Protein AF-A0A9P6QQV8-F1 (afdb_monomer)

Solvent-accessible surface area (backbone atoms only — not comparable to full-atom values): 24250 Å² total; per-residue (Å²): 105,48,75,80,67,74,48,58,64,84,75,54,91,77,45,77,58,63,45,80,76,60,71,42,63,75,54,43,54,53,51,29,66,70,53,73,46,76,75,41,66,89,55,56,42,83,48,48,65,60,53,51,52,51,51,52,53,40,66,73,35,94,86,50,89,66,81,91,79,86,86,86,82,85,79,94,64,92,84,83,87,85,79,86,88,62,100,86,64,94,74,92,72,89,87,77,79,64,42,71,41,82,43,76,43,76,44,75,63,81,84,82,88,81,87,89,86,90,84,89,84,85,84,93,76,89,77,78,86,55,65,44,78,43,81,40,80,41,85,74,47,77,66,88,80,84,84,87,70,94,67,81,54,70,68,58,53,51,54,54,49,50,55,49,51,52,52,53,52,51,54,50,50,52,54,53,23,53,51,32,47,51,52,40,53,51,49,42,56,57,46,60,61,28,49,79,48,86,35,46,68,21,43,45,76,87,52,44,63,58,52,55,47,54,44,49,53,51,52,54,36,42,77,54,85,46,63,81,67,56,42,67,56,39,49,47,56,44,52,61,54,37,71,62,47,47,61,26,53,48,43,55,54,41,57,59,44,29,57,51,30,52,49,54,34,50,52,52,40,52,52,52,45,50,60,53,69,47,88,50,80,85,51,68,82,52,58,68,70,62,34,48,51,46,44,52,53,40,52,53,50,50,55,48,53,51,55,41,53,55,54,37,72,75,50,62,62,43,50,85,70,74,68,53,34,66,59,40,45,51,55,36,49,61,48,48,68,58,41,51,65,61,69,62,55,78,77,80,78,80,79,83,76,84,72,88,79,83,84,81,83,87,87,82,89,81,90,85,88,80,89,81,86,87,83,90,82,83,87,82,84,88,132

Sequence (383 aa):
ALEDAGLTVEEIDSVEIVGGSTRIPALKERIQAFFKKDLSATLNQDEAIARGAALQCAMLSPTFKVREFSVQDITNYPIKMTWQPTPEEEETELVSAYVVEEVVKEELVEESKTEAAPAEGDEAAAEAPLTRKVKKLVKKGDLAVVSATSSLDRALVSELREKEMEMIASDKLVVDTEMAKNTLEEYIYDTRSKVDGAYKDFINPADKEKFVSDLNDAENWLYDEGDETTKSVYAAKLAELHVIGKPVVERYREVEARANAARELKESINQLMAQATSSEEKYAHIPEEEKNSIVEKCSKAQTWIENKVERQSMMKKYETPAFTSAEVRKQRDDIVYFATPILNKPKPKPVVVETPVETPAAEEKAESKEETKHDESKDMDID

Radius of gyration: 43.8 Å; Cα contacts (8 Å, |Δi|>4): 238; chains: 1; bounding box: 120×91×98 Å

pLDDT: mean 82.11, std 20.87, range [28.47, 98.38]

Foldseek 3Di:
DCVVVVHDLVPDPAAEAADDVCVPVVNLVVVCVRSVDHHDHPDDRDCNVVVVVVVVVLVPDPVHDDPDDDDDDDDPDDDDDDDDDDPPDPDPDCPDAFDKDWDWDWDFDDDDDDDDDDDDDDDDDDDDTDTDTDTDIDGPGGDDDDDDDPDDDPVVVVVVVVVVVVVVVVVVQVVLQVVLLVVLVCCLVVQLVPCVPLLVQQADPVCSVVLNVLSVVSVVCCVPVVVDDGSVVSVVSSVVSCVRRVSSVQLSVQVVLVVVLLVVLLVLLVVLLCLLPDPDPLLPQQDNVLSVVLNVLSVVLNVVSVVQVVVQVPDGSNDRRSDGSVRSVVSSCVSCVSRVCRSPDDDDDDDPDDDDDDDDDDDDDDDDDDDDDDDDDDDDDDD

Nearest PDB structures (foldseek):
  3d2e-assembly1_A  TM=7.764E-01  e=1.062E-11  Saccharomyces cerevisiae
  3c7n-assembly1_A  TM=7.626E-01  e=4.630E-11  Saccharomyces cerevisiae
  3d2e-assembly2_C  TM=7.403E-01  e=3.954E-11  Saccharomyces cerevisiae
  2qxl-assembly1_B  TM=7.253E-01  e=4.393E-11  Saccharomyces cerevisiae
  2qxl-assembly1_A  TM=6.288E-01  e=1.636E-10  Saccharomyces cerevisiae

Structure (mmCIF, N/CA/C/O backbone):
data_AF-A0A9P6QQV8-F1
#
_entry.id   AF-A0A9P6QQV8-F1
#
loop_
_atom_site.group_PDB
_atom_site.id
_atom_site.type_symbol
_atom_site.label_atom_id
_atom_site.label_alt_id
_atom_site.label_comp_id
_atom_site.label_asym_id
_atom_site.label_entity_id
_atom_site.label_seq_id
_atom_site.pdbx_PDB_ins_code
_atom_site.Cartn_x
_atom_site.Cartn_y
_atom_site.Cartn_z
_atom_site.occupancy
_atom_site.B_iso_or_equiv
_atom_site.auth_seq_id
_atom_site.auth_comp_id
_atom_site.auth_asym_id
_atom_site.auth_atom_id
_atom_site.pdbx_PDB_model_num
ATOM 1 N N . ALA A 1 1 ? 24.101 -18.205 -34.635 1.00 90.88 1 ALA A N 1
ATOM 2 C CA . ALA A 1 1 ? 23.402 -19.091 -33.679 1.00 90.88 1 ALA A CA 1
ATOM 3 C C . ALA A 1 1 ? 23.681 -20.562 -33.979 1.00 90.88 1 ALA A C 1
ATOM 5 O O . ALA A 1 1 ? 24.523 -21.116 -33.299 1.00 90.88 1 ALA A O 1
ATOM 6 N N . LEU A 1 2 ? 23.047 -21.187 -34.988 1.00 95.12 2 LEU A N 1
ATOM 7 C CA . LEU A 1 2 ? 23.326 -22.598 -35.333 1.00 95.12 2 LEU A CA 1
ATOM 8 C C . LEU A 1 2 ? 24.794 -22.829 -35.716 1.00 95.12 2 LEU A C 1
ATOM 10 O O . LEU A 1 2 ? 25.430 -23.728 -35.184 1.00 95.12 2 LEU A O 1
ATOM 14 N N . GLU A 1 3 ? 25.337 -21.964 -36.576 1.00 94.94 3 GLU A N 1
ATOM 15 C CA . GLU A 1 3 ? 26.747 -22.005 -36.978 1.00 94.94 3 GLU A CA 1
ATOM 16 C C . GLU A 1 3 ? 27.696 -21.844 -35.779 1.00 94.94 3 GLU A C 1
ATOM 18 O O . GLU A 1 3 ? 28.578 -22.675 -35.594 1.00 94.94 3 GLU A O 1
ATOM 23 N N . ASP A 1 4 ? 27.459 -20.849 -34.915 1.00 91.75 4 ASP A N 1
ATOM 24 C CA . ASP A 1 4 ? 28.266 -20.624 -33.701 1.00 91.75 4 ASP A CA 1
ATOM 25 C C . ASP A 1 4 ? 28.186 -21.797 -32.709 1.00 91.75 4 ASP A C 1
ATOM 27 O O . ASP A 1 4 ? 29.162 -22.100 -32.027 1.00 91.75 4 ASP A O 1
ATOM 31 N N . ALA A 1 5 ? 27.030 -22.465 -32.631 1.00 94.00 5 ALA A N 1
ATOM 32 C CA . ALA A 1 5 ? 26.828 -23.657 -31.810 1.00 94.00 5 ALA A CA 1
ATOM 33 C C . ALA A 1 5 ? 27.404 -24.933 -32.451 1.00 94.00 5 ALA A C 1
ATOM 35 O O . ALA A 1 5 ? 27.468 -25.965 -31.788 1.00 94.00 5 ALA A O 1
ATOM 36 N N . GLY A 1 6 ? 27.797 -24.886 -33.730 1.00 95.44 6 GLY A N 1
ATOM 37 C CA . GLY A 1 6 ? 28.212 -26.061 -34.494 1.00 95.44 6 GLY A CA 1
ATOM 38 C C . GLY A 1 6 ? 27.094 -27.089 -34.699 1.00 95.44 6 GLY A C 1
ATOM 39 O O . GLY A 1 6 ? 27.398 -28.267 -34.865 1.00 95.44 6 GLY A O 1
ATOM 40 N N . LEU A 1 7 ? 25.826 -26.659 -34.668 1.00 96.81 7 LEU A N 1
ATOM 41 C CA . LEU A 1 7 ? 24.645 -27.523 -34.751 1.00 96.81 7 LEU A CA 1
ATOM 42 C C . LEU A 1 7 ? 23.901 -27.358 -36.076 1.00 96.81 7 LEU A C 1
ATOM 44 O O . LEU A 1 7 ? 23.834 -26.280 -36.671 1.00 96.81 7 LEU A O 1
ATOM 48 N N . THR A 1 8 ? 23.270 -28.441 -36.503 1.00 97.06 8 THR A N 1
ATOM 49 C CA . THR A 1 8 ? 22.332 -28.490 -37.625 1.00 97.06 8 THR A CA 1
ATOM 50 C C . THR A 1 8 ? 20.895 -28.228 -37.162 1.00 97.06 8 THR A C 1
ATOM 52 O O . THR A 1 8 ? 20.584 -28.248 -35.971 1.00 97.06 8 THR A O 1
ATOM 55 N N . VAL A 1 9 ? 19.984 -27.955 -38.103 1.00 96.38 9 VAL A N 1
ATOM 56 C CA . VAL A 1 9 ? 18.561 -27.701 -37.791 1.00 96.38 9 VAL A CA 1
ATOM 57 C C . VAL A 1 9 ? 17.900 -28.945 -37.191 1.00 96.38 9 VAL A C 1
ATOM 59 O O . VAL A 1 9 ? 17.023 -28.850 -36.332 1.00 96.38 9 VAL A O 1
ATOM 62 N N . GLU A 1 10 ? 18.323 -30.117 -37.649 1.00 95.75 10 GLU A N 1
ATOM 63 C CA . GLU A 1 10 ? 17.795 -31.414 -37.253 1.00 95.75 10 GLU A CA 1
ATOM 64 C C . GLU A 1 10 ? 18.100 -31.746 -35.782 1.00 95.75 10 GLU A C 1
ATOM 66 O O . GLU A 1 10 ? 17.291 -32.416 -35.140 1.00 95.75 10 GLU A O 1
ATOM 71 N N . GLU A 1 11 ? 19.206 -31.220 -35.243 1.00 96.88 11 GLU A N 1
ATOM 72 C CA . GLU A 1 11 ? 19.660 -31.406 -33.855 1.00 96.88 11 GLU A CA 1
ATOM 73 C C . GLU A 1 11 ? 18.913 -30.533 -32.832 1.00 96.88 11 GLU A C 1
ATOM 75 O O . GLU A 1 11 ? 19.083 -30.713 -31.630 1.00 96.88 11 GLU A O 1
ATOM 80 N N . ILE A 1 12 ? 18.068 -29.596 -33.272 1.00 96.75 12 ILE A N 1
ATOM 81 C CA . ILE A 1 12 ? 17.278 -28.746 -32.370 1.00 96.75 12 ILE A CA 1
ATOM 82 C C . ILE A 1 12 ? 16.001 -29.465 -31.954 1.00 96.75 12 ILE A C 1
ATOM 84 O O . ILE A 1 12 ? 15.110 -29.628 -32.777 1.00 96.75 12 ILE A O 1
ATOM 88 N N . ASP A 1 13 ? 15.840 -29.847 -30.689 1.00 96.00 13 ASP A N 1
ATOM 89 C CA . ASP A 1 13 ? 14.652 -30.591 -30.237 1.00 96.00 13 ASP A CA 1
ATOM 90 C C . ASP A 1 13 ? 13.346 -29.790 -30.347 1.00 96.00 13 ASP A C 1
ATOM 92 O O . ASP A 1 13 ? 12.358 -30.279 -30.904 1.00 96.00 13 ASP A O 1
ATOM 96 N N . SER A 1 14 ? 13.343 -28.547 -29.861 1.00 96.12 14 SER A N 1
ATOM 97 C CA . SER A 1 14 ? 12.165 -27.679 -29.816 1.00 96.12 14 SER A CA 1
ATOM 98 C C . SER A 1 14 ? 12.505 -26.224 -30.138 1.00 96.12 14 SER A C 1
ATOM 100 O O . SER A 1 14 ? 13.628 -25.762 -29.940 1.00 96.12 14 SER A O 1
ATOM 102 N N . VAL A 1 15 ? 11.512 -25.487 -30.643 1.00 96.75 15 VAL A N 1
ATOM 103 C CA . VAL A 1 15 ? 11.621 -24.051 -30.930 1.00 96.75 15 VAL A CA 1
ATOM 104 C C . VAL A 1 15 ? 10.584 -23.314 -30.092 1.00 96.75 15 VAL A C 1
ATOM 106 O O . VAL A 1 15 ? 9.427 -23.199 -30.487 1.00 96.75 15 VAL A O 1
ATOM 109 N N . GLU A 1 16 ? 10.987 -22.833 -28.919 1.00 96.50 16 GLU A N 1
ATOM 110 C CA . GLU A 1 16 ? 10.140 -22.004 -28.055 1.00 96.50 16 GLU A CA 1
ATOM 111 C C . GLU A 1 16 ? 10.200 -20.538 -28.495 1.00 96.50 16 GLU A C 1
ATOM 113 O O . GLU A 1 16 ? 11.281 -19.974 -28.680 1.00 96.50 16 GLU A O 1
ATOM 118 N N . ILE A 1 17 ? 9.038 -19.899 -28.642 1.00 96.25 17 ILE A N 1
ATOM 119 C CA . ILE A 1 17 ? 8.945 -18.479 -29.001 1.00 96.25 17 ILE A CA 1
ATOM 120 C C . ILE A 1 17 ? 8.440 -17.632 -27.831 1.00 96.25 17 ILE A C 1
ATOM 122 O O . ILE A 1 17 ? 7.435 -17.947 -27.198 1.00 96.25 17 ILE A O 1
ATOM 126 N N . VAL A 1 18 ? 9.118 -16.512 -27.578 1.00 96.38 18 VAL A N 1
ATOM 127 C CA . VAL A 1 18 ? 8.743 -15.510 -26.568 1.00 96.38 18 VAL A CA 1
ATOM 128 C C . VAL A 1 18 ? 8.833 -14.099 -27.154 1.00 96.38 18 VAL A C 1
ATOM 130 O O . VAL A 1 18 ? 9.514 -13.871 -28.153 1.00 96.38 18 VAL A O 1
ATOM 133 N N . GLY A 1 19 ? 8.149 -13.137 -26.534 1.00 96.19 19 GLY A N 1
ATOM 134 C CA . GLY A 1 19 ? 8.129 -11.737 -26.954 1.00 96.19 19 GLY A CA 1
ATOM 135 C C . GLY A 1 19 ? 7.005 -11.406 -27.940 1.00 96.19 19 GLY A C 1
ATOM 136 O O . GLY A 1 19 ? 6.701 -12.162 -28.865 1.00 96.19 19 GLY A O 1
ATOM 137 N N . GLY A 1 20 ? 6.392 -10.232 -27.765 1.00 95.69 20 GLY A N 1
ATOM 138 C CA . GLY A 1 20 ? 5.140 -9.875 -28.440 1.00 95.69 20 GLY A CA 1
ATOM 139 C C . GLY A 1 20 ? 5.189 -9.871 -29.970 1.00 95.69 20 GLY A C 1
ATOM 140 O O . GLY A 1 20 ? 4.206 -10.248 -30.608 1.00 95.69 20 GLY A O 1
ATOM 141 N N . SER A 1 21 ? 6.333 -9.537 -30.574 1.00 96.19 21 SER A N 1
ATOM 142 C CA . SER A 1 21 ? 6.497 -9.541 -32.035 1.00 96.19 21 SER A CA 1
ATOM 143 C C . SER A 1 21 ? 6.372 -10.938 -32.650 1.00 96.19 21 SER A C 1
ATOM 145 O O . SER A 1 21 ? 5.953 -11.063 -33.799 1.00 96.19 21 SER A O 1
ATOM 147 N N . THR A 1 22 ? 6.649 -12.006 -31.894 1.00 95.44 22 THR A N 1
ATOM 148 C CA . THR A 1 22 ? 6.518 -13.391 -32.385 1.00 95.44 22 THR A CA 1
ATOM 149 C C . THR A 1 22 ? 5.065 -13.806 -32.632 1.00 95.44 22 THR A C 1
ATOM 151 O O . THR A 1 22 ? 4.813 -14.852 -33.225 1.00 95.44 22 THR A O 1
ATOM 154 N N . ARG A 1 23 ? 4.084 -12.977 -32.247 1.00 94.81 23 ARG A N 1
ATOM 155 C CA . ARG A 1 23 ? 2.659 -13.195 -32.536 1.00 94.81 23 ARG A CA 1
ATOM 156 C C . ARG A 1 23 ? 2.296 -12.972 -34.005 1.00 94.81 23 ARG A C 1
ATOM 158 O O . ARG A 1 23 ? 1.266 -13.484 -34.438 1.00 94.81 23 ARG A O 1
ATOM 165 N N . ILE A 1 24 ? 3.124 -12.254 -34.767 1.00 97.62 24 ILE A N 1
ATOM 166 C CA . ILE A 1 24 ? 2.889 -11.956 -36.187 1.00 97.62 24 ILE A CA 1
ATOM 167 C C . ILE A 1 24 ? 2.925 -13.265 -37.003 1.00 97.62 24 ILE A C 1
ATOM 169 O O . ILE A 1 24 ? 3.976 -13.911 -37.038 1.00 97.62 24 ILE A O 1
ATOM 173 N N . PRO A 1 25 ? 1.839 -13.646 -37.711 1.00 97.19 25 PRO A N 1
ATOM 174 C CA . PRO A 1 25 ? 1.771 -14.917 -38.441 1.00 97.19 25 PRO A CA 1
ATOM 175 C C . PRO A 1 25 ? 2.912 -15.112 -39.444 1.00 97.19 25 PRO A C 1
ATOM 177 O O . PRO A 1 25 ? 3.559 -16.152 -39.442 1.00 97.19 25 PRO A O 1
ATOM 180 N N . ALA A 1 26 ? 3.251 -14.072 -40.210 1.00 97.62 26 ALA A N 1
ATOM 181 C CA . ALA A 1 26 ? 4.335 -14.133 -41.190 1.00 97.62 26 ALA A CA 1
ATOM 182 C C . ALA A 1 26 ? 5.718 -14.408 -40.566 1.00 97.62 26 ALA A C 1
ATOM 184 O O . ALA A 1 26 ? 6.583 -14.983 -41.224 1.00 97.62 26 ALA A O 1
ATOM 185 N N . LEU A 1 27 ? 5.952 -13.999 -39.311 1.00 96.69 27 LEU A N 1
ATOM 186 C CA . LEU A 1 27 ? 7.187 -14.339 -38.600 1.00 96.69 27 LEU A CA 1
ATOM 187 C C . LEU A 1 27 ? 7.158 -15.793 -38.133 1.00 96.69 27 LEU A C 1
ATOM 189 O O . LEU A 1 27 ? 8.145 -16.496 -38.327 1.00 96.69 27 LEU A O 1
ATOM 193 N N . LYS A 1 28 ? 6.023 -16.265 -37.600 1.00 96.50 28 LYS A N 1
ATOM 194 C CA . LYS A 1 28 ? 5.857 -17.674 -37.212 1.00 96.50 28 LYS A CA 1
ATOM 195 C C . LYS A 1 28 ? 6.084 -18.609 -38.393 1.00 96.50 28 LYS A C 1
ATOM 197 O O . LYS A 1 28 ? 6.911 -19.506 -38.297 1.00 96.50 28 LYS A O 1
ATOM 202 N N . GLU A 1 29 ? 5.436 -18.335 -39.523 1.00 96.81 29 GLU A N 1
ATOM 203 C CA . GLU A 1 29 ? 5.577 -19.118 -40.753 1.00 96.81 29 GLU A CA 1
ATOM 204 C C . GLU A 1 29 ? 7.031 -19.167 -41.232 1.00 96.81 29 GLU A C 1
ATOM 206 O O . GLU A 1 29 ? 7.530 -20.231 -41.589 1.00 96.81 29 GLU A O 1
ATOM 211 N N . ARG A 1 30 ? 7.747 -18.035 -41.195 1.00 97.38 30 ARG A N 1
ATOM 212 C CA . ARG A 1 30 ? 9.168 -17.981 -41.573 1.00 97.38 30 ARG A CA 1
ATOM 213 C C . ARG A 1 30 ? 10.055 -18.800 -40.639 1.00 97.38 30 ARG A C 1
ATOM 215 O O . ARG A 1 30 ? 10.946 -19.493 -41.121 1.00 97.38 30 ARG A O 1
ATOM 222 N N . ILE A 1 31 ? 9.819 -18.728 -39.329 1.00 96.31 31 ILE A N 1
ATOM 223 C CA . ILE A 1 31 ? 10.587 -19.487 -38.334 1.00 96.31 31 ILE A CA 1
ATOM 224 C C . ILE A 1 31 ? 10.294 -20.988 -38.487 1.00 96.31 31 ILE A C 1
ATOM 226 O O . ILE A 1 31 ? 11.233 -21.777 -38.576 1.00 96.31 31 ILE A O 1
ATOM 230 N N . GLN A 1 32 ? 9.021 -21.383 -38.615 1.00 96.19 32 GLN A N 1
ATOM 231 C CA . GLN A 1 32 ? 8.623 -22.777 -38.864 1.00 96.19 32 GLN A CA 1
ATOM 232 C C . GLN A 1 32 ? 9.221 -23.316 -40.160 1.00 96.19 32 GLN A C 1
ATOM 234 O O . GLN A 1 32 ? 9.732 -24.430 -40.176 1.00 96.19 32 GLN A O 1
ATOM 239 N N . ALA A 1 33 ? 9.204 -22.531 -41.240 1.00 97.00 33 ALA A N 1
ATOM 240 C CA . ALA A 1 33 ? 9.777 -22.940 -42.519 1.00 97.00 33 ALA A CA 1
ATOM 241 C C . ALA A 1 33 ? 11.298 -23.153 -42.439 1.00 97.00 33 ALA A C 1
ATOM 243 O O . ALA A 1 33 ? 11.819 -24.059 -43.088 1.00 97.00 33 ALA A O 1
ATOM 244 N N . PHE A 1 34 ? 12.005 -22.346 -41.641 1.00 96.94 34 PHE A N 1
ATOM 245 C CA . PHE A 1 34 ? 13.446 -22.487 -41.437 1.00 96.94 34 PHE A CA 1
ATOM 246 C C . PHE A 1 34 ? 13.790 -23.726 -40.602 1.00 96.94 34 PHE A C 1
ATOM 248 O O . PHE A 1 34 ? 14.590 -24.552 -41.038 1.00 96.94 34 PHE A O 1
ATOM 255 N N . PHE A 1 35 ? 13.160 -23.880 -39.431 1.00 96.56 35 PHE A N 1
ATOM 256 C CA . PHE A 1 35 ? 13.441 -24.993 -38.517 1.00 96.56 35 PHE A CA 1
ATOM 257 C C . PHE A 1 35 ? 12.760 -26.306 -38.914 1.00 96.56 35 PHE A C 1
ATOM 259 O O . PHE A 1 35 ? 13.100 -27.357 -38.381 1.00 96.56 35 PHE A O 1
ATOM 266 N N . LYS A 1 36 ? 11.793 -26.252 -39.840 1.00 95.56 36 LYS A N 1
ATOM 267 C CA . LYS A 1 36 ? 10.963 -27.385 -40.282 1.00 95.56 36 LYS A CA 1
ATOM 268 C C . LYS A 1 36 ? 10.303 -28.123 -39.107 1.00 95.56 36 LYS A C 1
ATOM 270 O O . LYS A 1 36 ? 10.125 -29.338 -39.149 1.00 95.56 36 LYS A O 1
ATOM 275 N N . LYS A 1 37 ? 9.969 -27.375 -38.054 1.00 94.81 37 LYS A N 1
ATOM 276 C CA . LYS A 1 37 ? 9.397 -27.846 -36.787 1.00 94.81 37 LYS A CA 1
ATOM 277 C C . LYS A 1 37 ? 8.267 -26.914 -36.362 1.00 94.81 37 LYS A C 1
ATOM 279 O O . LYS A 1 37 ? 8.276 -25.728 -36.701 1.00 94.81 37 LYS A O 1
ATOM 284 N N . ASP A 1 38 ? 7.312 -27.453 -35.612 1.00 95.19 38 ASP A N 1
ATOM 285 C CA . ASP A 1 38 ? 6.271 -26.645 -34.984 1.00 95.19 38 ASP A CA 1
ATOM 286 C C . ASP A 1 38 ? 6.859 -25.770 -33.876 1.00 95.19 38 ASP A C 1
ATOM 288 O O . ASP A 1 38 ? 7.766 -26.184 -33.153 1.00 95.19 38 ASP A O 1
ATOM 292 N N . LEU A 1 39 ? 6.351 -24.539 -33.764 1.00 96.06 39 LEU A N 1
ATOM 293 C CA . LEU A 1 39 ? 6.765 -23.634 -32.693 1.00 96.06 39 LEU A CA 1
ATOM 294 C C . LEU A 1 39 ? 6.030 -24.011 -31.419 1.00 96.06 39 LEU A C 1
ATOM 296 O O . LEU A 1 39 ? 4.800 -24.102 -31.399 1.00 96.06 39 LEU A O 1
ATOM 300 N N . SER A 1 40 ? 6.791 -24.150 -30.350 1.00 95.62 40 SER A N 1
ATOM 301 C CA . SER A 1 40 ? 6.266 -24.350 -29.016 1.00 95.62 40 SER A CA 1
ATOM 302 C C . SER A 1 40 ? 5.976 -23.010 -28.339 1.00 95.62 40 SER A C 1
ATOM 304 O O . SER A 1 40 ? 6.604 -21.981 -28.607 1.00 95.62 40 SER A O 1
ATOM 306 N N . ALA A 1 41 ? 4.970 -23.032 -27.472 1.00 92.44 41 ALA A N 1
ATOM 307 C CA . ALA A 1 41 ? 4.580 -21.915 -26.619 1.00 92.44 41 ALA A CA 1
ATOM 308 C C . ALA A 1 41 ? 4.271 -22.435 -25.209 1.00 92.44 41 ALA A C 1
ATOM 310 O O . ALA A 1 41 ? 3.228 -22.125 -24.633 1.00 92.44 41 ALA A O 1
ATOM 311 N N . THR A 1 42 ? 5.143 -23.305 -24.691 1.00 95.94 42 THR A N 1
ATOM 312 C CA . THR A 1 42 ? 4.980 -23.865 -23.339 1.00 95.94 42 THR A CA 1
ATOM 313 C C . THR A 1 42 ? 5.271 -22.811 -22.271 1.00 95.94 42 THR A C 1
ATOM 315 O O . THR A 1 42 ? 4.697 -22.839 -21.182 1.00 95.94 42 THR A O 1
ATOM 318 N N . LEU A 1 43 ? 6.119 -21.837 -22.609 1.00 95.75 43 LEU A N 1
ATOM 319 C CA . LEU A 1 43 ? 6.401 -20.657 -21.806 1.00 95.75 43 LEU A CA 1
ATOM 320 C C . LEU A 1 43 ? 5.366 -19.549 -22.051 1.00 95.75 43 LEU A C 1
ATOM 322 O O . LEU A 1 43 ? 4.906 -19.326 -23.172 1.00 95.75 43 LEU A O 1
ATOM 326 N N . ASN A 1 44 ? 5.051 -18.784 -21.002 1.00 96.25 44 ASN A N 1
ATOM 327 C CA . ASN A 1 44 ? 4.280 -17.552 -21.158 1.00 96.25 44 ASN A CA 1
ATOM 328 C C . ASN A 1 44 ? 5.112 -16.525 -21.950 1.00 96.25 44 ASN A C 1
ATOM 330 O O . ASN A 1 44 ? 6.175 -16.100 -21.500 1.00 96.25 44 ASN A O 1
ATOM 334 N N . GLN A 1 45 ? 4.602 -16.111 -23.111 1.00 94.69 45 GLN A N 1
ATOM 335 C CA . GLN A 1 45 ? 5.337 -15.283 -24.072 1.00 94.69 45 GLN A CA 1
ATOM 336 C C . GLN A 1 45 ? 5.681 -13.874 -23.575 1.00 94.69 45 GLN A C 1
ATOM 338 O O . GLN A 1 45 ? 6.638 -13.293 -24.084 1.00 94.69 45 GLN A O 1
ATOM 343 N N . ASP A 1 46 ? 4.929 -13.330 -22.615 1.00 96.31 46 ASP A N 1
ATOM 344 C CA . ASP A 1 46 ? 5.159 -11.981 -22.083 1.00 96.31 46 ASP A CA 1
ATOM 345 C C . ASP A 1 46 ? 5.947 -12.011 -20.766 1.00 96.31 46 ASP A C 1
ATOM 347 O O . ASP A 1 46 ? 6.716 -11.099 -20.473 1.00 96.31 46 ASP A O 1
ATOM 351 N N . GLU A 1 47 ? 5.789 -13.073 -19.975 1.00 97.50 47 GLU A N 1
ATOM 352 C CA . GLU A 1 47 ? 6.277 -13.103 -18.593 1.00 97.50 47 GLU A CA 1
ATOM 353 C C . GLU A 1 47 ? 7.506 -13.986 -18.372 1.00 97.50 47 GLU A C 1
ATOM 355 O O . GLU A 1 47 ? 8.152 -13.859 -17.331 1.00 97.50 47 GLU A O 1
ATOM 360 N N . ALA A 1 48 ? 7.841 -14.894 -19.297 1.00 96.81 48 ALA A N 1
ATOM 361 C CA . ALA A 1 48 ? 8.918 -15.868 -19.091 1.00 96.81 48 ALA A CA 1
ATOM 362 C C . ALA A 1 48 ? 10.255 -15.204 -18.724 1.00 96.81 48 ALA A C 1
ATOM 364 O O . ALA A 1 48 ? 10.948 -15.667 -17.820 1.00 96.81 48 ALA A O 1
ATOM 365 N N . ILE A 1 49 ? 10.567 -14.074 -19.365 1.00 96.75 49 ILE A N 1
ATOM 366 C CA . ILE A 1 49 ? 11.793 -13.307 -19.112 1.00 96.75 49 ILE A CA 1
ATOM 367 C C . ILE A 1 49 ? 11.775 -12.716 -17.695 1.00 96.75 49 ILE A C 1
ATOM 369 O O . ILE A 1 49 ? 12.724 -12.902 -16.936 1.00 96.75 49 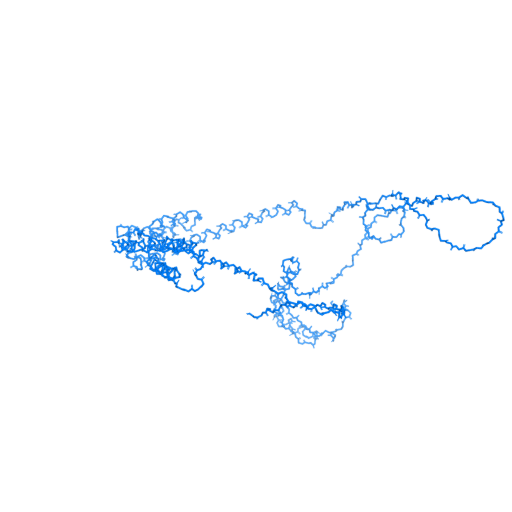ILE A O 1
ATOM 373 N N . ALA A 1 50 ? 10.681 -12.053 -17.306 1.00 98.00 50 ALA A N 1
ATOM 374 C CA . ALA A 1 50 ? 10.552 -11.443 -15.982 1.00 98.00 50 ALA A CA 1
ATOM 375 C C . ALA A 1 50 ? 10.592 -12.494 -14.859 1.00 98.00 50 ALA A C 1
ATOM 377 O O . ALA A 1 50 ? 11.253 -12.294 -13.841 1.00 98.00 50 ALA A O 1
ATOM 378 N N . ARG A 1 51 ? 9.942 -13.648 -15.062 1.00 96.62 51 ARG A N 1
ATOM 379 C CA . ARG A 1 51 ? 9.961 -14.775 -14.117 1.00 96.62 51 ARG A CA 1
ATOM 380 C C . ARG A 1 51 ? 11.363 -15.373 -13.971 1.00 96.62 51 ARG A C 1
ATOM 382 O O . ARG A 1 51 ? 11.785 -15.637 -12.848 1.00 96.62 51 ARG A O 1
ATOM 389 N N . GLY A 1 52 ? 12.097 -15.536 -15.074 1.00 94.94 52 GLY A N 1
ATOM 390 C CA . GLY A 1 52 ? 13.491 -15.987 -15.053 1.00 94.94 52 GLY A CA 1
ATOM 391 C C . GLY A 1 52 ? 14.415 -15.011 -14.316 1.00 94.94 52 GLY A C 1
ATOM 392 O O . GLY A 1 52 ? 15.194 -15.428 -13.462 1.00 94.94 52 GLY A O 1
ATOM 393 N N . ALA A 1 53 ? 14.271 -13.706 -14.564 1.00 96.06 53 ALA A N 1
ATOM 394 C CA . ALA A 1 53 ? 15.035 -12.671 -13.865 1.00 96.06 53 ALA A CA 1
ATOM 395 C C . ALA A 1 53 ? 14.731 -12.635 -12.356 1.00 96.06 53 ALA A C 1
ATOM 397 O O . ALA A 1 53 ? 15.644 -12.513 -11.540 1.00 96.06 53 ALA A O 1
ATOM 398 N N . ALA A 1 54 ? 13.461 -12.792 -11.970 1.00 95.75 54 ALA A N 1
ATOM 399 C CA . ALA A 1 54 ? 13.062 -12.881 -10.568 1.00 95.75 54 ALA A CA 1
ATOM 400 C C . ALA A 1 54 ? 13.646 -14.127 -9.881 1.00 95.75 54 ALA A C 1
ATOM 402 O O . ALA A 1 54 ? 14.135 -14.027 -8.756 1.00 95.75 54 ALA A O 1
ATOM 403 N N . LEU A 1 55 ? 13.659 -15.280 -10.563 1.00 94.06 55 LEU A N 1
ATOM 404 C CA . LEU A 1 55 ? 14.308 -16.492 -10.059 1.00 94.06 55 LEU A CA 1
ATOM 405 C C . LEU A 1 55 ? 15.812 -16.269 -9.854 1.00 94.06 55 LEU A C 1
ATOM 407 O O . LEU A 1 55 ? 16.325 -16.591 -8.786 1.00 94.06 55 LEU A O 1
ATOM 411 N N . GLN A 1 56 ? 16.497 -15.649 -10.818 1.00 93.88 56 GLN A N 1
ATOM 412 C CA . GLN A 1 56 ? 17.918 -15.319 -10.684 1.00 93.88 56 GLN A CA 1
ATOM 413 C C . GLN A 1 56 ? 18.175 -14.356 -9.514 1.00 93.88 56 GLN A C 1
ATOM 415 O O . GLN A 1 56 ? 19.132 -14.528 -8.763 1.00 93.88 56 GLN A O 1
ATOM 420 N N . CYS A 1 57 ? 17.304 -13.365 -9.307 1.00 94.38 57 CYS A N 1
ATOM 421 C CA . CYS A 1 57 ? 17.383 -12.470 -8.152 1.00 94.38 57 CYS A CA 1
ATOM 422 C C . CYS A 1 57 ? 17.219 -13.232 -6.826 1.00 94.38 57 CYS A C 1
ATOM 424 O O . CYS A 1 57 ? 17.972 -12.996 -5.882 1.00 94.38 57 CYS A O 1
ATOM 426 N N . ALA A 1 58 ? 16.289 -14.189 -6.768 1.00 93.75 58 ALA A N 1
ATOM 427 C CA . ALA A 1 58 ? 16.103 -15.046 -5.602 1.00 93.75 58 ALA A CA 1
ATOM 428 C C . ALA A 1 58 ? 17.318 -15.955 -5.348 1.00 93.75 58 ALA A C 1
ATOM 430 O O . ALA A 1 58 ? 17.719 -16.096 -4.198 1.00 93.75 58 ALA A O 1
ATOM 431 N N . MET A 1 59 ? 17.942 -16.505 -6.397 1.00 91.88 59 MET A N 1
ATOM 432 C CA . MET A 1 59 ? 19.179 -17.298 -6.301 1.00 91.88 59 MET A CA 1
ATOM 433 C C . MET A 1 59 ? 20.356 -16.497 -5.728 1.00 91.88 59 MET A C 1
ATOM 435 O O . MET A 1 59 ? 21.189 -17.051 -5.017 1.00 91.88 59 MET A O 1
ATOM 439 N N . LEU A 1 60 ? 20.425 -15.196 -6.025 1.00 91.94 60 LEU A N 1
ATOM 440 C CA . LEU A 1 60 ? 21.455 -14.289 -5.506 1.00 91.94 60 LEU A CA 1
ATOM 441 C C . LEU A 1 60 ? 21.154 -13.781 -4.089 1.00 91.94 60 LEU A C 1
ATOM 443 O O . LEU A 1 60 ? 22.023 -13.190 -3.446 1.00 91.94 60 LEU A O 1
ATOM 447 N N . SER A 1 61 ? 19.927 -13.967 -3.600 1.00 93.50 61 SER A N 1
ATOM 448 C CA . SER A 1 61 ? 19.537 -13.509 -2.274 1.00 93.50 61 SER A CA 1
ATOM 449 C C . SER A 1 61 ? 20.035 -14.477 -1.199 1.00 93.50 61 SER A C 1
ATOM 451 O O . SER A 1 61 ? 19.724 -15.664 -1.257 1.00 93.50 61 SER A O 1
ATOM 453 N N . PRO A 1 62 ? 20.710 -13.995 -0.140 1.00 92.62 62 PRO A N 1
ATOM 454 C CA . PRO A 1 62 ? 21.107 -14.850 0.978 1.00 92.62 62 PRO A CA 1
ATOM 455 C C . PRO A 1 62 ? 19.912 -15.300 1.838 1.00 92.62 62 PRO A C 1
ATOM 457 O O . PRO A 1 62 ? 20.064 -16.155 2.707 1.00 92.62 62 PRO A O 1
ATOM 460 N N . THR A 1 63 ? 18.733 -14.699 1.647 1.00 94.81 63 THR A N 1
ATOM 461 C CA . THR A 1 63 ? 17.537 -14.947 2.463 1.00 94.81 63 THR A CA 1
ATOM 462 C C . THR A 1 63 ? 16.660 -16.061 1.896 1.00 94.81 63 THR A C 1
ATOM 464 O O . THR A 1 63 ? 15.981 -16.750 2.656 1.00 94.81 63 THR A O 1
ATOM 467 N N . PHE A 1 64 ? 16.668 -16.261 0.577 1.00 91.06 64 PHE A N 1
ATOM 468 C CA . PHE A 1 64 ? 15.821 -17.250 -0.083 1.00 91.06 64 PHE A CA 1
ATOM 469 C C . PHE A 1 64 ? 16.617 -18.510 -0.416 1.00 91.06 64 PHE A C 1
ATOM 471 O O . PHE A 1 64 ? 17.708 -18.447 -0.971 1.00 91.06 64 PHE A O 1
ATOM 478 N N . LYS A 1 65 ? 16.047 -19.678 -0.107 1.00 89.75 65 LYS A N 1
ATOM 479 C CA . LYS A 1 65 ? 16.557 -20.963 -0.592 1.00 89.75 65 LYS A CA 1
ATOM 480 C C . LYS A 1 65 ? 15.731 -21.388 -1.793 1.00 89.75 65 LYS A C 1
ATOM 482 O O . LYS A 1 65 ? 14.533 -21.628 -1.672 1.00 89.75 65 LYS A O 1
ATOM 487 N N . VAL A 1 66 ? 16.379 -21.484 -2.940 1.00 91.69 66 VAL A N 1
ATOM 488 C CA . VAL A 1 66 ? 15.789 -21.967 -4.190 1.00 91.69 66 VAL A CA 1
ATOM 489 C C . VAL A 1 66 ? 16.440 -23.287 -4.583 1.00 91.69 66 VAL A C 1
ATOM 491 O O . VAL A 1 66 ? 17.512 -23.631 -4.085 1.00 91.69 66 VAL A O 1
ATOM 494 N N . ARG A 1 67 ? 15.772 -24.057 -5.447 1.00 92.06 67 ARG A N 1
ATOM 495 C CA . ARG A 1 67 ? 16.351 -25.288 -5.990 1.00 92.06 67 ARG A CA 1
ATOM 496 C C . ARG A 1 67 ? 17.639 -24.945 -6.733 1.00 92.06 67 ARG A C 1
ATOM 498 O O . ARG A 1 67 ? 17.677 -23.956 -7.460 1.00 92.06 67 ARG A O 1
ATOM 505 N N . GLU A 1 68 ? 18.658 -25.777 -6.557 1.00 87.19 68 GLU A N 1
ATOM 506 C CA . GLU A 1 68 ? 19.920 -25.607 -7.262 1.00 87.19 68 GLU A CA 1
ATOM 507 C C . GLU A 1 68 ? 19.690 -25.679 -8.775 1.00 87.19 68 GLU A C 1
ATOM 509 O O . GLU A 1 68 ? 19.095 -26.624 -9.300 1.00 87.19 68 GLU A O 1
ATOM 514 N N . PHE A 1 69 ? 20.116 -24.624 -9.455 1.00 88.75 69 PHE A N 1
ATOM 515 C CA . PHE A 1 69 ? 20.013 -24.447 -10.891 1.00 88.75 69 PHE A CA 1
ATOM 516 C C . PHE A 1 69 ? 21.242 -23.653 -11.329 1.00 88.75 69 PHE A C 1
ATOM 518 O O . PHE A 1 69 ? 21.656 -22.730 -10.631 1.00 88.75 69 PHE A O 1
ATOM 525 N N . SER A 1 70 ? 21.852 -24.022 -12.452 1.00 90.62 70 SER A N 1
ATOM 526 C CA . SER A 1 70 ? 23.044 -23.351 -12.970 1.00 90.62 70 SER A CA 1
ATOM 527 C C . SER A 1 70 ? 22.795 -22.920 -14.404 1.00 90.62 70 SER A C 1
ATOM 529 O O . SER A 1 70 ? 22.265 -23.691 -15.205 1.00 90.62 70 SER A O 1
ATOM 531 N N . VAL A 1 71 ? 23.173 -21.683 -14.712 1.00 91.50 71 VAL A N 1
ATOM 532 C CA . VAL A 1 71 ? 23.088 -21.103 -16.051 1.00 91.50 71 VAL A CA 1
ATOM 533 C C . VAL A 1 71 ? 24.487 -20.684 -16.460 1.00 91.50 71 VAL A C 1
ATOM 535 O O . VAL A 1 71 ? 25.126 -19.889 -15.771 1.00 91.50 71 VAL A O 1
ATOM 538 N N . GLN A 1 72 ? 24.948 -21.209 -17.589 1.00 93.94 72 GLN A N 1
ATOM 539 C CA . GLN A 1 72 ? 26.166 -20.763 -18.247 1.00 93.94 72 GLN A CA 1
ATOM 540 C C . GLN A 1 72 ? 25.775 -20.079 -19.553 1.00 93.94 72 GLN A C 1
ATOM 542 O O . GLN A 1 72 ? 25.135 -20.694 -20.403 1.00 93.94 72 GLN A O 1
ATOM 547 N N . ASP A 1 73 ? 26.150 -18.811 -19.689 1.00 94.94 73 ASP A N 1
ATOM 548 C CA . ASP A 1 73 ? 25.926 -18.031 -20.905 1.00 94.94 73 ASP A CA 1
ATOM 549 C C . ASP A 1 73 ? 27.208 -17.974 -21.754 1.00 94.94 73 ASP A C 1
ATOM 551 O O . ASP A 1 73 ? 28.311 -18.258 -21.272 1.00 94.94 73 ASP A O 1
ATOM 555 N N . ILE A 1 74 ? 27.067 -17.621 -23.029 1.00 93.31 74 ILE A N 1
ATOM 556 C CA . ILE A 1 74 ? 28.170 -17.538 -23.985 1.00 93.31 74 ILE A CA 1
ATOM 557 C C . ILE A 1 74 ? 28.863 -16.170 -23.933 1.00 93.31 74 ILE A C 1
ATOM 559 O O . ILE A 1 74 ? 28.235 -15.111 -23.934 1.00 93.31 74 ILE A O 1
ATOM 563 N N . THR A 1 75 ? 30.196 -16.176 -23.982 1.00 91.31 75 THR A N 1
ATOM 564 C CA . THR A 1 75 ? 30.991 -14.964 -24.220 1.00 91.31 75 THR A CA 1
ATOM 565 C C . THR A 1 75 ? 31.193 -14.782 -25.723 1.00 91.31 75 THR A C 1
ATOM 567 O O . THR A 1 75 ? 32.071 -15.401 -26.315 1.00 91.31 75 THR A O 1
ATOM 570 N N . ASN A 1 76 ? 30.389 -13.916 -26.346 1.00 90.81 76 ASN A N 1
ATOM 571 C CA . ASN A 1 76 ? 30.381 -13.737 -27.808 1.00 90.81 76 ASN A CA 1
ATOM 572 C C . ASN A 1 76 ? 31.694 -13.191 -28.397 1.00 90.81 76 ASN A C 1
ATOM 574 O O . ASN A 1 76 ? 31.960 -13.378 -29.582 1.00 90.81 76 ASN A O 1
ATOM 578 N N . TYR A 1 77 ? 32.502 -12.489 -27.598 1.00 90.94 77 TYR A N 1
ATOM 579 C CA . TYR A 1 77 ? 33.709 -11.815 -28.073 1.00 90.94 77 TYR A CA 1
ATOM 580 C C . TYR A 1 77 ? 34.938 -12.266 -27.279 1.00 90.94 77 TYR A C 1
ATOM 582 O O . TYR A 1 77 ? 34.893 -12.254 -26.047 1.00 90.94 77 TYR A O 1
ATOM 590 N N . PRO A 1 78 ? 36.055 -12.620 -27.941 1.00 89.56 78 PRO A N 1
ATOM 591 C CA . PRO A 1 78 ? 37.278 -12.985 -27.241 1.00 89.56 78 PRO A CA 1
ATOM 592 C C . PRO A 1 78 ? 37.826 -11.785 -26.460 1.00 89.56 78 PRO A C 1
ATOM 594 O O . PRO A 1 78 ? 37.940 -10.678 -26.989 1.00 89.56 78 PRO A O 1
ATOM 597 N N . ILE A 1 79 ? 38.199 -12.014 -25.202 1.00 89.44 79 ILE A N 1
ATOM 598 C CA . ILE A 1 79 ? 38.764 -10.991 -24.318 1.00 89.44 79 ILE A CA 1
ATOM 599 C C . ILE A 1 79 ? 40.275 -11.207 -24.242 1.00 89.44 79 ILE A C 1
ATOM 601 O O . ILE A 1 79 ? 40.736 -12.281 -23.862 1.00 89.44 79 ILE A O 1
ATOM 605 N N . LYS A 1 80 ? 41.053 -10.180 -24.591 1.00 89.75 80 LYS A N 1
ATOM 606 C CA . LYS A 1 80 ? 42.514 -10.181 -24.456 1.00 89.75 80 LYS A CA 1
ATOM 607 C C . LYS A 1 80 ? 42.925 -9.246 -23.325 1.00 89.75 80 LYS A C 1
ATOM 609 O O . LYS A 1 80 ? 42.537 -8.081 -23.320 1.00 89.75 80 LYS A O 1
ATOM 614 N N . MET A 1 81 ? 43.749 -9.743 -22.409 1.00 85.50 81 MET A N 1
ATOM 615 C CA . MET A 1 81 ? 44.372 -8.946 -21.351 1.00 85.50 81 MET A CA 1
ATOM 616 C C . MET A 1 81 ? 45.832 -8.653 -21.705 1.00 85.50 81 MET A C 1
ATOM 618 O O . MET A 1 81 ? 46.493 -9.451 -22.369 1.00 85.50 81 MET A O 1
ATOM 622 N N . THR A 1 82 ? 46.333 -7.494 -21.284 1.00 84.94 82 THR A N 1
ATOM 623 C CA . THR A 1 82 ? 47.726 -7.074 -21.493 1.00 84.94 82 THR A CA 1
ATOM 624 C C . THR A 1 82 ? 48.257 -6.419 -20.229 1.00 84.94 82 THR A C 1
ATOM 626 O O . THR A 1 82 ? 47.544 -5.632 -19.608 1.00 84.94 82 THR A O 1
ATOM 629 N N . TRP A 1 83 ? 49.513 -6.682 -19.888 1.00 83.69 83 TRP A N 1
ATOM 630 C CA . TRP A 1 83 ? 50.223 -6.050 -18.777 1.00 83.69 83 TRP A CA 1
ATOM 631 C C . TRP A 1 83 ? 51.603 -5.573 -19.236 1.00 83.69 83 TRP A C 1
ATOM 633 O O . TRP A 1 83 ? 52.070 -5.933 -20.318 1.00 83.69 83 TRP A O 1
ATOM 643 N N . GLN A 1 84 ? 52.234 -4.707 -18.442 1.00 82.00 84 GLN A N 1
ATOM 644 C CA . GLN A 1 84 ? 53.588 -4.235 -18.727 1.00 82.00 84 GLN A CA 1
ATOM 645 C C . GLN A 1 84 ? 54.601 -5.320 -18.324 1.00 82.00 84 GLN A C 1
ATOM 647 O O . GLN A 1 84 ? 54.515 -5.809 -17.198 1.00 82.00 84 GLN A O 1
ATOM 652 N N . PRO A 1 85 ? 55.538 -5.708 -19.209 1.00 73.62 85 PRO A N 1
ATOM 653 C CA . PRO A 1 85 ? 56.525 -6.737 -18.901 1.00 73.62 85 PRO A CA 1
ATOM 654 C C . PRO A 1 85 ? 57.544 -6.236 -17.868 1.00 73.62 85 PRO A C 1
ATOM 656 O O . PRO A 1 85 ? 58.031 -5.106 -17.964 1.00 73.62 85 PRO A O 1
ATOM 659 N N . THR A 1 86 ? 57.887 -7.086 -16.902 1.00 72.31 86 THR A N 1
ATOM 660 C CA . THR A 1 86 ? 58.967 -6.871 -15.928 1.00 72.31 86 THR A CA 1
ATOM 661 C C . THR A 1 86 ? 60.230 -7.643 -16.342 1.00 72.31 86 THR A C 1
ATOM 663 O O . THR A 1 86 ? 60.118 -8.677 -16.995 1.00 72.31 86 THR A O 1
ATOM 666 N N . PRO A 1 87 ? 61.449 -7.172 -16.000 1.00 67.50 87 PRO A N 1
ATOM 667 C CA . PRO A 1 87 ? 62.700 -7.742 -16.523 1.00 67.50 87 PRO A CA 1
ATOM 668 C C . PRO A 1 87 ? 63.030 -9.186 -16.102 1.00 67.50 87 PRO A C 1
ATOM 670 O O . PRO A 1 87 ? 63.993 -9.738 -16.625 1.00 67.50 87 PRO A O 1
ATOM 673 N N . GLU A 1 88 ? 62.297 -9.775 -15.152 1.00 61.19 88 GLU A N 1
ATOM 674 C CA . GLU A 1 88 ? 62.673 -11.032 -14.479 1.00 61.19 88 GLU A CA 1
ATOM 675 C C . GLU A 1 88 ? 61.705 -12.212 -14.696 1.00 61.19 88 GLU A C 1
ATOM 677 O O . GLU A 1 88 ? 61.962 -13.284 -14.159 1.00 61.19 88 GLU A O 1
ATOM 682 N N . GLU A 1 89 ? 60.642 -12.090 -15.501 1.00 57.28 89 GLU A N 1
ATOM 683 C CA . GLU A 1 89 ? 59.678 -13.192 -15.694 1.00 57.28 89 GLU A CA 1
ATOM 684 C C . GLU A 1 89 ? 59.321 -13.420 -17.176 1.00 57.28 89 GLU A C 1
ATOM 686 O O . GLU A 1 89 ? 58.783 -12.542 -17.849 1.00 57.28 89 GLU A O 1
ATOM 691 N N . GLU A 1 90 ? 59.613 -14.630 -17.678 1.00 54.59 90 GLU A N 1
ATOM 692 C CA . GLU A 1 90 ? 59.141 -15.159 -18.974 1.00 54.59 90 GLU A CA 1
ATOM 693 C C . GLU A 1 90 ? 57.772 -15.866 -18.870 1.00 54.59 90 GLU A C 1
ATOM 695 O O . GLU A 1 90 ? 57.240 -16.336 -19.879 1.00 54.59 90 GLU A O 1
ATOM 700 N N . GLU A 1 91 ? 57.161 -15.946 -17.683 1.00 53.78 91 GLU A N 1
ATOM 701 C CA . GLU A 1 91 ? 55.862 -16.604 -17.521 1.00 53.78 91 GLU A CA 1
ATOM 702 C C . GLU A 1 91 ? 54.691 -15.652 -17.789 1.00 53.78 91 GLU A C 1
ATOM 704 O O . GLU A 1 91 ? 54.606 -14.527 -17.300 1.00 53.78 91 GLU A O 1
ATOM 709 N N . THR A 1 92 ? 53.772 -16.126 -18.630 1.00 53.53 92 THR A N 1
ATOM 710 C CA . THR A 1 92 ? 52.666 -15.356 -19.214 1.00 53.53 92 THR A CA 1
ATOM 711 C C . THR A 1 92 ? 51.341 -15.532 -18.465 1.00 53.53 92 THR A C 1
ATOM 713 O O . THR A 1 92 ? 50.293 -15.150 -18.984 1.00 53.53 92 THR A O 1
ATOM 716 N N . GLU A 1 93 ? 51.359 -16.070 -17.242 1.00 52.38 93 GLU A N 1
ATOM 717 C CA . GLU A 1 93 ? 50.145 -16.336 -16.465 1.00 52.38 93 GLU A CA 1
ATOM 718 C C . GLU A 1 93 ? 50.111 -15.554 -15.148 1.00 52.38 93 GLU A C 1
ATOM 720 O O . GLU A 1 93 ? 50.935 -15.715 -14.252 1.00 52.38 93 GLU A O 1
ATOM 725 N N . LEU A 1 94 ? 49.104 -14.689 -15.022 1.00 54.00 94 LEU A N 1
ATOM 726 C CA . LEU A 1 94 ? 48.881 -13.842 -13.855 1.00 54.00 94 LEU A CA 1
ATOM 727 C C . LEU A 1 94 ? 48.040 -14.622 -12.832 1.00 54.00 94 LEU A C 1
ATOM 729 O O . LEU A 1 94 ? 46.813 -14.584 -12.868 1.00 54.00 94 LEU A O 1
ATOM 733 N N . VAL A 1 95 ? 48.695 -15.371 -11.940 1.00 53.44 95 VAL A N 1
ATOM 734 C CA . VAL A 1 95 ? 48.010 -16.289 -11.004 1.00 53.44 95 VAL A CA 1
ATOM 735 C C . VAL A 1 95 ? 47.408 -15.553 -9.794 1.00 53.44 95 VAL A C 1
ATOM 737 O O . VAL A 1 95 ? 46.363 -15.957 -9.291 1.00 53.44 95 VAL A O 1
ATOM 740 N N . SER A 1 96 ? 48.019 -14.460 -9.312 1.00 52.00 96 SER A N 1
ATOM 741 C CA . SER A 1 96 ? 47.418 -13.496 -8.358 1.00 52.00 96 SER A CA 1
ATOM 742 C C . SER A 1 96 ? 48.373 -12.336 -8.031 1.00 52.00 96 SER A C 1
ATOM 744 O O . SER A 1 96 ? 49.585 -12.465 -8.164 1.00 52.00 96 SER A O 1
ATOM 746 N N . ALA A 1 97 ? 47.834 -11.191 -7.593 1.00 51.69 97 ALA A N 1
ATOM 747 C CA . ALA A 1 97 ? 48.606 -9.990 -7.261 1.00 51.69 97 ALA A CA 1
ATOM 748 C C . ALA A 1 97 ? 48.719 -9.799 -5.733 1.00 51.69 97 ALA A C 1
ATOM 750 O O . ALA A 1 97 ? 47.757 -9.388 -5.083 1.00 51.69 97 ALA A O 1
ATOM 751 N N . TYR A 1 98 ? 49.887 -10.077 -5.145 1.00 55.81 98 TYR A N 1
ATOM 752 C CA . TYR A 1 98 ? 50.170 -9.844 -3.722 1.00 55.81 98 TYR A CA 1
ATOM 753 C C . TYR A 1 98 ? 51.591 -9.312 -3.499 1.00 55.81 98 TYR A C 1
ATOM 755 O O . TYR A 1 98 ? 52.504 -9.597 -4.269 1.00 55.81 98 TYR A O 1
ATOM 763 N N . VAL A 1 99 ? 51.795 -8.550 -2.421 1.00 53.38 99 VAL A N 1
ATOM 764 C CA . VAL A 1 99 ? 53.140 -8.135 -1.993 1.00 53.38 99 VAL A CA 1
ATOM 765 C C . VAL A 1 99 ? 53.792 -9.295 -1.253 1.00 53.38 99 VAL A C 1
ATOM 767 O O . VAL A 1 99 ? 53.201 -9.833 -0.313 1.00 53.38 99 VAL A O 1
ATOM 770 N N . VAL A 1 100 ? 55.012 -9.660 -1.641 1.00 56.88 100 VAL A N 1
ATOM 771 C CA . VAL A 1 100 ? 55.788 -10.714 -0.982 1.00 56.88 100 VAL A CA 1
ATOM 772 C C . VAL A 1 100 ? 56.959 -10.111 -0.216 1.00 56.88 100 VAL A C 1
ATOM 774 O O . VAL A 1 100 ? 57.607 -9.182 -0.690 1.00 56.88 100 VAL A O 1
ATOM 777 N N . GLU A 1 101 ? 57.239 -10.643 0.970 1.00 55.22 101 GLU A N 1
AT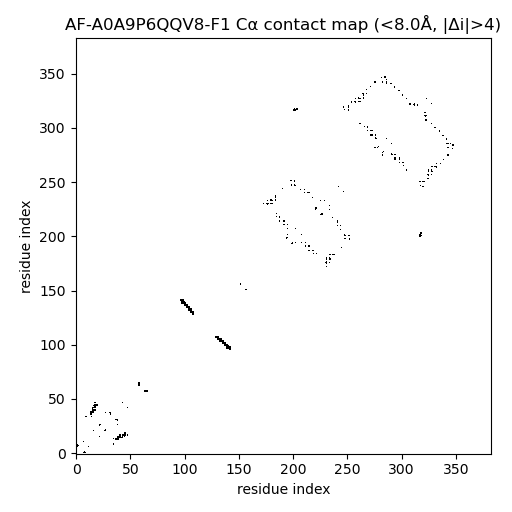OM 778 C CA . GLU A 1 101 ? 58.455 -10.348 1.730 1.00 55.22 101 GLU A CA 1
ATOM 779 C C . GLU A 1 101 ? 59.265 -11.630 1.935 1.00 55.22 101 GLU A C 1
ATOM 781 O O . GLU A 1 101 ? 58.709 -12.676 2.286 1.00 55.22 101 GLU A O 1
ATOM 786 N N . GLU A 1 102 ? 60.579 -11.560 1.701 1.00 52.09 102 GLU A N 1
ATOM 787 C CA . GLU A 1 102 ? 61.495 -12.648 2.040 1.00 52.09 102 GLU A CA 1
ATOM 788 C C . GLU A 1 102 ? 61.680 -12.692 3.561 1.00 52.09 102 GLU A C 1
ATOM 790 O O . GLU A 1 102 ? 62.356 -11.843 4.142 1.00 52.09 102 GLU A O 1
ATOM 795 N N . VAL A 1 103 ? 61.115 -13.708 4.214 1.00 58.84 103 VAL A N 1
ATOM 796 C CA . VAL A 1 103 ? 61.362 -13.971 5.634 1.00 58.84 103 VAL A CA 1
ATOM 797 C C . VAL A 1 103 ? 62.281 -15.182 5.752 1.00 58.84 103 VAL A C 1
ATOM 799 O O . VAL A 1 103 ? 61.968 -16.272 5.272 1.00 58.84 103 VAL A O 1
ATOM 802 N N . VAL A 1 104 ? 63.433 -15.001 6.397 1.00 58.22 104 VAL A N 1
ATOM 803 C CA . VAL A 1 104 ? 64.362 -16.099 6.688 1.00 58.22 104 VAL A CA 1
ATOM 804 C C . VAL A 1 104 ? 63.844 -16.860 7.907 1.00 58.22 104 VAL A C 1
ATOM 806 O O . VAL A 1 104 ? 63.830 -16.316 9.010 1.00 58.22 104 VAL A O 1
ATOM 809 N N . LYS A 1 105 ? 63.413 -18.109 7.717 1.00 60.25 105 LYS A N 1
ATOM 810 C CA . LYS A 1 105 ? 63.058 -19.027 8.809 1.00 60.25 105 LYS A CA 1
ATOM 811 C C . LYS A 1 105 ? 64.184 -20.035 9.017 1.00 60.25 105 LYS A C 1
ATOM 813 O O . LYS A 1 105 ? 64.745 -20.545 8.052 1.00 60.25 105 LYS A O 1
ATOM 818 N N . GLU A 1 106 ? 64.534 -20.299 10.270 1.00 55.09 106 GLU A N 1
ATOM 819 C CA . GLU A 1 106 ? 65.460 -21.373 10.636 1.00 55.09 106 GLU A CA 1
ATOM 820 C C . GLU A 1 106 ? 64.657 -22.665 10.815 1.00 55.09 106 GLU A C 1
ATOM 822 O O . GLU A 1 106 ? 63.818 -22.752 11.709 1.00 55.09 106 GLU A O 1
ATOM 827 N N . GLU A 1 107 ? 64.883 -23.645 9.942 1.00 59.62 107 GLU A N 1
ATOM 828 C CA . GLU A 1 107 ? 64.299 -24.987 10.045 1.00 59.62 107 GLU A CA 1
ATOM 829 C C . GLU A 1 107 ? 65.405 -26.001 10.382 1.00 59.62 107 GLU A C 1
ATOM 831 O O . GLU A 1 107 ? 66.554 -25.845 9.965 1.00 59.62 107 GLU A O 1
ATOM 836 N N . LEU A 1 108 ? 65.075 -27.021 11.178 1.00 53.81 108 LEU A N 1
ATOM 837 C CA . LEU A 1 108 ? 65.994 -28.101 11.559 1.00 53.81 108 LEU A CA 1
ATOM 838 C C . LEU A 1 108 ? 66.109 -29.104 10.403 1.00 53.81 108 LEU A C 1
ATOM 840 O O . LEU A 1 108 ? 65.093 -29.525 9.855 1.00 53.81 108 LEU A O 1
ATOM 844 N N . VAL A 1 109 ? 67.332 -29.477 10.025 1.00 54.81 109 VAL A N 1
ATOM 845 C CA . VAL A 1 109 ? 67.574 -30.448 8.948 1.00 54.81 109 VAL A CA 1
ATOM 846 C C . VAL A 1 109 ? 67.408 -31.869 9.503 1.00 54.81 109 VAL A C 1
ATOM 848 O O . VAL A 1 109 ? 68.187 -32.289 10.353 1.00 54.81 109 VAL A O 1
ATOM 851 N N . GLU A 1 110 ? 66.407 -32.619 9.031 1.00 47.97 110 GLU A N 1
ATOM 852 C CA . GLU A 1 110 ? 66.336 -34.075 9.237 1.00 47.97 110 GLU A CA 1
ATOM 853 C C . GLU A 1 110 ? 67.341 -34.767 8.302 1.00 47.97 110 GLU A C 1
ATOM 855 O O . GLU A 1 110 ? 67.211 -34.712 7.078 1.00 47.97 110 GLU A O 1
ATOM 860 N N . GLU A 1 111 ? 68.368 -35.409 8.865 1.00 41.59 111 GLU A N 1
ATOM 861 C CA . GLU A 1 111 ? 69.350 -36.172 8.089 1.00 41.59 111 GLU A CA 1
ATOM 862 C C . GLU A 1 111 ? 68.746 -37.478 7.547 1.00 41.59 111 GLU A C 1
ATOM 864 O O . GLU A 1 111 ? 68.528 -38.451 8.274 1.00 41.59 111 GLU A O 1
ATOM 869 N N . SER A 1 112 ? 68.532 -37.538 6.231 1.00 34.72 112 SER A N 1
ATOM 870 C CA . SER A 1 112 ? 68.254 -38.785 5.519 1.00 34.72 112 SER A CA 1
ATOM 871 C C . SER A 1 112 ? 69.542 -39.604 5.356 1.00 34.72 112 SER A C 1
ATOM 873 O O . SER A 1 112 ? 70.405 -39.274 4.540 1.00 34.72 112 SER A O 1
ATOM 875 N N . LYS A 1 113 ? 69.662 -40.692 6.123 1.00 36.62 113 LYS A N 1
ATOM 876 C CA . LYS A 1 113 ? 70.727 -41.702 6.015 1.00 36.62 113 LYS A CA 1
ATOM 877 C C . LYS A 1 113 ? 70.708 -42.415 4.657 1.00 36.62 113 LYS A C 1
ATOM 879 O O . LYS A 1 113 ? 69.691 -42.999 4.298 1.00 36.62 113 LYS A O 1
ATOM 884 N N . THR A 1 114 ? 71.862 -42.488 3.986 1.00 31.30 114 THR A N 1
ATOM 885 C CA . THR A 1 114 ? 72.188 -43.605 3.076 1.00 31.30 114 THR A CA 1
ATOM 886 C C . THR A 1 114 ? 73.679 -43.962 3.167 1.00 31.30 114 THR A C 1
ATOM 888 O O . THR A 1 114 ? 74.518 -43.092 3.377 1.00 31.30 114 THR A O 1
ATOM 891 N N . GLU A 1 115 ? 73.955 -45.265 3.100 1.00 32.66 115 GLU A N 1
ATOM 892 C CA . GLU A 1 115 ? 75.114 -46.008 3.620 1.00 32.66 115 GLU A CA 1
ATOM 893 C C . GLU A 1 115 ? 76.411 -46.016 2.776 1.00 32.66 115 GLU A C 1
ATOM 895 O O . GLU A 1 115 ? 76.377 -45.864 1.557 1.00 32.66 115 GLU A O 1
ATOM 900 N N . ALA A 1 116 ? 77.494 -46.410 3.481 1.00 30.83 116 ALA A N 1
ATOM 901 C CA . ALA A 1 116 ? 78.720 -47.130 3.068 1.00 30.83 116 ALA A CA 1
ATOM 902 C C . ALA A 1 116 ? 79.942 -46.307 2.587 1.00 30.83 116 ALA A C 1
ATOM 904 O O . ALA A 1 116 ? 79.825 -45.507 1.672 1.00 30.83 116 ALA A O 1
ATOM 905 N N . ALA A 1 117 ? 81.193 -46.507 3.042 1.00 36.72 117 ALA A N 1
ATOM 906 C CA . ALA A 1 117 ? 81.850 -47.233 4.151 1.00 36.72 117 ALA A CA 1
ATOM 907 C C . ALA A 1 117 ? 83.342 -46.729 4.221 1.00 36.72 117 ALA A C 1
ATOM 909 O O . ALA A 1 117 ? 83.687 -45.826 3.460 1.00 36.72 117 ALA A O 1
ATOM 910 N N . PRO A 1 118 ? 84.249 -47.236 5.085 1.00 41.84 118 PRO A N 1
ATOM 911 C CA . PRO A 1 118 ? 84.849 -46.491 6.198 1.00 41.84 118 PRO A CA 1
ATOM 912 C C . PRO A 1 118 ? 86.348 -46.146 6.031 1.00 41.84 118 PRO A C 1
ATOM 914 O O . PRO A 1 118 ? 87.073 -46.805 5.289 1.00 41.84 118 PRO A O 1
ATOM 917 N N . ALA A 1 119 ? 86.844 -45.183 6.814 1.00 33.62 119 ALA A N 1
ATOM 918 C CA . ALA A 1 119 ? 88.256 -45.111 7.201 1.00 33.62 119 ALA A CA 1
ATOM 919 C C . ALA A 1 119 ? 88.399 -44.487 8.602 1.00 33.62 119 ALA A C 1
ATOM 921 O O . ALA A 1 119 ? 87.658 -43.579 8.965 1.00 33.62 119 ALA A O 1
ATOM 922 N N . GLU A 1 120 ? 89.310 -45.070 9.375 1.00 32.12 120 GLU A N 1
ATOM 923 C CA . GLU A 1 120 ? 89.486 -45.027 10.832 1.00 32.12 120 GLU A CA 1
ATOM 924 C C . GLU A 1 120 ? 89.806 -43.649 11.443 1.00 32.12 120 GLU A C 1
ATOM 926 O O . GLU A 1 120 ? 90.568 -42.876 10.864 1.00 32.12 120 GLU A O 1
ATOM 931 N N . GLY A 1 121 ? 89.332 -43.417 12.679 1.00 33.06 121 GLY A N 1
ATOM 932 C CA . GLY A 1 121 ? 89.940 -42.455 13.612 1.00 33.06 121 GLY A CA 1
ATOM 933 C C . GLY A 1 121 ? 88.980 -41.699 14.544 1.00 33.06 121 GLY A C 1
ATOM 934 O O . GLY A 1 121 ? 88.450 -40.673 14.149 1.00 33.06 121 GLY A O 1
ATOM 935 N N . ASP A 1 122 ? 88.872 -42.196 15.781 1.00 34.62 122 ASP A N 1
ATOM 936 C CA . ASP A 1 122 ? 88.577 -41.528 17.069 1.00 34.62 122 ASP A CA 1
ATOM 937 C C . ASP A 1 122 ? 87.253 -40.788 17.403 1.00 34.62 122 ASP A C 1
ATOM 939 O O . ASP A 1 122 ? 86.739 -39.947 16.679 1.00 34.62 122 ASP A O 1
ATOM 943 N N . GLU A 1 123 ? 86.793 -41.144 18.615 1.00 35.22 123 GLU A N 1
ATOM 944 C CA . GLU A 1 123 ? 85.914 -40.528 19.630 1.00 35.22 123 GLU A CA 1
ATOM 945 C C . GLU A 1 123 ? 84.713 -39.622 19.270 1.00 35.22 123 GLU A C 1
ATOM 947 O O . GLU A 1 123 ? 84.795 -38.577 18.633 1.00 35.22 123 GLU A O 1
ATOM 952 N N . ALA A 1 124 ? 83.564 -40.004 19.843 1.00 40.03 124 ALA A N 1
ATOM 953 C CA . ALA A 1 124 ? 82.269 -39.343 19.749 1.00 40.03 124 ALA A CA 1
ATOM 954 C C . ALA A 1 124 ? 82.174 -38.035 20.564 1.00 40.03 124 ALA A C 1
ATOM 956 O O . ALA A 1 124 ? 82.311 -38.043 21.788 1.00 40.03 124 ALA A O 1
ATOM 957 N N . ALA A 1 125 ? 81.778 -36.947 19.898 1.00 38.22 125 ALA A N 1
ATOM 958 C CA . ALA A 1 125 ? 81.145 -35.779 20.507 1.00 38.22 125 ALA A CA 1
ATOM 959 C C . ALA A 1 125 ? 79.740 -35.605 19.901 1.00 38.22 125 ALA A C 1
ATOM 961 O O . ALA A 1 125 ? 79.577 -35.634 18.685 1.00 38.22 125 ALA A O 1
ATOM 962 N N . ALA A 1 126 ? 78.712 -35.469 20.744 1.00 44.03 126 ALA A N 1
ATOM 963 C CA . ALA A 1 126 ? 77.331 -35.270 20.309 1.00 44.03 126 ALA A CA 1
ATOM 964 C C . ALA A 1 126 ? 77.152 -33.869 19.688 1.00 44.03 126 ALA A C 1
ATOM 966 O O . ALA A 1 126 ? 77.216 -32.869 20.404 1.00 44.03 126 ALA A O 1
ATOM 967 N N . GLU A 1 127 ? 76.931 -33.797 18.372 1.00 46.38 127 GLU A N 1
ATOM 968 C CA . GLU A 1 127 ? 76.634 -32.546 17.663 1.00 46.38 127 GLU A CA 1
ATOM 969 C C . GLU A 1 127 ? 75.177 -32.101 17.878 1.00 46.38 127 GLU A C 1
ATOM 971 O O . GLU A 1 127 ? 74.233 -32.890 17.808 1.00 46.38 127 GLU A O 1
ATOM 976 N N . ALA A 1 128 ? 74.999 -30.808 18.166 1.00 50.06 128 ALA A N 1
ATOM 977 C CA . ALA A 1 128 ? 73.698 -30.148 18.240 1.00 50.06 128 ALA A CA 1
ATOM 978 C C . ALA A 1 128 ? 73.012 -30.142 16.858 1.00 50.06 128 ALA A C 1
ATOM 980 O O . ALA A 1 128 ? 73.704 -30.037 15.845 1.00 50.06 128 ALA A O 1
ATOM 981 N N . PRO A 1 129 ? 71.669 -30.218 16.781 1.00 55.41 129 PRO A N 1
ATOM 982 C CA . PRO A 1 129 ? 70.987 -30.362 15.502 1.00 55.41 129 PRO A CA 1
ATOM 983 C C . PRO A 1 129 ? 71.194 -29.124 14.613 1.00 55.41 129 PRO A C 1
ATOM 985 O O . PRO A 1 129 ? 70.943 -27.990 15.029 1.00 55.41 129 PRO A O 1
ATOM 988 N N . LEU A 1 130 ? 71.658 -29.361 13.382 1.00 60.69 130 LEU A N 1
ATOM 989 C CA . LEU A 1 130 ? 71.936 -28.349 12.361 1.00 60.69 130 LEU A CA 1
ATOM 990 C C . LEU A 1 130 ? 70.636 -27.648 11.927 1.00 60.69 130 LEU A C 1
ATOM 992 O O . LEU A 1 130 ? 69.759 -28.254 11.308 1.00 60.69 130 LEU A O 1
ATOM 996 N N . THR A 1 131 ? 70.509 -26.352 12.221 1.00 57.56 131 THR A N 1
ATOM 997 C CA . THR A 1 131 ? 69.463 -25.493 11.647 1.00 57.56 131 THR A CA 1
ATOM 998 C C . THR A 1 131 ? 69.945 -24.880 10.333 1.00 57.56 131 THR A C 1
ATOM 1000 O O . THR A 1 131 ? 71.040 -24.320 10.244 1.00 57.56 131 THR A O 1
ATOM 1003 N N . ARG A 1 132 ? 69.118 -24.949 9.283 1.00 66.62 132 ARG A N 1
ATOM 1004 C CA . ARG A 1 132 ? 69.345 -24.251 8.013 1.00 66.62 132 ARG A CA 1
ATOM 1005 C C . ARG A 1 132 ? 68.391 -23.068 7.906 1.00 66.62 132 ARG A C 1
ATOM 1007 O O . ARG A 1 132 ? 67.178 -23.197 8.043 1.00 66.62 132 ARG A O 1
ATOM 1014 N N . LYS A 1 133 ? 68.949 -21.900 7.588 1.00 64.56 133 LYS A N 1
ATOM 1015 C CA . LYS A 1 133 ? 68.181 -20.714 7.195 1.00 64.56 133 LYS A CA 1
ATOM 1016 C C . LYS A 1 133 ? 67.586 -20.932 5.806 1.00 64.56 133 LYS A C 1
ATOM 1018 O O . LYS A 1 133 ? 68.325 -20.990 4.822 1.00 64.56 133 LYS A O 1
ATOM 1023 N N . VAL A 1 134 ? 66.264 -21.041 5.725 1.00 65.38 134 VAL A N 1
ATOM 1024 C CA . VAL A 1 134 ? 65.509 -21.125 4.472 1.00 65.38 134 VAL A CA 1
ATOM 1025 C C . VAL A 1 134 ? 64.781 -19.800 4.252 1.00 65.38 134 VAL A C 1
ATOM 1027 O O . VAL A 1 134 ? 64.071 -19.301 5.127 1.00 65.38 134 VAL A O 1
ATOM 1030 N N . LYS A 1 135 ? 64.974 -19.203 3.073 1.00 67.56 135 LYS A N 1
ATOM 1031 C CA . LYS A 1 135 ? 64.220 -18.022 2.640 1.00 67.56 135 LYS A CA 1
ATOM 1032 C C . LYS A 1 135 ? 62.818 -18.463 2.229 1.00 67.56 135 LYS A C 1
ATOM 1034 O O . LYS A 1 135 ? 62.682 -19.229 1.279 1.00 67.56 135 LYS A O 1
ATOM 1039 N N . LYS A 1 136 ? 61.787 -17.994 2.934 1.00 69.94 136 LYS A N 1
ATOM 1040 C CA . LYS A 1 136 ? 60.386 -18.261 2.594 1.00 69.94 136 LYS A CA 1
ATOM 1041 C C . LYS A 1 136 ? 59.693 -16.961 2.203 1.00 69.94 136 LYS A C 1
ATOM 1043 O O . LYS A 1 136 ? 59.716 -15.983 2.945 1.00 69.94 136 LYS A O 1
ATOM 1048 N N . LEU A 1 137 ? 59.071 -16.983 1.034 1.00 68.50 137 LEU A N 1
ATOM 1049 C CA . LEU A 1 137 ? 58.231 -15.917 0.503 1.00 68.50 137 LEU A CA 1
ATOM 1050 C C . LEU A 1 137 ? 56.891 -15.935 1.260 1.00 68.50 137 LEU A C 1
ATOM 1052 O O . LEU A 1 137 ? 56.185 -16.945 1.245 1.00 68.50 137 LEU A O 1
ATOM 1056 N N . VAL A 1 138 ? 56.563 -14.858 1.979 1.00 73.25 138 VAL A N 1
ATOM 1057 C CA . VAL A 1 138 ? 55.312 -14.735 2.754 1.00 73.25 138 VAL A CA 1
ATOM 1058 C C . VAL A 1 138 ? 54.500 -13.544 2.241 1.00 73.25 138 VAL A C 1
ATOM 1060 O O . VAL A 1 138 ? 55.051 -12.467 2.011 1.00 73.25 138 VAL A O 1
ATOM 1063 N N . LYS A 1 139 ? 53.181 -13.729 2.068 1.00 75.31 139 LYS A N 1
ATOM 1064 C CA . LYS A 1 139 ? 52.246 -12.668 1.659 1.00 75.31 139 LYS A CA 1
ATOM 1065 C C . LYS A 1 139 ? 52.186 -11.572 2.731 1.00 75.31 139 LYS A C 1
ATOM 1067 O O . LYS A 1 139 ? 51.766 -11.832 3.856 1.00 75.31 139 LYS A O 1
ATOM 1072 N N . LYS A 1 140 ? 52.581 -10.352 2.364 1.00 75.19 140 LYS A N 1
ATOM 1073 C CA . LYS A 1 140 ? 52.641 -9.166 3.235 1.00 75.19 140 LYS A CA 1
ATOM 1074 C C . LYS A 1 140 ? 51.372 -8.311 3.174 1.00 75.19 140 LYS A C 1
ATOM 1076 O O . LYS A 1 140 ? 51.044 -7.630 4.139 1.00 75.19 140 LYS A O 1
ATOM 1081 N N . GLY A 1 141 ? 50.647 -8.348 2.058 1.00 75.44 141 GLY A N 1
ATOM 1082 C CA . GLY A 1 141 ? 49.413 -7.586 1.877 1.00 75.44 141 GLY A CA 1
ATOM 1083 C C . GLY A 1 141 ? 48.909 -7.612 0.437 1.00 75.44 141 GLY A C 1
ATOM 1084 O O . GLY A 1 141 ? 49.590 -8.119 -0.459 1.00 75.44 141 GLY A O 1
ATOM 1085 N N . ASP A 1 142 ? 47.709 -7.073 0.236 1.00 79.94 142 ASP A N 1
ATOM 1086 C CA . ASP A 1 142 ? 47.075 -6.951 -1.078 1.00 79.94 142 ASP A CA 1
ATOM 1087 C C . ASP A 1 142 ? 47.466 -5.633 -1.757 1.00 79.94 142 ASP A C 1
ATOM 1089 O O . ASP A 1 142 ? 47.620 -4.597 -1.105 1.00 79.94 142 ASP A O 1
ATOM 1093 N N . LEU A 1 143 ? 47.630 -5.671 -3.081 1.00 82.50 143 LEU A N 1
ATOM 1094 C CA . LEU A 1 143 ? 47.875 -4.473 -3.881 1.00 82.50 143 LEU A CA 1
ATOM 1095 C C . LEU A 1 143 ? 46.565 -3.714 -4.122 1.00 82.50 143 LEU A C 1
ATOM 1097 O O . LEU A 1 143 ? 45.524 -4.309 -4.400 1.00 82.50 143 LEU A O 1
ATOM 1101 N N . ALA A 1 144 ? 46.627 -2.384 -4.061 1.00 83.31 144 ALA A N 1
ATOM 1102 C CA . ALA A 1 144 ? 45.491 -1.541 -4.408 1.00 83.31 144 ALA A CA 1
ATOM 1103 C C . ALA A 1 144 ? 45.267 -1.560 -5.928 1.00 83.31 144 ALA A C 1
ATOM 1105 O O . ALA A 1 144 ? 46.125 -1.125 -6.696 1.00 83.31 144 ALA A O 1
ATOM 1106 N N . VAL A 1 145 ? 44.099 -2.038 -6.359 1.00 84.50 145 VAL A N 1
ATOM 1107 C CA . VAL A 1 145 ? 43.689 -2.031 -7.768 1.00 84.50 145 VAL A CA 1
ATOM 1108 C C . VAL A 1 145 ? 42.830 -0.800 -8.028 1.00 84.50 145 VAL A C 1
ATOM 1110 O O . VAL A 1 145 ? 41.756 -0.647 -7.448 1.00 84.50 145 VAL A O 1
ATOM 1113 N N . VAL A 1 146 ? 43.286 0.070 -8.928 1.00 83.94 146 VAL A N 1
ATOM 1114 C CA . VAL A 1 146 ? 42.467 1.166 -9.456 1.00 83.94 146 VAL A CA 1
ATOM 1115 C C . VAL A 1 146 ? 41.835 0.692 -10.757 1.00 83.94 146 VAL A C 1
ATOM 1117 O O . VAL A 1 146 ? 42.532 0.381 -11.719 1.00 83.94 146 VAL A O 1
ATOM 1120 N N . SER A 1 147 ? 40.508 0.609 -10.774 1.00 83.06 147 SER A N 1
ATOM 1121 C CA . SER A 1 147 ? 39.744 0.188 -11.945 1.00 83.06 147 SER A CA 1
ATOM 1122 C C . SER A 1 147 ? 39.239 1.408 -12.711 1.00 83.06 147 SER A C 1
ATOM 1124 O O . SER A 1 147 ? 38.632 2.301 -12.124 1.00 83.06 147 SER A O 1
ATOM 1126 N N . ALA A 1 148 ? 39.465 1.430 -14.023 1.00 84.12 148 ALA A N 1
ATOM 1127 C CA . ALA A 1 148 ? 38.817 2.354 -14.943 1.00 84.12 148 ALA A CA 1
ATOM 1128 C C . ALA A 1 148 ? 37.889 1.535 -15.845 1.00 84.12 148 ALA A C 1
ATOM 1130 O O . ALA A 1 148 ? 38.347 0.690 -16.612 1.00 84.12 148 ALA A O 1
ATOM 1131 N N . THR A 1 149 ? 36.581 1.752 -15.721 1.00 89.00 149 THR A N 1
ATOM 1132 C CA . THR A 1 149 ? 35.557 1.065 -16.523 1.00 89.00 149 THR A CA 1
ATOM 1133 C C . THR A 1 149 ? 34.684 2.091 -17.234 1.00 89.00 149 THR A C 1
ATOM 1135 O O . THR A 1 149 ? 34.798 3.288 -16.990 1.00 89.00 149 THR A O 1
ATOM 1138 N N . SER A 1 150 ? 33.782 1.626 -18.095 1.00 91.25 150 SER A N 1
ATOM 1139 C CA . SER A 1 150 ? 32.727 2.455 -18.686 1.00 91.25 150 SER A CA 1
ATOM 1140 C C . SER A 1 150 ? 31.570 2.757 -17.722 1.00 91.25 150 SER A C 1
ATOM 1142 O O . SER A 1 150 ? 30.586 3.368 -18.132 1.00 91.25 150 SER A O 1
ATOM 1144 N N . SER A 1 151 ? 31.642 2.292 -16.470 1.00 91.50 151 SER A N 1
ATOM 1145 C CA . SER A 1 151 ? 30.621 2.560 -15.455 1.00 91.50 151 SER A CA 1
ATOM 1146 C C . SER A 1 151 ? 30.622 4.034 -15.059 1.00 91.50 151 SER A C 1
ATOM 1148 O O . SER A 1 151 ? 31.660 4.695 -15.084 1.00 91.50 151 SER A O 1
ATOM 1150 N N . LEU A 1 152 ? 29.460 4.539 -14.648 1.00 91.69 152 LEU A N 1
ATOM 1151 C CA . LEU A 1 152 ? 29.350 5.891 -14.108 1.00 91.69 152 LEU A CA 1
ATOM 1152 C C . LEU A 1 152 ? 30.162 6.032 -12.816 1.00 91.69 152 LEU A C 1
ATOM 1154 O O . LEU A 1 152 ? 30.234 5.105 -12.003 1.00 91.69 152 LEU A O 1
ATOM 1158 N N . ASP A 1 153 ? 30.736 7.219 -12.619 1.00 91.56 153 ASP A N 1
ATOM 1159 C CA . ASP A 1 153 ? 31.418 7.553 -11.374 1.00 91.56 153 ASP A CA 1
ATOM 1160 C C . ASP A 1 153 ? 30.440 7.545 -10.190 1.00 91.56 153 ASP A C 1
ATOM 1162 O O . ASP A 1 153 ? 29.274 7.929 -10.318 1.00 91.56 153 ASP A O 1
ATOM 1166 N N . ARG A 1 154 ? 30.917 7.132 -9.011 1.00 91.00 154 ARG A N 1
ATOM 1167 C CA . ARG A 1 154 ? 30.067 7.023 -7.817 1.00 91.00 154 ARG A CA 1
ATOM 1168 C C . ARG A 1 154 ? 29.457 8.360 -7.401 1.00 91.00 154 ARG A C 1
ATOM 1170 O O . ARG A 1 154 ? 28.327 8.357 -6.914 1.00 91.00 154 ARG A O 1
ATOM 1177 N N . ALA A 1 155 ? 30.165 9.477 -7.586 1.00 93.94 155 ALA A N 1
ATOM 1178 C CA . ALA A 1 155 ? 29.627 10.794 -7.262 1.00 93.94 155 ALA A CA 1
ATOM 1179 C C . ALA A 1 155 ? 28.455 11.144 -8.188 1.00 93.94 155 ALA A C 1
ATOM 1181 O O . ALA A 1 155 ? 27.397 11.547 -7.711 1.00 93.94 155 ALA A O 1
ATOM 1182 N N . LEU A 1 156 ? 28.603 10.882 -9.491 1.00 95.00 156 LEU A N 1
ATOM 1183 C CA . LEU A 1 156 ? 27.534 11.093 -10.467 1.00 95.00 156 LEU A CA 1
ATOM 1184 C C . LEU A 1 156 ? 26.329 10.176 -10.208 1.00 95.00 156 LEU A C 1
ATOM 1186 O O . LEU A 1 156 ? 25.190 10.625 -10.284 1.00 95.00 156 LEU A O 1
ATOM 1190 N N . VAL A 1 157 ? 26.552 8.906 -9.851 1.00 96.31 157 VAL A N 1
ATOM 1191 C CA . VAL A 1 157 ? 25.460 7.993 -9.461 1.00 96.31 157 VAL A CA 1
ATOM 1192 C C . VAL A 1 157 ? 24.706 8.526 -8.241 1.00 96.31 157 VAL A C 1
ATOM 1194 O O . VAL A 1 157 ? 23.480 8.446 -8.202 1.00 96.31 157 VAL A O 1
ATOM 1197 N N . SER A 1 158 ? 25.414 9.086 -7.255 1.00 97.00 158 SER A N 1
ATOM 1198 C CA . SER A 1 158 ? 24.784 9.691 -6.078 1.00 97.00 158 SER A CA 1
ATOM 1199 C C . SER A 1 158 ? 23.931 10.906 -6.446 1.00 97.00 158 SER A C 1
ATOM 1201 O O . SER A 1 158 ? 22.812 11.017 -5.956 1.00 97.00 158 SER A O 1
ATOM 1203 N N . GLU A 1 159 ? 24.422 11.774 -7.332 1.00 97.81 159 GLU A N 1
ATOM 1204 C CA . GLU A 1 159 ? 23.675 12.939 -7.824 1.00 97.81 159 GLU A CA 1
ATOM 1205 C C . GLU A 1 159 ? 22.407 12.521 -8.587 1.00 97.81 159 G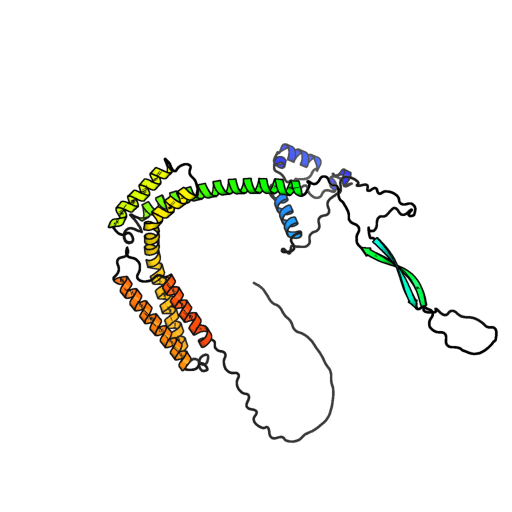LU A C 1
ATOM 1207 O O . GLU A 1 159 ? 21.321 13.044 -8.344 1.00 97.81 159 GLU A O 1
ATOM 1212 N N . LEU A 1 160 ? 22.517 11.548 -9.498 1.00 97.94 160 LEU A N 1
ATOM 1213 C CA . LEU A 1 160 ? 21.365 11.041 -10.252 1.00 97.94 160 LEU A CA 1
ATOM 1214 C C . LEU A 1 160 ? 20.336 10.378 -9.334 1.00 97.94 160 LEU A C 1
ATOM 1216 O O . LEU A 1 160 ? 19.135 10.518 -9.552 1.00 97.94 160 LEU A O 1
ATOM 1220 N N . ARG A 1 161 ? 20.797 9.697 -8.281 1.00 97.88 161 ARG A N 1
ATOM 1221 C CA . ARG A 1 161 ? 19.918 9.114 -7.269 1.00 97.88 161 ARG A CA 1
ATOM 1222 C C . ARG A 1 161 ? 19.166 10.181 -6.481 1.00 97.88 161 ARG A C 1
ATOM 1224 O O . ARG A 1 161 ? 18.000 9.970 -6.178 1.00 97.88 161 ARG A O 1
ATOM 1231 N N . GLU A 1 162 ? 19.803 11.297 -6.140 1.00 97.75 162 GLU A N 1
ATOM 1232 C CA . GLU A 1 162 ? 19.135 12.407 -5.452 1.00 97.75 162 GLU A CA 1
ATOM 1233 C C . GLU A 1 162 ? 18.015 12.998 -6.318 1.00 97.75 162 GLU A C 1
ATOM 1235 O O . GLU A 1 162 ? 16.884 13.103 -5.852 1.00 97.75 162 GLU A O 1
ATOM 1240 N N . LYS A 1 163 ? 18.279 13.232 -7.610 1.00 98.12 163 LYS A N 1
ATOM 1241 C CA . LYS A 1 163 ? 17.256 13.695 -8.566 1.00 98.12 163 LYS A CA 1
ATOM 1242 C C . LYS A 1 163 ? 16.090 12.714 -8.710 1.00 98.12 163 LYS A C 1
ATOM 1244 O O . LYS A 1 163 ? 14.937 13.130 -8.739 1.00 98.12 163 LYS A O 1
ATOM 1249 N N . GLU A 1 164 ? 16.368 11.412 -8.770 1.00 98.38 164 GLU A N 1
ATOM 1250 C CA . GLU A 1 164 ? 15.318 10.383 -8.788 1.00 98.38 164 GLU A CA 1
ATOM 1251 C C . GLU A 1 164 ? 14.468 10.423 -7.511 1.00 98.38 164 GLU A C 1
ATOM 1253 O O . GLU A 1 164 ? 13.243 10.356 -7.571 1.00 98.38 164 GLU A O 1
ATOM 1258 N N . MET A 1 165 ? 15.096 10.595 -6.344 1.00 98.12 165 MET A N 1
ATOM 1259 C CA . MET A 1 165 ? 14.378 10.706 -5.072 1.00 98.12 165 MET A CA 1
ATOM 1260 C C . MET A 1 165 ? 13.489 11.955 -5.010 1.00 98.12 165 MET A C 1
ATOM 1262 O O . MET A 1 165 ? 12.398 11.885 -4.444 1.00 98.12 165 MET A O 1
ATOM 1266 N N . GLU A 1 166 ? 13.920 13.073 -5.598 1.00 98.00 166 GLU A N 1
ATOM 1267 C CA . GLU A 1 166 ? 13.098 14.281 -5.734 1.00 98.00 166 GLU A CA 1
ATOM 1268 C C . GLU A 1 166 ? 11.868 14.034 -6.617 1.00 98.00 166 GLU A C 1
ATOM 1270 O O . GLU A 1 166 ? 10.755 14.397 -6.229 1.00 98.00 166 GLU A O 1
ATOM 1275 N N . MET A 1 167 ? 12.038 13.364 -7.764 1.00 98.12 167 MET A N 1
ATOM 1276 C CA . MET A 1 167 ? 10.924 13.007 -8.652 1.00 98.12 167 MET A CA 1
ATOM 1277 C C . MET A 1 167 ? 9.940 12.052 -7.965 1.00 98.12 167 MET A C 1
ATOM 1279 O O . MET A 1 167 ? 8.742 12.323 -7.947 1.00 98.12 167 MET A O 1
ATOM 1283 N N . ILE A 1 168 ? 10.435 11.008 -7.289 1.00 98.19 168 ILE A N 1
ATOM 1284 C CA . ILE A 1 168 ? 9.602 10.080 -6.506 1.00 98.19 168 ILE A CA 1
ATOM 1285 C C . ILE A 1 168 ? 8.824 10.822 -5.413 1.00 98.19 168 ILE A C 1
ATOM 1287 O O . ILE A 1 168 ? 7.650 10.531 -5.176 1.00 98.19 168 ILE A O 1
ATOM 1291 N N . ALA A 1 169 ? 9.460 11.768 -4.717 1.00 97.56 169 ALA A N 1
ATOM 1292 C CA . ALA A 1 169 ? 8.797 12.553 -3.682 1.00 97.56 169 ALA A CA 1
ATOM 1293 C C . ALA A 1 169 ? 7.690 13.445 -4.264 1.00 97.56 169 ALA A C 1
ATOM 1295 O O . ALA A 1 169 ? 6.622 13.554 -3.658 1.00 97.56 169 ALA A O 1
ATOM 1296 N N . SER A 1 170 ? 7.925 14.037 -5.439 1.00 97.31 170 SER A N 1
ATOM 1297 C CA . SER A 1 170 ? 6.926 14.815 -6.175 1.00 97.31 170 SER A CA 1
ATOM 1298 C C . SER A 1 170 ? 5.735 13.949 -6.592 1.00 97.31 170 SER A C 1
ATOM 1300 O O . SER A 1 170 ? 4.599 14.278 -6.256 1.00 97.31 170 SER A O 1
ATOM 1302 N N . ASP A 1 171 ? 5.980 12.805 -7.236 1.00 98.19 171 ASP A N 1
ATOM 1303 C CA . ASP A 1 171 ? 4.925 11.878 -7.666 1.00 98.19 171 ASP A CA 1
ATOM 1304 C C . ASP A 1 171 ? 4.110 11.374 -6.474 1.00 98.19 171 ASP A C 1
ATOM 1306 O O . ASP A 1 171 ? 2.877 11.372 -6.491 1.00 98.19 171 ASP A O 1
ATOM 1310 N N . LYS A 1 172 ? 4.792 11.016 -5.380 1.00 97.25 172 LYS A N 1
ATOM 1311 C CA . LYS A 1 172 ? 4.134 10.608 -4.139 1.00 97.25 172 LYS A CA 1
ATOM 1312 C C . LYS A 1 172 ? 3.252 11.720 -3.579 1.00 97.25 172 LYS A C 1
ATOM 1314 O O . LYS A 1 172 ? 2.165 11.427 -3.095 1.00 97.25 172 LYS A O 1
ATOM 1319 N N . LEU A 1 173 ? 3.705 12.973 -3.606 1.00 96.56 173 LEU A N 1
ATOM 1320 C CA . LEU A 1 173 ? 2.919 14.098 -3.106 1.00 96.56 173 LEU A CA 1
ATOM 1321 C C . LEU A 1 173 ? 1.643 14.306 -3.929 1.00 96.56 173 LEU A C 1
ATOM 1323 O O . LEU A 1 173 ? 0.599 14.583 -3.338 1.00 96.56 173 LEU A O 1
ATOM 1327 N N . VAL A 1 174 ? 1.711 14.146 -5.253 1.00 96.50 174 VAL A N 1
ATOM 1328 C CA . VAL A 1 174 ? 0.537 14.212 -6.138 1.00 96.50 174 VAL A CA 1
ATOM 1329 C C . VAL A 1 174 ? -0.454 13.107 -5.777 1.00 96.50 174 VAL A C 1
ATOM 1331 O O . VAL A 1 174 ? -1.590 13.410 -5.415 1.00 96.50 174 VAL A O 1
ATOM 1334 N N . VAL A 1 175 ? 0.004 11.850 -5.736 1.00 96.81 175 VAL A N 1
ATOM 1335 C CA . VAL A 1 175 ? -0.834 10.693 -5.371 1.00 96.81 175 VAL A CA 1
ATOM 1336 C C . VAL A 1 175 ? -1.459 10.874 -3.986 1.00 96.81 175 VAL A C 1
ATOM 1338 O O . VAL A 1 175 ? -2.662 10.706 -3.810 1.00 96.81 175 VAL A O 1
ATOM 1341 N N . ASP A 1 176 ? -0.665 11.266 -2.991 1.00 96.94 176 ASP A N 1
ATOM 1342 C CA . ASP A 1 176 ? -1.141 11.488 -1.626 1.00 96.94 176 ASP A CA 1
ATOM 1343 C C . ASP A 1 176 ? -2.170 12.635 -1.537 1.00 96.94 176 ASP A C 1
ATOM 1345 O O . ASP A 1 176 ? -3.026 12.625 -0.648 1.00 96.94 176 ASP A O 1
ATOM 1349 N N . THR A 1 177 ? -2.066 13.645 -2.406 1.00 97.00 177 THR A N 1
ATOM 1350 C CA . THR A 1 177 ? -2.999 14.780 -2.468 1.00 97.00 177 THR A CA 1
ATOM 1351 C C . THR A 1 177 ? -4.326 14.352 -3.087 1.00 97.00 177 THR A C 1
ATOM 1353 O O . THR A 1 177 ? -5.374 14.607 -2.495 1.00 97.00 177 THR A O 1
ATOM 1356 N N . GLU A 1 178 ? -4.289 13.625 -4.205 1.00 95.94 178 GLU A N 1
ATOM 1357 C CA . GLU A 1 178 ? -5.479 13.043 -4.840 1.00 95.94 178 GLU A CA 1
ATOM 1358 C C . GLU A 1 178 ? -6.186 12.051 -3.907 1.00 95.94 178 GLU A C 1
ATOM 1360 O O . GLU A 1 178 ? -7.404 12.092 -3.745 1.00 95.94 178 GLU A O 1
ATOM 1365 N N . MET A 1 179 ? -5.427 11.209 -3.198 1.00 96.88 179 MET A N 1
ATOM 1366 C CA . MET A 1 179 ? -5.980 10.316 -2.177 1.00 96.88 179 MET A CA 1
ATOM 1367 C C . MET A 1 179 ? -6.673 11.088 -1.047 1.00 96.88 179 MET A C 1
ATOM 1369 O O . MET A 1 179 ? -7.729 10.662 -0.578 1.00 96.88 179 MET A O 1
ATOM 1373 N N . ALA A 1 180 ? -6.108 12.213 -0.597 1.00 97.19 180 ALA A N 1
ATOM 1374 C CA . ALA A 1 180 ? -6.729 13.048 0.431 1.00 97.19 180 ALA A CA 1
ATOM 1375 C C . ALA A 1 180 ? -8.027 13.707 -0.064 1.00 97.19 180 ALA A C 1
ATOM 1377 O O . ALA A 1 180 ? -8.998 13.748 0.693 1.00 97.19 180 ALA A O 1
ATOM 1378 N N . LYS A 1 181 ? -8.061 14.155 -1.328 1.00 96.94 181 LYS A N 1
ATOM 1379 C CA . LYS A 1 181 ? -9.270 14.659 -1.996 1.00 96.94 181 LYS A CA 1
ATOM 1380 C C . LYS A 1 181 ? -10.364 13.587 -2.023 1.00 96.94 181 LYS A C 1
ATOM 1382 O O . LYS A 1 181 ? -11.441 13.807 -1.476 1.00 96.94 181 LYS A O 1
ATOM 1387 N N . ASN A 1 182 ? -10.041 12.397 -2.533 1.00 96.50 182 ASN A N 1
ATOM 1388 C CA . ASN A 1 182 ? -10.974 11.269 -2.618 1.00 96.50 182 ASN A CA 1
ATOM 1389 C C . ASN A 1 182 ? -11.470 10.825 -1.234 1.00 96.50 182 ASN A C 1
ATOM 1391 O O . ASN A 1 182 ? -12.645 10.522 -1.065 1.00 96.50 182 ASN A O 1
ATOM 1395 N N . THR A 1 183 ? -10.595 10.828 -0.222 1.00 97.62 183 THR A N 1
ATOM 1396 C CA . THR A 1 183 ? -10.977 10.487 1.160 1.00 97.62 183 THR A CA 1
ATOM 1397 C C . THR A 1 183 ? -12.008 11.470 1.714 1.00 97.62 183 THR A C 1
ATOM 1399 O O . THR A 1 183 ? -12.949 11.063 2.395 1.00 97.62 183 THR A O 1
ATOM 1402 N N . LEU A 1 184 ? -11.833 12.770 1.449 1.00 97.31 184 LEU A N 1
ATOM 1403 C CA . LEU A 1 184 ? -12.793 13.795 1.853 1.00 97.31 184 LEU A CA 1
ATOM 1404 C C . LEU A 1 184 ? -14.124 13.626 1.108 1.00 97.31 184 LEU A C 1
ATOM 1406 O O . LEU A 1 184 ? -15.173 13.644 1.746 1.00 97.31 184 LEU A O 1
ATOM 1410 N N . GLU A 1 185 ? -14.075 13.427 -0.208 1.00 96.06 185 GLU A N 1
ATOM 1411 C CA . GLU A 1 185 ? -15.255 13.227 -1.055 1.00 96.06 185 GLU A CA 1
ATOM 1412 C C . GLU A 1 185 ? -16.077 12.008 -0.612 1.00 96.06 185 GLU A C 1
ATOM 1414 O O . GLU A 1 185 ? -17.273 12.122 -0.332 1.00 96.06 185 GLU A O 1
ATOM 1419 N N . GLU A 1 186 ? -15.422 10.855 -0.450 1.00 97.19 186 GLU A N 1
ATOM 1420 C CA . GLU A 1 186 ? -16.050 9.621 0.027 1.00 97.19 186 GLU A CA 1
ATOM 1421 C C . GLU A 1 186 ? -16.693 9.828 1.400 1.00 97.19 186 GLU A C 1
ATOM 1423 O O . GLU A 1 186 ? -17.850 9.456 1.614 1.00 97.19 186 GLU A O 1
ATOM 1428 N N . TYR A 1 187 ? -15.972 10.474 2.323 1.00 97.50 187 TYR A N 1
ATOM 1429 C CA . TYR A 1 187 ? -16.487 10.755 3.656 1.00 97.50 187 TYR A CA 1
ATOM 1430 C C . TYR A 1 187 ? -17.740 11.637 3.616 1.00 97.50 187 TYR A C 1
ATOM 1432 O O . TYR A 1 187 ? -18.687 11.372 4.363 1.00 97.50 187 TYR A O 1
ATOM 1440 N N . ILE A 1 188 ? -17.774 12.665 2.762 1.00 96.38 188 ILE A N 1
ATOM 1441 C CA . ILE A 1 188 ? -18.935 13.551 2.623 1.00 96.38 188 ILE A CA 1
ATOM 1442 C C . ILE A 1 188 ? -20.153 12.760 2.136 1.00 96.38 188 ILE A C 1
ATOM 1444 O O . ILE A 1 188 ? -21.208 12.817 2.777 1.00 96.38 188 ILE A O 1
ATOM 1448 N N . TYR A 1 189 ? -20.007 11.991 1.054 1.00 94.12 189 TYR A N 1
ATOM 1449 C CA . TYR A 1 189 ? -21.107 11.212 0.480 1.00 94.12 189 TYR A CA 1
ATOM 1450 C C . TYR A 1 189 ? -21.633 10.144 1.440 1.00 94.12 189 TYR A C 1
ATOM 1452 O O . TYR A 1 189 ? -22.841 10.071 1.698 1.00 94.12 189 TYR A O 1
ATOM 1460 N N . ASP A 1 190 ? -20.730 9.348 2.012 1.00 95.19 190 ASP A N 1
ATOM 1461 C CA . ASP A 1 190 ? -21.076 8.279 2.943 1.00 95.19 190 ASP A CA 1
ATOM 1462 C C . ASP A 1 190 ? -21.756 8.833 4.203 1.00 95.19 190 ASP A C 1
ATOM 1464 O O . ASP A 1 190 ? -22.830 8.371 4.611 1.00 95.19 190 ASP A O 1
ATOM 1468 N N . THR A 1 191 ? -21.178 9.882 4.794 1.00 95.38 191 THR A N 1
ATOM 1469 C CA . THR A 1 191 ? -21.706 10.469 6.026 1.00 95.38 191 THR A CA 1
ATOM 1470 C C . THR A 1 191 ? -23.060 11.121 5.787 1.00 95.38 191 THR A C 1
ATOM 1472 O O . THR A 1 191 ? -23.981 10.893 6.573 1.00 95.38 191 THR A O 1
ATOM 1475 N N . ARG A 1 192 ? -23.239 11.871 4.692 1.00 93.56 192 ARG A N 1
ATOM 1476 C CA . ARG A 1 192 ? -24.522 12.516 4.382 1.00 93.56 192 ARG A CA 1
ATOM 1477 C C . ARG A 1 192 ? -25.643 11.492 4.231 1.00 93.56 192 ARG A C 1
ATOM 1479 O O . ARG A 1 192 ? -26.705 11.662 4.828 1.00 93.56 192 ARG A O 1
ATOM 1486 N N . SER A 1 193 ? -25.386 10.390 3.522 1.00 93.38 193 SER A N 1
ATOM 1487 C CA . SER A 1 193 ? -26.361 9.301 3.398 1.00 93.38 193 SER A CA 1
ATOM 1488 C C . SER A 1 193 ? -26.708 8.672 4.753 1.00 93.38 193 SER A C 1
ATOM 1490 O O . SER A 1 193 ? -27.850 8.261 4.972 1.00 93.38 193 SER A O 1
ATOM 1492 N N . LYS A 1 194 ? -25.741 8.566 5.672 1.00 95.00 194 LYS A N 1
ATOM 1493 C CA . LYS A 1 194 ? -25.938 7.915 6.975 1.00 95.00 194 LYS A CA 1
ATOM 1494 C C . LYS A 1 194 ? -26.550 8.827 8.034 1.00 95.00 194 LYS A C 1
ATOM 1496 O O . LYS A 1 194 ? -27.239 8.304 8.907 1.00 95.00 194 LYS A O 1
ATOM 1501 N N . VAL A 1 195 ? -26.362 10.147 7.967 1.00 93.94 195 VAL A N 1
ATOM 1502 C CA . VAL A 1 195 ? -26.900 11.118 8.947 1.00 93.94 195 VAL A CA 1
ATOM 1503 C C . VAL A 1 195 ? -28.429 11.065 9.046 1.00 93.94 195 VAL A C 1
ATOM 1505 O O . VAL A 1 195 ? -28.977 11.169 10.147 1.00 93.94 195 VAL A O 1
ATOM 1508 N N . ASP A 1 196 ? -29.124 10.839 7.931 1.00 89.88 196 ASP A N 1
ATOM 1509 C CA . ASP A 1 196 ? -30.579 10.631 7.920 1.00 89.88 196 ASP A CA 1
ATOM 1510 C C . ASP A 1 196 ? -31.002 9.159 8.039 1.00 89.88 196 ASP A C 1
ATOM 1512 O O . ASP A 1 196 ? -32.151 8.873 8.387 1.00 89.88 196 ASP A O 1
ATOM 1516 N N . GLY A 1 197 ? -30.068 8.234 7.809 1.00 92.44 197 GLY A N 1
ATOM 1517 C CA . GLY A 1 197 ? -30.245 6.794 7.963 1.00 92.44 197 GLY A CA 1
ATOM 1518 C C . GLY A 1 197 ? -29.699 6.273 9.294 1.00 92.44 197 GLY A C 1
ATOM 1519 O O . GLY A 1 197 ? -30.243 6.542 10.365 1.00 92.44 197 GLY A O 1
ATOM 1520 N N . ALA A 1 198 ? -28.617 5.492 9.221 1.00 93.56 198 ALA A N 1
ATOM 1521 C CA . ALA A 1 198 ? -28.057 4.741 10.348 1.00 93.56 198 ALA A CA 1
ATOM 1522 C C . ALA A 1 198 ? -27.633 5.606 11.553 1.00 93.56 198 ALA A C 1
ATOM 1524 O O . ALA A 1 198 ? -27.696 5.148 12.694 1.00 93.56 198 ALA A O 1
ATOM 1525 N N . TYR A 1 199 ? -27.216 6.854 11.325 1.00 95.06 199 TYR A N 1
ATOM 1526 C CA . TYR A 1 199 ? -26.708 7.761 12.360 1.00 95.06 199 TYR A CA 1
ATOM 1527 C C . TYR A 1 199 ? -27.771 8.680 12.961 1.00 95.06 199 TYR A C 1
ATOM 1529 O O . TYR A 1 199 ? -27.471 9.402 13.913 1.00 95.06 199 TYR A O 1
ATOM 1537 N N . LYS A 1 200 ? -29.015 8.619 12.473 1.00 93.44 200 LYS A N 1
ATOM 1538 C CA . LYS A 1 200 ? -30.108 9.512 12.880 1.00 93.44 200 LYS A CA 1
ATOM 1539 C C . LYS A 1 200 ? -30.305 9.598 14.397 1.00 93.44 200 LYS A C 1
ATOM 1541 O O . LYS A 1 200 ? -30.550 10.681 14.916 1.00 93.44 200 LYS A O 1
ATOM 1546 N N . ASP A 1 201 ? -30.173 8.474 15.098 1.00 94.00 201 ASP A N 1
ATOM 1547 C CA . ASP A 1 201 ? -30.346 8.388 16.553 1.00 94.00 201 ASP A CA 1
ATOM 1548 C C . ASP A 1 201 ? -29.082 8.766 17.358 1.00 94.00 201 ASP A C 1
ATOM 1550 O O . ASP A 1 201 ? -29.152 8.958 18.573 1.00 94.00 201 ASP A O 1
ATOM 1554 N N . PHE A 1 202 ? -27.918 8.817 16.706 1.00 95.25 202 PHE A N 1
ATOM 1555 C CA . PHE A 1 202 ? -26.594 8.948 17.335 1.00 95.25 202 PHE A CA 1
ATOM 1556 C C . PHE A 1 202 ? -25.999 10.354 17.210 1.00 95.25 202 PHE A C 1
ATOM 1558 O O . PHE A 1 202 ? -24.996 10.675 17.857 1.00 95.25 202 PHE A O 1
ATOM 1565 N N . ILE A 1 203 ? -26.631 11.198 16.397 1.00 94.56 203 ILE A N 1
ATOM 1566 C CA . ILE A 1 203 ? -26.325 12.616 16.273 1.00 94.56 203 ILE A CA 1
ATOM 1567 C C . ILE A 1 203 ? -27.234 13.440 17.185 1.00 94.56 203 ILE A C 1
ATOM 1569 O O . ILE A 1 203 ? -28.424 13.161 17.331 1.00 94.56 203 ILE A O 1
ATOM 1573 N N . ASN A 1 204 ? -26.665 14.460 17.823 1.00 93.50 204 ASN A N 1
ATOM 1574 C CA . ASN A 1 204 ? -27.440 15.402 18.616 1.00 93.50 204 ASN A CA 1
ATOM 1575 C C . ASN A 1 204 ? -28.340 16.221 17.671 1.00 93.50 204 ASN A C 1
ATOM 1577 O O . ASN A 1 204 ? -27.813 16.830 16.737 1.00 93.50 204 ASN A O 1
ATOM 1581 N N . PRO A 1 205 ? -29.667 16.285 17.894 1.00 91.94 205 PRO A N 1
ATOM 1582 C CA . PRO A 1 205 ? -30.568 17.039 17.024 1.00 91.94 205 PRO A CA 1
ATOM 1583 C C . PRO A 1 205 ? -30.178 18.511 16.841 1.00 91.94 205 PRO A C 1
ATOM 1585 O O . PRO A 1 205 ? -30.371 19.045 15.756 1.00 91.94 205 PRO A O 1
ATOM 1588 N N . ALA A 1 206 ? -29.588 19.141 17.865 1.00 91.00 206 ALA A N 1
ATOM 1589 C CA . ALA A 1 206 ? -29.133 20.533 17.793 1.00 91.00 206 ALA A CA 1
ATOM 1590 C C . ALA A 1 206 ? -27.931 20.733 16.851 1.00 91.00 206 ALA A C 1
ATOM 1592 O O . ALA A 1 206 ? -27.786 21.797 16.259 1.00 91.00 206 ALA A O 1
ATOM 1593 N N . ASP A 1 207 ? -27.096 19.704 16.691 1.00 91.81 207 ASP A N 1
ATOM 1594 C CA . ASP A 1 207 ? -25.883 19.760 15.868 1.00 91.81 207 ASP A CA 1
ATOM 1595 C C . ASP A 1 207 ? -26.129 19.223 14.451 1.00 91.81 207 ASP A C 1
ATOM 1597 O O . ASP A 1 207 ? -25.337 19.469 13.543 1.00 91.81 207 ASP A O 1
ATOM 1601 N N . LYS A 1 208 ? -27.235 18.493 14.243 1.00 93.56 208 LYS A N 1
ATOM 1602 C CA . LYS A 1 208 ? -27.544 17.811 12.983 1.00 93.56 208 LYS A CA 1
ATOM 1603 C C . LYS A 1 208 ? -27.692 18.778 11.812 1.00 93.56 208 LYS A C 1
ATOM 1605 O O . LYS A 1 208 ? -27.072 18.556 10.777 1.00 93.56 208 LYS A O 1
ATOM 1610 N N . GLU A 1 209 ? -28.503 19.824 11.963 1.00 93.06 209 GLU A N 1
ATOM 1611 C CA . GLU A 1 209 ? -28.741 20.795 10.884 1.00 93.06 209 GLU A CA 1
ATOM 1612 C C . GLU A 1 209 ? -27.442 21.497 10.483 1.00 93.06 209 GLU A C 1
ATOM 1614 O O . GLU A 1 209 ? -27.126 21.583 9.296 1.00 93.06 209 GLU A O 1
ATOM 1619 N N . LYS A 1 210 ? -26.641 21.903 11.478 1.00 94.31 210 LYS A N 1
ATOM 1620 C CA . LYS A 1 210 ? -25.327 22.499 11.240 1.00 94.31 210 LYS A CA 1
ATOM 1621 C C . LYS A 1 210 ? -24.396 21.522 10.518 1.00 94.31 210 LYS A C 1
ATOM 1623 O O . LYS A 1 210 ? -23.782 21.901 9.532 1.00 94.31 210 LYS A O 1
ATOM 1628 N N . PHE A 1 211 ? -24.311 20.272 10.969 1.00 96.12 211 PHE A N 1
ATOM 1629 C CA . PHE A 1 211 ? -23.407 19.289 10.374 1.00 96.12 211 PHE A CA 1
ATOM 1630 C C . PHE A 1 211 ? -23.775 18.942 8.928 1.00 96.12 211 PHE A C 1
ATOM 1632 O O . PHE A 1 211 ? -22.893 18.801 8.087 1.00 96.12 211 PHE A O 1
ATOM 1639 N N . VAL A 1 212 ? -25.071 18.843 8.614 1.00 95.25 212 VAL A N 1
ATOM 1640 C CA . VAL A 1 212 ? -25.531 18.654 7.230 1.00 95.25 212 VAL A CA 1
ATOM 1641 C C . VAL A 1 212 ? -25.175 19.866 6.367 1.00 95.25 212 VAL A C 1
ATOM 1643 O O . VAL A 1 212 ? -24.728 19.675 5.239 1.00 95.25 212 VAL A O 1
ATOM 1646 N N . SER A 1 213 ? -25.313 21.090 6.891 1.00 95.81 213 SER A N 1
ATOM 1647 C CA . SER A 1 213 ? -24.838 22.296 6.199 1.00 95.81 213 SER A CA 1
ATOM 1648 C C . SER A 1 213 ? -23.334 22.231 5.944 1.00 95.81 213 SER A C 1
ATOM 1650 O O . SER A 1 213 ? -22.925 22.355 4.798 1.00 95.81 213 SER A O 1
ATOM 1652 N N . ASP A 1 214 ? -22.530 21.934 6.970 1.00 96.50 214 ASP A N 1
ATOM 1653 C CA . ASP A 1 214 ? -21.070 21.843 6.850 1.00 96.50 214 ASP A CA 1
ATOM 1654 C C . ASP A 1 214 ? -20.654 20.793 5.789 1.00 96.50 214 ASP A C 1
ATOM 1656 O O . ASP A 1 214 ? -19.709 21.011 5.034 1.00 96.50 214 ASP A O 1
ATOM 1660 N N . LEU A 1 215 ? -21.373 19.663 5.688 1.00 96.56 215 LEU A N 1
ATOM 1661 C CA . LEU A 1 215 ? -21.149 18.632 4.662 1.00 96.56 215 LEU A CA 1
ATOM 1662 C C . LEU A 1 215 ? -21.519 19.098 3.246 1.00 96.56 215 LEU A C 1
ATOM 1664 O O . LEU A 1 215 ? -20.882 18.673 2.285 1.00 96.56 215 LEU A O 1
ATOM 1668 N N . ASN A 1 216 ? -22.568 19.908 3.092 1.00 95.75 216 ASN A N 1
ATOM 1669 C CA . ASN A 1 216 ? -22.943 20.499 1.802 1.00 95.75 216 ASN A CA 1
ATOM 1670 C C . ASN A 1 216 ? -21.938 21.572 1.383 1.00 95.75 216 ASN A C 1
ATOM 1672 O O . ASN A 1 216 ? -21.497 21.592 0.239 1.00 95.75 216 ASN A O 1
ATOM 1676 N N . ASP A 1 217 ? -21.530 22.421 2.323 1.00 96.19 217 ASP A N 1
ATOM 1677 C CA . ASP A 1 217 ? -20.551 23.477 2.086 1.00 96.19 217 ASP A CA 1
ATOM 1678 C C . ASP A 1 217 ? -19.183 22.885 1.720 1.00 96.19 217 ASP A C 1
ATOM 1680 O O . ASP A 1 217 ? -18.511 23.398 0.829 1.00 96.19 217 ASP A O 1
ATOM 1684 N N . ALA A 1 218 ? -18.789 21.772 2.349 1.00 96.19 218 ALA A N 1
ATOM 1685 C CA . ALA A 1 218 ? -17.565 21.054 2.005 1.00 96.19 218 ALA A CA 1
ATOM 1686 C C . ALA A 1 218 ? -17.614 20.409 0.608 1.00 96.19 218 ALA A C 1
ATOM 1688 O O . ALA A 1 218 ? -16.597 20.413 -0.081 1.00 96.19 218 ALA A O 1
ATOM 1689 N N . GLU A 1 219 ? -18.767 19.882 0.178 1.00 95.12 219 GLU A N 1
ATOM 1690 C CA . GLU A 1 219 ? -18.947 19.357 -1.186 1.00 95.12 219 GLU A CA 1
ATOM 1691 C C . GLU A 1 219 ? -18.875 20.478 -2.223 1.00 95.12 219 GLU A C 1
ATOM 1693 O O . GLU A 1 219 ? -18.123 20.373 -3.184 1.00 95.12 219 GLU A O 1
ATOM 1698 N N . ASN A 1 220 ? -19.612 21.571 -2.008 1.00 95.50 220 ASN A N 1
ATOM 1699 C CA . ASN A 1 220 ? -19.578 22.723 -2.908 1.00 95.50 220 ASN A CA 1
ATOM 1700 C C . ASN A 1 220 ? -18.154 23.282 -3.013 1.00 95.50 220 ASN A C 1
ATOM 1702 O O . ASN A 1 220 ? -17.653 23.507 -4.108 1.00 95.50 220 ASN A O 1
ATOM 1706 N N . TRP A 1 221 ? -17.464 23.418 -1.875 1.00 96.50 221 TRP A N 1
ATOM 1707 C CA . TRP A 1 221 ? -16.067 23.834 -1.851 1.00 96.50 221 TRP A CA 1
ATOM 1708 C C . TRP A 1 221 ? -15.171 22.892 -2.665 1.00 96.50 221 TRP A C 1
ATOM 1710 O O . TRP A 1 221 ? -14.306 23.382 -3.381 1.00 96.50 221 TRP A O 1
ATOM 1720 N N . LEU A 1 222 ? -15.382 21.572 -2.603 1.00 94.56 222 LEU A N 1
ATOM 1721 C CA . LEU A 1 222 ? -14.587 20.592 -3.351 1.00 94.56 222 LEU A CA 1
ATOM 1722 C C . LEU A 1 222 ? -14.698 20.769 -4.874 1.00 94.56 222 LEU A C 1
ATOM 1724 O O . LEU A 1 222 ? -13.717 20.528 -5.572 1.00 94.56 222 LEU A O 1
ATOM 1728 N N . TYR A 1 223 ? -15.865 21.191 -5.367 1.00 91.56 223 TYR A N 1
ATOM 1729 C CA . TYR A 1 223 ? -16.121 21.420 -6.794 1.00 91.56 223 TYR A CA 1
ATOM 1730 C C . TYR A 1 223 ? -15.805 22.847 -7.271 1.00 91.56 223 TYR A C 1
ATOM 1732 O O . TYR A 1 223 ? -15.764 23.076 -8.479 1.00 91.56 223 TYR A O 1
ATOM 1740 N N . ASP A 1 224 ? -15.557 23.778 -6.347 1.00 92.25 224 ASP A N 1
ATOM 1741 C CA . ASP A 1 224 ? -15.196 25.166 -6.639 1.00 92.25 224 ASP A CA 1
ATOM 1742 C C . ASP A 1 224 ? -13.726 25.442 -6.253 1.00 92.25 224 ASP A C 1
ATOM 1744 O O . ASP A 1 224 ? -12.786 25.056 -6.945 1.00 92.25 224 ASP A O 1
ATOM 1748 N N . GLU A 1 225 ? -13.498 26.122 -5.126 1.00 89.56 225 GLU A N 1
ATOM 1749 C CA . GLU A 1 225 ? -12.176 26.594 -4.685 1.00 89.56 225 GLU A CA 1
ATOM 1750 C C . GLU A 1 225 ? -11.223 25.463 -4.260 1.00 89.56 225 GLU A C 1
ATOM 1752 O O . GLU A 1 225 ? -10.012 25.664 -4.156 1.00 89.56 225 GLU A O 1
ATOM 1757 N N . GLY A 1 226 ? -11.774 24.292 -3.955 1.00 88.31 226 GLY A N 1
ATOM 1758 C CA . GLY A 1 226 ? -11.076 23.111 -3.467 1.00 88.31 226 GLY A CA 1
ATOM 1759 C C . GLY A 1 226 ? -10.719 22.096 -4.547 1.00 88.31 226 GLY A C 1
ATOM 1760 O O . GLY A 1 226 ? -10.200 21.038 -4.191 1.00 88.31 226 GLY A O 1
ATOM 1761 N N . ASP A 1 227 ? -10.965 22.374 -5.831 1.00 88.31 227 ASP A N 1
ATOM 1762 C CA . ASP A 1 227 ? -10.718 21.398 -6.901 1.00 88.31 227 ASP A CA 1
ATOM 1763 C C . ASP A 1 227 ? -9.225 21.042 -7.024 1.00 88.31 227 ASP A C 1
ATOM 1765 O O . ASP A 1 227 ? -8.866 19.864 -7.102 1.00 88.31 227 ASP A O 1
ATOM 1769 N N . GLU A 1 228 ? -8.350 22.044 -6.906 1.00 92.38 228 GLU A N 1
ATOM 1770 C CA . GLU A 1 228 ? -6.894 21.887 -6.929 1.00 92.38 228 GLU A CA 1
ATOM 1771 C C . GLU A 1 228 ? -6.253 22.583 -5.724 1.00 92.38 228 GLU A C 1
ATOM 1773 O O . GLU A 1 228 ? -5.883 23.759 -5.759 1.00 92.38 228 GLU A O 1
ATOM 1778 N N . THR A 1 229 ? -6.101 21.852 -4.621 1.00 94.81 229 THR A N 1
ATOM 1779 C CA . THR A 1 229 ? -5.407 22.368 -3.438 1.00 94.81 229 THR A CA 1
ATOM 1780 C C . THR A 1 229 ? -4.415 21.367 -2.860 1.00 94.81 229 THR A C 1
ATOM 1782 O O . THR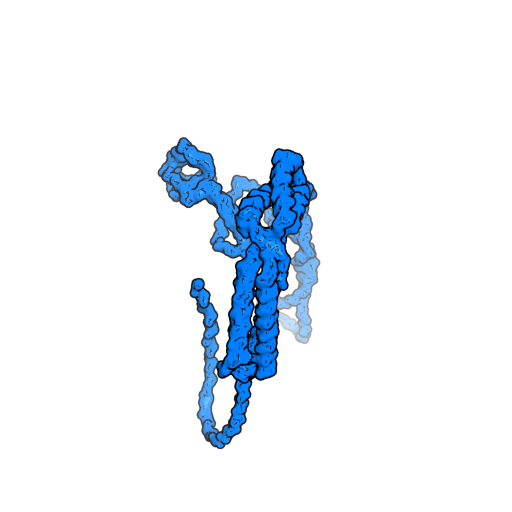 A 1 229 ? -4.204 20.270 -3.367 1.00 94.81 229 THR A O 1
ATOM 1785 N N . THR A 1 230 ? -3.745 21.770 -1.788 1.00 96.19 230 THR A N 1
ATOM 1786 C CA . THR A 1 230 ? -2.724 20.956 -1.130 1.00 96.19 230 THR A CA 1
ATOM 1787 C C . THR A 1 230 ? -3.348 19.888 -0.232 1.00 96.19 230 THR A C 1
ATOM 1789 O O . THR A 1 230 ? -4.387 20.104 0.397 1.00 96.19 230 THR 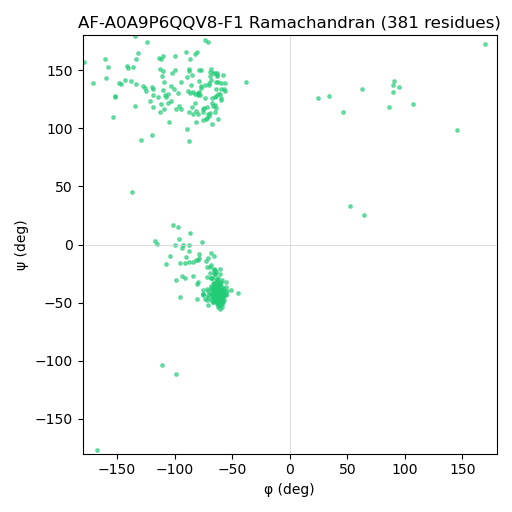A O 1
ATOM 1792 N N . LYS A 1 231 ? -2.648 18.758 -0.072 1.00 96.38 231 LYS A N 1
ATOM 1793 C CA . LYS A 1 231 ? -3.009 17.671 0.855 1.00 96.38 231 LYS A CA 1
ATOM 1794 C C . LYS A 1 231 ? -3.429 18.157 2.248 1.00 96.38 231 LYS A C 1
ATOM 1796 O O . LYS A 1 231 ? -4.369 17.625 2.836 1.00 96.38 231 LYS A O 1
ATOM 1801 N N . SER A 1 232 ? -2.724 19.146 2.800 1.00 96.81 232 SER A N 1
ATOM 1802 C CA . SER A 1 232 ? -2.993 19.667 4.145 1.00 96.81 232 SER A CA 1
ATOM 1803 C C . SER A 1 232 ? -4.342 20.378 4.241 1.00 96.81 232 SER A C 1
ATOM 1805 O O . SER A 1 232 ? -4.993 20.278 5.278 1.00 96.81 232 SER A O 1
ATOM 1807 N N . VAL A 1 233 ? -4.790 21.041 3.173 1.00 97.44 233 VAL A N 1
ATOM 1808 C CA . VAL A 1 233 ? -6.088 21.725 3.132 1.00 97.44 233 VAL A CA 1
ATOM 1809 C C . VAL A 1 233 ? -7.228 20.706 3.094 1.00 97.44 233 VAL A C 1
ATOM 1811 O O . VAL A 1 233 ? -8.151 20.818 3.901 1.00 97.44 233 VAL A O 1
ATOM 1814 N N . TYR A 1 234 ? -7.129 19.655 2.269 1.00 97.69 234 TYR A N 1
ATOM 1815 C CA . TYR A 1 234 ? -8.101 18.550 2.288 1.00 97.69 234 TYR A CA 1
ATOM 1816 C C . TYR A 1 234 ? -8.177 17.877 3.661 1.00 97.69 234 TYR A C 1
ATOM 1818 O O . TYR A 1 234 ? -9.263 17.662 4.202 1.00 97.69 234 TYR A O 1
ATOM 1826 N N . ALA A 1 235 ? -7.021 17.596 4.269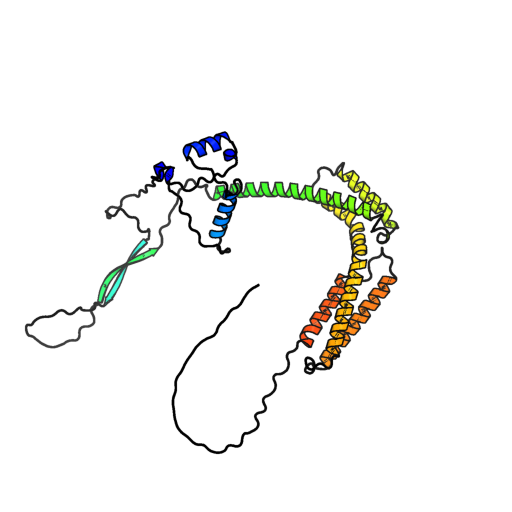 1.00 96.94 235 ALA A N 1
ATOM 1827 C CA . ALA A 1 235 ? -6.959 16.997 5.597 1.00 96.94 235 ALA A CA 1
ATOM 1828 C C . ALA A 1 235 ? -7.564 17.905 6.682 1.00 96.94 235 ALA A C 1
ATOM 1830 O O . ALA A 1 235 ? -8.227 17.402 7.589 1.00 96.94 235 ALA A O 1
ATOM 1831 N N . ALA A 1 236 ? -7.365 19.223 6.593 1.00 97.38 236 ALA A N 1
ATOM 1832 C CA . ALA A 1 236 ? -7.955 20.188 7.517 1.00 97.38 236 ALA A CA 1
ATOM 1833 C C . ALA A 1 236 ? -9.485 20.227 7.390 1.00 97.38 236 ALA A C 1
ATOM 1835 O O . ALA A 1 236 ? -10.175 20.104 8.401 1.00 97.38 236 ALA A O 1
ATOM 1836 N N . LYS A 1 237 ? -10.020 20.283 6.162 1.00 96.56 237 LYS A N 1
ATOM 1837 C CA . LYS A 1 237 ? -11.470 20.210 5.907 1.00 96.56 237 LYS A CA 1
ATOM 1838 C C . LYS A 1 237 ? -12.084 18.922 6.444 1.00 96.56 237 LYS A C 1
ATOM 1840 O O . LYS A 1 237 ? -13.100 18.950 7.135 1.00 96.56 237 LYS A O 1
ATOM 1845 N N . LEU A 1 238 ? -11.424 17.790 6.214 1.00 97.12 238 LEU A N 1
ATOM 1846 C CA . LEU A 1 238 ? -11.858 16.514 6.772 1.00 97.12 238 LEU A CA 1
ATOM 1847 C C . LEU A 1 238 ? -11.805 16.513 8.311 1.00 97.12 238 LEU A C 1
ATOM 1849 O O . LEU A 1 238 ? -12.696 15.973 8.967 1.00 97.12 238 LEU A O 1
ATOM 1853 N N . ALA A 1 239 ? -10.776 17.117 8.910 1.00 97.56 239 ALA A N 1
ATOM 1854 C CA . ALA A 1 239 ? -10.651 17.230 10.361 1.00 97.56 239 ALA A CA 1
ATOM 1855 C C . ALA A 1 239 ? -11.769 18.083 10.983 1.00 97.56 239 ALA A C 1
ATOM 1857 O O . ALA A 1 239 ? -12.280 17.706 12.036 1.00 97.56 239 ALA A O 1
ATOM 1858 N N . GLU A 1 240 ? -12.183 19.169 10.325 1.00 96.56 240 GLU A N 1
ATOM 1859 C CA . GLU A 1 240 ? -13.328 19.993 10.736 1.00 96.56 240 GLU A CA 1
ATOM 1860 C C . GLU A 1 240 ? -14.617 19.158 10.786 1.00 96.56 240 GLU A C 1
ATOM 1862 O O . GLU A 1 240 ? -15.295 19.125 11.815 1.00 96.56 240 GLU A O 1
ATOM 1867 N N . LEU A 1 241 ? -14.912 18.393 9.729 1.00 96.75 241 LEU A N 1
ATOM 1868 C CA . LEU A 1 241 ? -16.094 17.523 9.684 1.00 96.75 241 LEU A CA 1
ATOM 1869 C C . LEU A 1 241 ? -16.026 16.381 10.710 1.00 96.75 241 LEU A C 1
ATOM 1871 O O . LEU A 1 241 ? -17.042 15.950 11.268 1.00 96.75 241 LEU A O 1
ATOM 1875 N N . HIS A 1 242 ? -14.824 15.882 10.992 1.00 96.44 242 HIS A N 1
ATOM 1876 C CA . HIS A 1 242 ? -14.609 14.837 11.984 1.00 96.44 242 HIS A CA 1
ATOM 1877 C C . HIS A 1 242 ? -14.929 15.271 13.418 1.00 96.44 242 HIS A C 1
ATOM 1879 O O . HIS A 1 242 ? -15.208 14.393 14.234 1.00 96.44 242 HIS A O 1
ATOM 1885 N N . VAL A 1 243 ? -14.936 16.572 13.735 1.00 95.75 243 VAL A N 1
ATOM 1886 C CA . VAL A 1 243 ? -15.287 17.068 15.080 1.00 95.75 243 VAL A CA 1
ATOM 1887 C C . VAL A 1 243 ? -16.675 16.583 15.503 1.00 95.75 243 VAL A C 1
ATOM 1889 O O . VAL A 1 243 ? -16.859 16.174 16.648 1.00 95.75 243 VAL A O 1
ATOM 1892 N N . ILE A 1 244 ? -17.635 16.575 14.574 1.00 93.94 244 ILE A N 1
ATOM 1893 C CA . ILE A 1 244 ? -18.994 16.076 14.823 1.00 93.94 244 ILE A CA 1
ATOM 1894 C C . ILE A 1 244 ? -19.122 14.618 14.380 1.00 93.94 244 ILE A C 1
ATOM 1896 O O . ILE A 1 244 ? -19.668 13.794 15.115 1.00 93.94 244 ILE A O 1
ATOM 1900 N N . GLY A 1 245 ? -18.608 14.272 13.198 1.00 94.56 245 GLY A N 1
ATOM 1901 C CA . GLY A 1 245 ? -18.867 12.961 12.612 1.00 94.56 245 GLY A CA 1
ATOM 1902 C C . GLY A 1 245 ? -18.166 11.797 13.313 1.00 94.56 245 GLY A C 1
ATOM 1903 O O . GLY A 1 245 ? -18.806 10.768 13.528 1.00 94.56 245 GLY A O 1
ATOM 1904 N N . LYS A 1 246 ? -16.905 11.935 13.763 1.00 94.44 246 LYS A N 1
ATOM 1905 C CA . LYS A 1 246 ? -16.211 10.828 14.458 1.00 94.44 246 LYS A CA 1
ATOM 1906 C C . LYS A 1 246 ? -16.940 10.386 15.728 1.00 94.44 246 LYS A C 1
ATOM 1908 O O . LYS A 1 246 ? -17.222 9.193 15.827 1.00 94.44 246 LYS A O 1
ATOM 1913 N N . PRO A 1 247 ? -17.335 11.291 16.649 1.00 95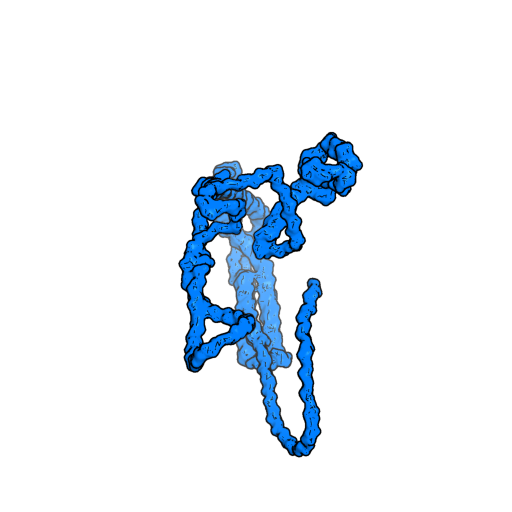.06 247 PRO A N 1
ATOM 1914 C CA . PRO A 1 247 ? -18.128 10.898 17.811 1.00 95.06 247 PRO A CA 1
ATOM 1915 C C . PRO A 1 247 ? -19.428 10.169 17.451 1.00 95.06 247 PRO A C 1
ATOM 1917 O O . PRO A 1 247 ? -19.829 9.244 18.151 1.00 95.06 247 PRO A O 1
ATOM 1920 N N . VAL A 1 248 ? -20.095 10.556 16.360 1.00 95.06 248 VAL A N 1
ATOM 1921 C CA . VAL A 1 248 ? -21.336 9.908 15.905 1.00 95.06 248 VAL A CA 1
ATOM 1922 C C . VAL A 1 248 ? -21.070 8.484 15.413 1.00 95.06 248 VAL A C 1
ATOM 1924 O O . VAL A 1 248 ? -21.755 7.550 15.836 1.00 95.06 248 VAL A O 1
ATOM 1927 N N . VAL A 1 249 ? -20.047 8.300 14.574 1.00 94.31 249 VAL A N 1
ATOM 1928 C CA . VAL A 1 249 ? -19.623 6.982 14.073 1.00 94.31 249 VAL A CA 1
ATOM 1929 C C . VAL A 1 249 ? -19.195 6.075 15.228 1.00 94.31 249 VAL A C 1
ATOM 1931 O O . VAL A 1 249 ? -19.582 4.905 15.278 1.00 94.31 249 VAL A O 1
ATOM 1934 N N . GLU A 1 250 ? -18.436 6.614 16.183 1.00 93.75 250 GLU A N 1
ATOM 1935 C CA . GLU A 1 250 ? -18.015 5.899 17.387 1.00 93.75 250 GLU A CA 1
ATOM 1936 C C . GLU A 1 250 ? -19.220 5.455 18.215 1.00 93.75 250 GLU A C 1
ATOM 1938 O O . GLU A 1 250 ? -19.330 4.272 18.526 1.00 93.75 250 GLU A O 1
ATOM 1943 N N . ARG A 1 251 ? -20.175 6.351 18.505 1.00 94.50 251 ARG A N 1
ATOM 1944 C CA . ARG A 1 251 ? -21.407 6.001 19.236 1.00 94.50 251 ARG A CA 1
ATOM 1945 C C . ARG A 1 251 ? -22.194 4.893 18.541 1.00 94.50 251 ARG A C 1
ATOM 1947 O O . ARG A 1 251 ? -22.643 3.973 19.221 1.00 94.50 251 ARG A O 1
ATOM 1954 N N . TYR A 1 252 ? -22.332 4.958 17.215 1.00 94.19 252 TYR A N 1
ATOM 1955 C CA . TYR A 1 252 ? -23.009 3.932 16.419 1.00 94.19 252 TYR A CA 1
ATOM 1956 C C . TYR A 1 252 ? -22.312 2.568 16.539 1.00 94.19 252 TYR A C 1
ATOM 1958 O O . TYR A 1 252 ? -22.938 1.578 16.922 1.00 94.19 252 TYR A O 1
ATOM 1966 N N . ARG A 1 253 ? -20.997 2.518 16.285 1.00 93.69 253 ARG A N 1
ATOM 1967 C CA . ARG A 1 253 ? -20.193 1.286 16.362 1.00 93.69 253 ARG A CA 1
ATOM 1968 C C . ARG A 1 253 ? -20.187 0.690 17.771 1.00 93.69 253 ARG A C 1
ATOM 1970 O O . ARG A 1 253 ? -20.227 -0.529 17.946 1.00 93.69 253 ARG A O 1
ATOM 1977 N N . GLU A 1 254 ? -20.134 1.549 18.781 1.00 94.25 254 GLU A N 1
ATOM 1978 C CA . GLU A 1 254 ? -20.076 1.159 20.185 1.00 94.25 254 GLU A CA 1
ATOM 1979 C C . GLU A 1 254 ? -21.374 0.511 20.682 1.00 94.25 254 GLU A C 1
ATOM 1981 O O . GLU A 1 254 ? -21.342 -0.171 21.703 1.00 94.25 254 GLU A O 1
ATOM 1986 N N . VAL A 1 255 ? -22.517 0.647 20.000 1.00 90.50 255 VAL A N 1
ATOM 1987 C CA . VAL A 1 255 ? -23.743 -0.071 20.402 1.00 90.50 255 VAL A CA 1
ATOM 1988 C C . VAL A 1 255 ? -23.531 -1.580 20.365 1.00 90.50 255 VAL A C 1
ATOM 1990 O O . VAL A 1 255 ? -23.712 -2.257 21.378 1.00 90.50 255 VAL A O 1
ATOM 1993 N N . GLU A 1 256 ? -23.109 -2.099 19.217 1.00 91.12 256 GLU A N 1
ATOM 1994 C CA . GLU A 1 256 ? -22.893 -3.532 19.039 1.00 91.12 256 GLU A CA 1
ATOM 1995 C C . GLU A 1 256 ? -21.603 -3.983 19.735 1.00 91.12 256 GLU A C 1
ATOM 1997 O O . GLU A 1 256 ? -21.583 -4.985 20.456 1.00 91.12 256 GLU A O 1
ATOM 2002 N N . ALA A 1 257 ? -20.527 -3.199 19.600 1.00 94.00 257 ALA A N 1
ATOM 2003 C CA . ALA A 1 257 ? -19.227 -3.561 20.152 1.00 94.00 257 ALA A CA 1
ATOM 2004 C C . ALA A 1 257 ? -19.245 -3.690 21.684 1.00 94.00 257 ALA A C 1
ATOM 2006 O O . ALA A 1 257 ? -18.565 -4.563 22.225 1.00 94.00 257 ALA A O 1
ATOM 2007 N N . ARG A 1 258 ? -20.023 -2.864 22.398 1.00 94.12 258 ARG A N 1
ATOM 2008 C CA . ARG A 1 258 ? -20.121 -2.942 23.865 1.00 94.12 258 ARG A CA 1
ATOM 2009 C C . ARG A 1 258 ? -20.956 -4.107 24.339 1.00 94.12 258 ARG A C 1
ATOM 2011 O O . ARG A 1 258 ? -20.573 -4.730 25.323 1.00 94.12 258 ARG A O 1
ATOM 2018 N N . ALA A 1 259 ? -22.057 -4.415 23.656 1.00 92.38 259 ALA A N 1
ATOM 2019 C CA . ALA A 1 259 ? -22.856 -5.592 23.978 1.00 92.38 259 ALA A CA 1
ATOM 2020 C C . ALA A 1 259 ? -22.005 -6.866 23.848 1.00 92.38 259 ALA A C 1
ATOM 2022 O O . ALA A 1 259 ? -21.970 -7.686 24.767 1.00 92.38 259 ALA A O 1
ATOM 2023 N N . ASN A 1 260 ? -21.233 -6.968 22.762 1.00 94.88 260 ASN A N 1
ATOM 2024 C CA . ASN A 1 260 ? -20.309 -8.076 22.537 1.00 94.88 260 ASN A CA 1
ATOM 2025 C C . ASN A 1 260 ? -19.177 -8.113 23.575 1.00 94.88 260 ASN A C 1
ATOM 2027 O O . ASN A 1 260 ? -18.972 -9.147 24.205 1.00 94.88 260 ASN A O 1
ATOM 2031 N N . ALA A 1 261 ? -18.501 -6.989 23.834 1.00 95.25 261 ALA A N 1
ATOM 2032 C CA . ALA A 1 261 ? -17.423 -6.936 24.825 1.00 95.25 261 ALA A CA 1
ATOM 2033 C C . ALA A 1 261 ? -17.915 -7.247 26.252 1.00 95.25 261 ALA A C 1
ATOM 2035 O O . ALA A 1 261 ? -17.238 -7.943 27.005 1.00 95.25 261 ALA A O 1
ATOM 2036 N N . ALA A 1 262 ? -19.106 -6.771 26.631 1.00 94.38 262 ALA A N 1
ATOM 2037 C CA . ALA A 1 262 ? -19.703 -7.066 27.931 1.00 94.38 262 ALA A CA 1
ATOM 2038 C C . ALA A 1 262 ? -20.076 -8.549 28.061 1.00 94.38 262 ALA A C 1
ATOM 2040 O O . ALA A 1 262 ? -19.891 -9.129 29.130 1.00 94.38 262 ALA A O 1
ATOM 2041 N N . ARG A 1 263 ? -20.573 -9.171 26.983 1.00 94.75 263 ARG A N 1
ATOM 2042 C CA . ARG A 1 263 ? -20.830 -10.615 26.938 1.00 94.75 263 ARG A CA 1
ATOM 2043 C C . ARG A 1 263 ? -19.537 -11.412 27.119 1.00 94.75 263 ARG A C 1
ATOM 2045 O O . ARG A 1 263 ? -19.488 -12.262 27.999 1.00 94.75 263 ARG A O 1
ATOM 2052 N N . GLU A 1 264 ? -18.486 -11.087 26.368 1.00 94.81 264 GLU A N 1
ATOM 2053 C CA . GLU A 1 264 ? -17.172 -11.740 26.480 1.00 94.81 264 GLU A CA 1
ATOM 2054 C C . GLU A 1 264 ? -16.559 -11.597 27.881 1.00 94.81 264 GLU A C 1
ATOM 2056 O O . GLU A 1 264 ? -16.003 -12.555 28.424 1.00 94.81 264 GLU A O 1
ATOM 2061 N N . LEU A 1 265 ? -16.670 -10.411 28.495 1.00 95.06 265 LEU A N 1
ATOM 2062 C CA . LEU A 1 265 ? -16.212 -10.189 29.866 1.00 95.06 265 LEU A CA 1
ATOM 2063 C C . LEU A 1 265 ? -16.989 -11.070 30.854 1.00 95.06 265 LEU A C 1
ATOM 2065 O O . LEU A 1 265 ? -16.370 -11.724 31.688 1.00 95.06 265 LEU A O 1
ATOM 2069 N N . LYS A 1 266 ? -18.322 -11.129 30.747 1.00 94.44 266 LYS A N 1
ATOM 2070 C CA . LYS A 1 266 ? -19.161 -11.980 31.609 1.00 94.44 266 LYS A CA 1
ATOM 2071 C C . LYS A 1 266 ? -18.851 -13.467 31.429 1.00 94.44 266 LYS A C 1
ATOM 2073 O O . LYS A 1 266 ? -18.770 -14.193 32.413 1.00 94.44 266 LYS A O 1
ATOM 2078 N N . GLU A 1 267 ? -18.641 -13.919 30.195 1.00 95.75 267 GLU A N 1
ATOM 2079 C CA . GLU A 1 267 ? -18.220 -15.294 29.901 1.00 95.75 267 GLU A CA 1
ATOM 2080 C C . GLU A 1 267 ? -16.859 -15.605 30.537 1.00 95.75 267 GLU A C 1
ATOM 2082 O O . GLU A 1 267 ? -16.724 -16.622 31.217 1.00 95.75 267 GLU A O 1
ATOM 2087 N N . SER A 1 268 ? -15.88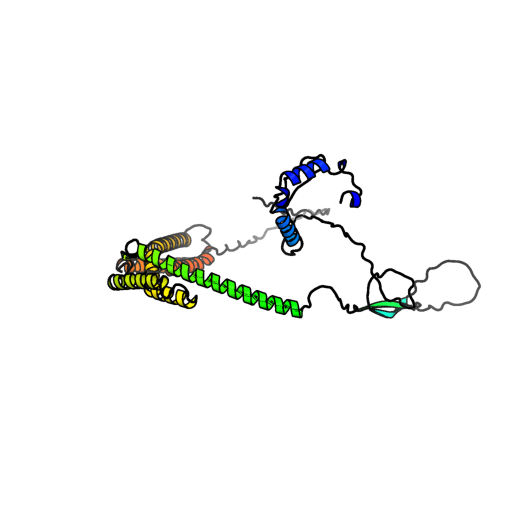7 -14.698 30.406 1.00 94.50 268 SER A N 1
ATOM 2088 C CA . SER A 1 268 ? -14.558 -14.842 31.018 1.00 94.50 268 SER A CA 1
ATOM 2089 C C . SER A 1 268 ? -14.637 -14.872 32.548 1.00 94.50 268 SER A C 1
ATOM 2091 O O . SER A 1 268 ? -14.015 -15.719 33.183 1.00 94.50 268 SER A O 1
ATOM 2093 N N . ILE A 1 269 ? -15.445 -13.992 33.149 1.00 93.94 269 ILE A N 1
ATOM 2094 C CA . ILE A 1 269 ? -15.704 -13.974 34.595 1.00 93.94 269 ILE A CA 1
ATOM 2095 C C . ILE A 1 269 ? -16.295 -15.312 35.040 1.00 93.94 269 ILE A C 1
ATOM 2097 O O . ILE A 1 269 ? -15.778 -15.921 35.971 1.00 93.94 269 ILE A O 1
ATOM 2101 N N . ASN A 1 270 ? -17.329 -15.809 34.360 1.00 93.75 270 ASN A N 1
ATOM 2102 C CA . ASN A 1 270 ? -17.974 -17.072 34.716 1.00 93.75 270 ASN A CA 1
ATOM 2103 C C . ASN A 1 270 ? -17.016 -18.264 34.597 1.00 93.75 270 ASN A C 1
ATOM 2105 O O . ASN A 1 270 ? -17.004 -19.124 35.475 1.00 93.75 270 ASN A O 1
ATOM 2109 N N . GLN A 1 271 ? -16.184 -18.303 33.553 1.00 93.19 271 GLN A N 1
ATOM 2110 C CA . GLN A 1 271 ? -15.165 -19.341 33.386 1.00 93.19 271 GLN A CA 1
ATOM 2111 C C . GLN A 1 271 ? -14.127 -19.307 34.512 1.00 93.19 271 GLN A C 1
ATOM 2113 O O . GLN A 1 271 ? -13.831 -20.345 35.101 1.00 93.19 271 GLN A O 1
ATOM 2118 N N . LEU A 1 272 ? -13.598 -18.129 34.846 1.00 91.50 272 LEU A N 1
ATOM 2119 C CA . LEU A 1 272 ? -12.598 -17.982 35.905 1.00 91.50 272 LEU A CA 1
ATOM 2120 C C . LEU A 1 272 ? -13.182 -18.271 37.291 1.00 91.50 272 LEU A C 1
ATOM 2122 O O . LEU A 1 272 ? -12.535 -18.931 38.099 1.00 91.50 272 LEU A O 1
ATOM 2126 N N . MET A 1 273 ? -14.422 -17.851 37.548 1.00 90.88 273 MET A N 1
ATOM 2127 C CA . MET A 1 273 ? -15.155 -18.176 38.774 1.00 90.88 273 MET A CA 1
ATOM 2128 C C . MET A 1 273 ? -15.387 -19.685 38.903 1.00 90.88 273 MET A C 1
ATOM 2130 O O . MET A 1 273 ? -15.155 -20.246 39.974 1.00 90.88 273 MET A O 1
ATOM 2134 N N . ALA A 1 274 ? -15.784 -20.362 37.820 1.00 90.56 274 ALA A N 1
ATOM 2135 C CA . ALA A 1 274 ? -15.957 -21.813 37.807 1.00 90.56 274 ALA A CA 1
ATOM 2136 C C . ALA A 1 274 ? -14.631 -22.546 38.058 1.00 90.56 274 ALA A C 1
ATOM 2138 O O . ALA A 1 274 ? -14.597 -23.491 38.837 1.00 90.56 274 ALA A O 1
ATOM 2139 N N . GLN A 1 275 ? -13.522 -22.089 37.468 1.00 88.81 275 GLN A N 1
ATOM 2140 C CA . GLN A 1 275 ? -12.197 -22.674 37.708 1.00 88.81 275 GLN A CA 1
ATOM 2141 C C . GLN A 1 275 ? -11.706 -22.438 39.143 1.00 88.81 275 GLN A C 1
ATOM 2143 O O . GLN A 1 275 ? -11.201 -23.363 39.775 1.00 88.81 275 GLN A O 1
ATOM 2148 N N . ALA A 1 276 ? -11.894 -21.233 39.688 1.00 85.75 276 ALA A N 1
ATOM 2149 C CA . ALA A 1 276 ? -11.480 -20.897 41.050 1.00 85.75 276 ALA A CA 1
ATOM 2150 C C . ALA A 1 276 ? -12.295 -21.635 42.128 1.00 85.75 276 ALA A C 1
ATOM 2152 O O . ALA A 1 276 ? -11.767 -21.912 43.202 1.00 85.75 276 ALA A O 1
ATOM 2153 N N . THR A 1 277 ? -13.554 -21.980 41.843 1.00 85.94 277 THR A N 1
ATOM 2154 C CA . THR A 1 277 ? -14.451 -22.708 42.763 1.00 85.94 277 THR A CA 1
ATOM 2155 C C . THR A 1 277 ? -14.557 -24.209 42.468 1.00 85.94 277 THR A C 1
ATOM 2157 O O . THR A 1 277 ? -15.246 -24.931 43.188 1.00 85.94 277 THR A O 1
ATOM 2160 N N . SER A 1 278 ? -13.860 -24.697 41.437 1.00 84.94 278 SER A N 1
ATOM 2161 C CA . SER A 1 278 ? -13.871 -26.108 41.048 1.00 84.94 278 SER A CA 1
ATOM 2162 C C . SER A 1 278 ? -13.142 -26.979 42.076 1.00 84.94 278 SER A C 1
ATOM 2164 O O . SER A 1 278 ? -12.067 -26.636 42.578 1.00 84.94 278 SER A O 1
ATOM 2166 N N . SER A 1 279 ? -13.720 -28.149 42.348 1.00 76.75 279 SER A N 1
ATOM 2167 C CA . SER A 1 279 ? -13.142 -29.212 43.174 1.00 76.75 279 SER A CA 1
ATOM 2168 C C . SER A 1 279 ? -12.232 -30.168 42.387 1.00 76.75 279 SER A C 1
ATOM 2170 O O . SER A 1 279 ? -11.830 -31.208 42.907 1.00 76.75 279 SER A O 1
ATOM 2172 N N . GLU A 1 280 ? -11.895 -29.844 41.134 1.00 79.12 280 GLU A N 1
ATOM 2173 C CA . GLU A 1 280 ? -11.014 -30.667 40.303 1.00 79.12 280 GLU A CA 1
ATOM 2174 C C . GLU A 1 280 ? -9.584 -30.774 40.864 1.00 79.12 280 GLU A C 1
ATOM 2176 O O . GLU A 1 280 ? -8.960 -29.793 41.277 1.00 79.12 280 GLU A O 1
ATOM 2181 N N . GLU A 1 281 ? -9.006 -31.977 40.777 1.00 71.81 281 GLU A N 1
ATOM 2182 C CA . GLU A 1 281 ? -7.673 -32.316 41.301 1.00 71.81 281 GLU A CA 1
ATOM 2183 C C . GLU A 1 281 ? -6.534 -31.487 40.677 1.00 71.81 281 GLU A C 1
ATOM 2185 O O . GLU A 1 281 ? -5.448 -31.355 41.245 1.00 71.81 281 GLU A O 1
ATOM 2190 N N . LYS A 1 282 ? -6.760 -30.897 39.498 1.00 77.31 282 LYS A N 1
ATOM 2191 C CA . LYS A 1 282 ? -5.805 -29.997 38.837 1.00 77.31 282 LYS A CA 1
ATOM 2192 C C . LYS A 1 282 ? -5.683 -28.626 39.509 1.00 77.31 282 LYS A C 1
ATOM 2194 O O . LYS A 1 282 ? -4.728 -27.926 39.216 1.00 77.31 282 LYS A O 1
ATOM 2199 N N . TYR A 1 283 ? -6.603 -28.258 40.401 1.00 77.31 283 TYR A N 1
ATOM 2200 C CA . TYR A 1 283 ? -6.573 -26.995 41.145 1.00 77.31 283 TYR A CA 1
ATOM 2201 C C . TYR A 1 283 ? -6.398 -27.201 42.657 1.00 77.31 283 TYR A C 1
ATOM 2203 O O . TYR A 1 283 ? -6.383 -26.226 43.408 1.00 77.31 283 TYR A O 1
ATOM 2211 N N . ALA A 1 284 ? -6.286 -28.444 43.134 1.00 74.88 284 ALA A N 1
ATOM 2212 C CA . ALA A 1 284 ? -6.227 -28.772 44.562 1.00 74.88 284 ALA A CA 1
ATOM 2213 C C . ALA A 1 284 ? -4.970 -28.230 45.271 1.00 74.88 284 ALA A C 1
ATOM 2215 O O . ALA A 1 284 ? -5.001 -27.980 46.470 1.00 74.88 284 ALA A O 1
ATOM 2216 N N . HIS A 1 285 ? -3.876 -28.019 44.534 1.00 79.12 285 HIS A N 1
ATOM 2217 C CA . HIS A 1 285 ? -2.602 -27.516 45.061 1.00 79.12 285 HIS A CA 1
ATOM 2218 C C . HIS A 1 285 ? -2.495 -25.983 45.100 1.00 79.12 285 HIS A C 1
ATOM 2220 O O . HIS A 1 285 ? -1.493 -25.461 45.585 1.00 79.12 285 HIS A O 1
ATOM 2226 N N . ILE A 1 286 ? -3.483 -25.257 44.567 1.00 81.75 286 ILE A N 1
ATOM 2227 C CA . ILE A 1 286 ? -3.497 -23.788 44.577 1.00 81.75 286 ILE A CA 1
ATOM 2228 C C . ILE A 1 286 ? -4.032 -23.309 45.937 1.00 81.75 286 ILE A C 1
ATOM 2230 O O . ILE A 1 286 ? -5.116 -23.757 46.328 1.00 81.75 286 ILE A O 1
ATOM 2234 N N . PRO A 1 287 ? -3.336 -22.389 46.638 1.00 85.75 287 PRO A N 1
ATOM 2235 C CA . PRO A 1 287 ? -3.794 -21.852 47.916 1.00 85.75 287 PRO A CA 1
ATOM 2236 C C . PRO A 1 287 ? -5.193 -21.235 47.829 1.00 85.75 287 PRO A C 1
ATOM 2238 O O . PRO A 1 287 ? -5.513 -20.509 46.885 1.00 85.75 287 PRO A O 1
ATOM 2241 N N . GLU A 1 288 ? -6.017 -21.479 48.845 1.00 83.06 288 GLU A N 1
ATOM 2242 C CA . GLU A 1 288 ? -7.396 -20.979 48.898 1.00 83.06 288 GLU A CA 1
ATOM 2243 C C . GLU A 1 288 ? -7.458 -19.442 48.921 1.00 83.06 288 GLU A C 1
ATOM 2245 O O . GLU A 1 288 ? -8.341 -18.848 48.310 1.00 83.06 288 GLU A O 1
ATOM 2250 N N . GLU A 1 289 ? -6.461 -18.781 49.516 1.00 87.19 289 GLU A N 1
ATOM 2251 C CA . GLU A 1 289 ? -6.312 -17.320 49.499 1.00 87.19 289 GLU A CA 1
ATOM 2252 C C . GLU A 1 289 ? -6.139 -16.763 48.074 1.00 87.19 289 GLU A C 1
ATOM 2254 O O . GLU A 1 289 ? -6.766 -15.768 47.704 1.00 87.19 289 GLU A O 1
ATOM 2259 N N . GLU A 1 290 ? -5.363 -17.444 47.226 1.00 86.31 290 GLU A N 1
ATOM 2260 C CA . GLU A 1 290 ? -5.169 -17.033 45.833 1.00 86.31 290 GLU A CA 1
ATOM 2261 C C . GLU A 1 290 ? -6.428 -17.271 44.994 1.00 86.31 290 GLU A C 1
ATOM 2263 O O . GLU A 1 290 ? -6.800 -16.410 44.192 1.00 86.31 290 GLU A O 1
ATOM 2268 N N . LYS A 1 291 ? -7.144 -18.379 45.227 1.00 84.94 291 LYS A N 1
ATOM 2269 C CA . LYS A 1 291 ? -8.458 -18.626 44.607 1.00 84.94 291 LYS A CA 1
ATOM 2270 C C . LYS A 1 291 ? -9.475 -17.556 45.010 1.00 84.94 291 LYS A C 1
ATOM 2272 O O . LYS A 1 291 ? -10.164 -17.011 44.148 1.00 84.94 291 LYS A O 1
ATOM 2277 N N . ASN A 1 292 ? -9.511 -17.188 46.291 1.00 89.75 292 ASN A N 1
ATOM 2278 C CA . ASN A 1 292 ? -10.381 -16.131 46.805 1.00 89.75 292 ASN A CA 1
ATOM 2279 C C . ASN A 1 292 ? -10.044 -14.761 46.197 1.00 89.75 292 ASN A C 1
ATOM 2281 O O . ASN A 1 292 ? -10.956 -13.999 45.878 1.00 89.75 292 ASN A O 1
ATOM 2285 N N . SER A 1 293 ? -8.764 -14.470 45.938 1.00 91.12 293 SER A N 1
ATOM 2286 C CA . SER A 1 293 ? -8.353 -13.229 45.262 1.00 91.12 293 SER A CA 1
ATOM 2287 C C . SER A 1 293 ? -8.862 -13.135 43.812 1.00 91.12 293 SER A C 1
ATOM 2289 O O . SER A 1 293 ? -9.265 -12.058 43.361 1.00 91.12 293 SER A O 1
ATOM 2291 N N . ILE A 1 294 ? -8.920 -14.265 43.089 1.00 90.50 294 ILE A N 1
ATOM 2292 C CA . ILE A 1 294 ? -9.521 -14.340 41.746 1.00 90.50 294 ILE A CA 1
ATOM 2293 C C . ILE A 1 294 ? -11.024 -14.078 41.835 1.00 90.50 294 ILE A C 1
ATOM 2295 O O . ILE A 1 294 ? -11.547 -13.269 41.066 1.00 90.50 294 ILE A O 1
ATOM 2299 N N . VAL A 1 295 ? -11.706 -14.723 42.786 1.00 92.31 295 VAL A N 1
ATOM 2300 C CA . VAL A 1 295 ? -13.150 -14.562 43.010 1.00 92.31 295 VAL A CA 1
ATOM 2301 C C . VAL A 1 295 ? -13.501 -13.111 43.342 1.00 92.31 295 VAL A C 1
ATOM 2303 O O . VAL A 1 295 ? -14.425 -12.545 42.757 1.00 92.31 295 VAL A O 1
ATOM 2306 N N . GLU A 1 296 ? -12.733 -12.465 44.220 1.00 94.12 296 GLU A N 1
ATOM 2307 C CA . GLU A 1 296 ? -12.947 -11.065 44.584 1.00 94.12 296 GLU A CA 1
ATOM 2308 C C . GLU A 1 296 ? -12.760 -10.132 43.377 1.00 94.12 296 GLU A C 1
ATOM 2310 O O . GLU A 1 296 ? -13.594 -9.256 43.128 1.00 94.12 296 GLU A O 1
ATOM 2315 N N . LYS A 1 297 ? -11.696 -10.331 42.585 1.00 93.50 297 LYS A N 1
ATOM 2316 C CA . LYS A 1 297 ? -11.433 -9.515 41.389 1.00 93.50 297 LYS A CA 1
ATOM 2317 C C . LYS A 1 297 ? -12.516 -9.705 40.321 1.00 93.50 297 LYS A C 1
ATOM 2319 O O . LYS A 1 297 ? -12.960 -8.720 39.728 1.00 93.50 297 LYS A O 1
ATOM 2324 N N . CYS A 1 298 ? -12.981 -10.938 40.125 1.00 93.38 298 CYS A N 1
ATOM 2325 C CA . CYS A 1 298 ? -14.089 -11.267 39.229 1.00 93.38 298 CYS A CA 1
ATOM 2326 C C . CYS A 1 298 ? -15.408 -10.624 39.689 1.00 93.38 298 CYS A C 1
ATOM 2328 O O . CYS A 1 298 ? -16.092 -9.999 38.883 1.00 93.38 298 CYS A O 1
ATOM 2330 N N . SER A 1 299 ? -15.730 -10.685 40.985 1.00 94.62 299 SER A N 1
ATOM 2331 C CA . SER A 1 299 ? -16.929 -10.058 41.564 1.00 94.62 299 SER A CA 1
ATOM 2332 C C . SER A 1 299 ? -16.922 -8.527 41.432 1.00 94.62 299 SER A C 1
ATOM 2334 O O . SER A 1 299 ? -17.916 -7.918 41.021 1.00 94.62 299 SER A O 1
ATOM 2336 N N . LYS A 1 300 ? -15.771 -7.886 41.686 1.00 95.25 300 LYS A N 1
ATOM 2337 C CA . LYS A 1 300 ? -15.591 -6.439 41.465 1.00 95.25 300 LYS A CA 1
ATOM 2338 C C . LYS A 1 300 ? -15.800 -6.064 40.000 1.00 95.25 300 LYS A C 1
ATOM 2340 O O . LYS A 1 300 ? -16.480 -5.080 3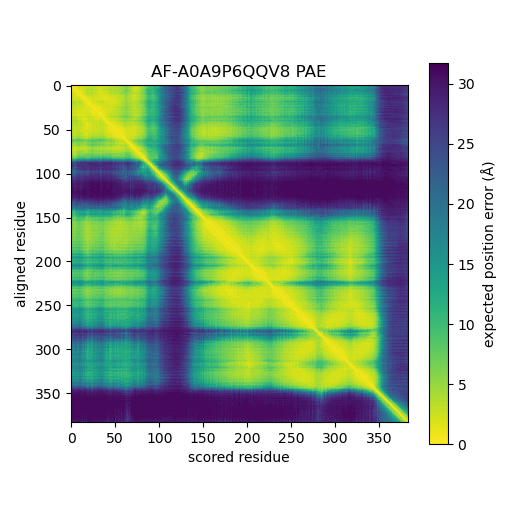9.714 1.00 95.25 300 LYS A O 1
ATOM 2345 N N . ALA A 1 301 ? -15.245 -6.845 39.075 1.00 94.00 301 ALA A N 1
ATOM 2346 C CA . ALA A 1 301 ? -15.411 -6.614 37.645 1.00 94.00 301 ALA A CA 1
ATOM 2347 C C . ALA A 1 301 ? -16.854 -6.831 37.166 1.00 94.00 301 ALA A C 1
ATOM 2349 O O . ALA A 1 301 ? -17.345 -6.040 36.361 1.00 94.00 301 ALA A O 1
ATOM 2350 N N . GLN A 1 302 ? -17.542 -7.846 37.695 1.00 94.12 302 GLN A N 1
ATOM 2351 C CA . GLN A 1 302 ? -18.956 -8.115 37.429 1.00 94.12 302 GLN A CA 1
ATOM 2352 C C . GLN A 1 302 ? -19.828 -6.929 37.866 1.00 94.12 302 GLN A C 1
ATOM 2354 O O . GLN A 1 302 ? -20.592 -6.380 37.075 1.00 94.12 302 GLN A O 1
ATOM 2359 N N . THR A 1 303 ? -19.632 -6.463 39.100 1.00 95.38 303 THR A N 1
ATOM 2360 C CA . THR A 1 303 ? -20.352 -5.304 39.646 1.00 95.38 303 THR A CA 1
ATOM 2361 C C . THR A 1 303 ? -20.043 -4.034 38.847 1.00 95.38 303 THR A C 1
ATOM 2363 O O . THR A 1 303 ? -20.917 -3.203 38.595 1.00 95.38 303 THR A O 1
ATOM 2366 N N . TRP A 1 304 ? -18.790 -3.859 38.415 1.00 95.94 304 TRP A N 1
ATOM 2367 C CA . TRP A 1 304 ? -18.389 -2.731 37.577 1.00 95.94 304 TRP A CA 1
ATOM 2368 C C . TRP A 1 304 ? -19.117 -2.730 36.228 1.00 95.94 304 TRP A C 1
ATOM 2370 O O . TRP A 1 304 ? -19.685 -1.699 35.861 1.00 95.94 304 TRP A O 1
ATOM 2380 N N . ILE A 1 305 ? -19.148 -3.862 35.511 1.00 94.19 305 ILE A N 1
ATOM 2381 C CA . ILE A 1 305 ? -19.796 -3.923 34.193 1.00 94.19 305 ILE A CA 1
ATOM 2382 C C . ILE A 1 305 ? -21.315 -3.764 34.305 1.00 94.19 305 ILE A C 1
ATOM 2384 O O . ILE A 1 305 ? -21.907 -3.077 33.478 1.00 94.19 305 ILE A O 1
ATOM 2388 N N . GLU A 1 306 ? -21.947 -4.314 35.343 1.00 94.25 306 GLU A N 1
ATOM 2389 C CA . GLU A 1 306 ? -23.384 -4.145 35.600 1.00 94.25 306 GLU A CA 1
ATOM 2390 C C . GLU A 1 306 ? -23.748 -2.676 35.837 1.00 94.25 306 GLU A C 1
ATOM 2392 O O . GLU A 1 306 ? -24.594 -2.136 35.125 1.00 94.25 306 GLU A O 1
ATOM 2397 N N . ASN A 1 307 ? -23.022 -1.993 36.729 1.00 94.75 307 ASN A N 1
ATOM 2398 C CA . ASN A 1 307 ? -23.211 -0.562 36.981 1.00 94.75 307 ASN A CA 1
ATOM 2399 C C . ASN A 1 307 ? -22.999 0.287 35.718 1.00 94.75 307 ASN A C 1
ATOM 2401 O O . ASN A 1 307 ? -23.699 1.275 35.489 1.00 94.75 307 ASN A O 1
ATOM 2405 N N . LYS A 1 308 ? -22.004 -0.058 34.891 1.00 94.31 308 LYS A N 1
ATOM 2406 C CA . LYS A 1 308 ? -21.719 0.658 33.640 1.00 94.31 308 LYS A CA 1
ATOM 2407 C C . LYS A 1 308 ? -22.815 0.446 32.595 1.00 94.31 308 LYS A C 1
ATOM 2409 O O . LYS A 1 308 ? -23.213 1.415 31.947 1.00 94.31 308 LYS A O 1
ATOM 2414 N N . VAL A 1 309 ? -23.324 -0.778 32.458 1.00 93.69 309 VAL A N 1
ATOM 2415 C CA . VAL A 1 309 ? -24.442 -1.113 31.561 1.00 93.69 309 VAL A CA 1
ATOM 2416 C C . VAL A 1 309 ? -25.724 -0.408 31.999 1.00 93.69 309 VAL A C 1
ATOM 2418 O O . VAL A 1 309 ? -26.409 0.174 31.160 1.00 93.69 309 VAL A O 1
ATOM 2421 N N . GLU A 1 310 ? -26.019 -0.387 33.298 1.00 93.38 310 GLU A N 1
ATOM 2422 C CA . GLU A 1 310 ? -27.182 0.320 33.835 1.00 93.38 310 GLU A CA 1
ATOM 2423 C C . GLU A 1 310 ? -27.094 1.824 33.558 1.00 93.38 310 GLU A C 1
ATOM 2425 O O . GLU A 1 310 ? -28.006 2.392 32.954 1.00 93.38 310 GLU A O 1
ATOM 2430 N N . ARG A 1 311 ? -25.961 2.461 33.886 1.00 93.12 311 ARG A N 1
ATOM 2431 C CA . ARG A 1 311 ? -25.734 3.882 33.572 1.00 93.12 311 ARG A CA 1
ATOM 2432 C C . ARG A 1 311 ? -25.905 4.167 32.089 1.00 93.12 311 ARG A C 1
ATOM 2434 O O . ARG A 1 311 ? -26.542 5.149 31.733 1.00 93.12 311 ARG A O 1
ATOM 2441 N N . GLN A 1 312 ? -25.383 3.299 31.224 1.00 92.75 312 GLN A N 1
ATOM 2442 C CA . GLN A 1 312 ? -25.538 3.466 29.786 1.00 92.75 312 GLN A CA 1
ATOM 2443 C C . GLN A 1 312 ? -27.000 3.401 29.335 1.00 92.75 312 GLN A C 1
ATOM 2445 O O . GLN A 1 312 ? -27.368 4.128 28.415 1.00 92.75 312 GLN A O 1
ATOM 2450 N N . SER A 1 313 ? -27.820 2.545 29.948 1.00 91.75 313 SER A N 1
ATOM 2451 C CA . SER A 1 313 ? -29.238 2.405 29.589 1.00 91.75 313 SER A CA 1
ATOM 2452 C C . SER A 1 313 ? -30.062 3.667 29.871 1.00 91.75 313 SER A C 1
ATOM 2454 O O . SER A 1 313 ? -31.096 3.876 29.241 1.00 91.75 313 SER A O 1
ATOM 2456 N N . MET A 1 314 ? -29.580 4.526 30.775 1.00 92.62 314 MET A N 1
ATOM 2457 C CA . MET A 1 314 ? -30.201 5.808 31.120 1.00 92.62 314 MET A CA 1
ATOM 2458 C C . MET A 1 314 ? -29.754 6.962 30.209 1.00 92.62 314 MET A C 1
ATOM 2460 O O . MET A 1 314 ? -30.380 8.020 30.219 1.00 92.62 314 MET A O 1
ATOM 2464 N N . MET A 1 315 ? -28.673 6.783 29.442 1.00 92.50 315 MET A N 1
ATOM 2465 C CA . MET A 1 315 ? -28.119 7.819 28.567 1.00 92.50 315 MET A CA 1
ATOM 2466 C C . MET A 1 315 ? -28.780 7.811 27.196 1.00 92.50 315 MET A C 1
ATOM 2468 O O . MET A 1 315 ? -29.192 6.771 26.675 1.00 92.50 315 MET A O 1
ATOM 2472 N N . LYS A 1 316 ? -28.821 8.979 26.561 1.00 93.06 316 LYS A N 1
ATOM 2473 C CA . LYS A 1 316 ? -29.317 9.081 25.188 1.00 93.06 316 LYS A CA 1
ATOM 2474 C C . LYS A 1 316 ? -28.258 8.578 24.211 1.00 93.06 316 LYS A C 1
ATOM 2476 O O . LYS A 1 316 ? -27.059 8.710 24.440 1.00 93.06 316 LYS A O 1
ATOM 2481 N N . LYS A 1 317 ? -28.695 8.030 23.075 1.00 92.50 317 LYS A N 1
ATOM 2482 C CA . LYS A 1 317 ? -27.803 7.446 22.054 1.00 92.50 317 LYS A CA 1
ATOM 2483 C C . LYS A 1 317 ? -26.802 8.445 21.452 1.00 92.50 317 LYS A C 1
ATOM 2485 O O . LYS A 1 317 ? -25.745 8.031 20.989 1.00 92.50 317 LYS A O 1
ATOM 2490 N N . TYR A 1 318 ? -27.124 9.737 21.476 1.00 92.25 318 TYR A N 1
ATOM 2491 C CA . TYR A 1 318 ? -26.272 10.815 20.975 1.00 92.25 318 TYR A CA 1
ATOM 2492 C C . TYR A 1 318 ? -25.365 11.449 22.042 1.00 92.25 318 TYR A C 1
ATOM 2494 O O . TYR A 1 318 ? -24.616 12.375 21.741 1.00 92.25 318 TYR A O 1
ATOM 2502 N N . GLU A 1 319 ? -25.425 10.984 23.289 1.00 91.94 319 GLU A N 1
ATOM 2503 C CA . GLU A 1 319 ? -24.522 11.427 24.352 1.00 91.94 319 GLU A CA 1
ATOM 2504 C C . GLU A 1 319 ? -23.237 10.589 24.344 1.00 91.94 319 GLU A C 1
ATOM 2506 O O . GLU A 1 319 ? -23.178 9.487 23.792 1.00 91.94 319 GLU A O 1
ATOM 2511 N N . THR A 1 320 ? -22.170 11.120 24.939 1.00 90.38 320 THR A N 1
ATOM 2512 C CA . THR A 1 320 ? -20.918 10.371 25.103 1.00 90.38 320 THR A CA 1
ATOM 2513 C C . THR A 1 320 ? -21.175 9.105 25.926 1.00 90.38 320 THR A C 1
ATOM 2515 O O . THR A 1 320 ? -21.719 9.220 27.021 1.00 90.38 320 THR A O 1
ATOM 2518 N N . PRO A 1 321 ? -20.799 7.906 25.448 1.00 91.44 321 PRO A N 1
ATOM 2519 C CA . PRO A 1 321 ? -21.075 6.663 26.162 1.00 91.44 321 PRO A CA 1
ATOM 2520 C C . PRO A 1 321 ? -20.480 6.625 27.580 1.00 91.44 321 PRO A C 1
ATOM 2522 O O . PRO A 1 321 ? -19.376 7.110 27.813 1.00 91.44 321 PRO A O 1
ATOM 2525 N N . ALA A 1 322 ? -21.170 5.971 28.521 1.00 91.31 322 ALA A N 1
ATOM 2526 C CA . ALA A 1 322 ? -20.708 5.799 29.906 1.00 91.31 322 ALA A CA 1
ATOM 2527 C C . ALA A 1 322 ? -19.441 4.929 30.036 1.00 91.31 322 ALA A C 1
ATOM 2529 O O . ALA A 1 322 ? -18.771 4.944 31.078 1.00 91.31 322 ALA A O 1
ATOM 2530 N N . PHE A 1 323 ? -19.179 4.107 29.021 1.00 93.44 323 PHE A N 1
ATOM 2531 C CA . PHE A 1 323 ? -18.016 3.240 28.867 1.00 93.44 323 PHE A CA 1
ATOM 2532 C C . PHE A 1 323 ? -17.868 2.845 27.398 1.00 93.44 323 PHE A C 1
ATOM 2534 O O . PHE A 1 323 ? -18.853 2.871 26.648 1.00 93.44 323 PHE A O 1
ATOM 2541 N N . THR A 1 324 ? -16.666 2.418 27.020 1.00 94.94 324 THR A N 1
ATOM 2542 C CA . THR A 1 324 ? -16.345 1.945 25.666 1.00 94.94 324 THR A CA 1
ATOM 2543 C C . THR A 1 324 ? -16.038 0.449 25.640 1.00 94.94 324 THR A C 1
ATOM 2545 O O . THR A 1 324 ? -15.678 -0.159 26.648 1.00 94.94 324 THR A O 1
ATOM 2548 N N . SER A 1 325 ? -16.140 -0.169 24.468 1.00 94.50 325 SER A N 1
ATOM 2549 C CA . SER A 1 325 ? -15.786 -1.568 24.248 1.00 94.50 325 SER A CA 1
ATOM 2550 C C . SER A 1 325 ? -14.300 -1.825 24.525 1.00 94.50 325 SER A C 1
ATOM 2552 O O . SER A 1 325 ? -13.942 -2.894 25.017 1.00 94.50 325 SER A O 1
ATOM 2554 N N . ALA A 1 326 ? -13.438 -0.835 24.275 1.00 94.25 326 ALA A N 1
ATOM 2555 C CA . ALA A 1 326 ? -12.015 -0.884 24.600 1.00 94.25 326 ALA A CA 1
ATOM 2556 C C . ALA A 1 326 ? -11.763 -0.943 26.116 1.00 94.25 326 ALA A C 1
ATOM 2558 O O . ALA A 1 326 ? -10.965 -1.764 26.564 1.00 94.25 326 ALA A O 1
ATOM 2559 N N . GLU A 1 327 ? -12.480 -0.141 26.913 1.00 94.56 327 GLU A N 1
ATOM 2560 C CA . GLU A 1 327 ? -12.403 -0.203 28.382 1.00 94.56 327 GLU A CA 1
ATOM 2561 C C . GLU A 1 327 ? -12.802 -1.584 28.913 1.00 94.56 327 GLU A C 1
ATOM 2563 O O . GLU A 1 327 ? -12.132 -2.130 29.786 1.00 94.56 327 GLU A O 1
ATOM 2568 N N . VAL A 1 328 ? -13.863 -2.178 28.359 1.00 95.19 328 VAL A N 1
ATOM 2569 C CA . VAL A 1 328 ? -14.338 -3.508 28.774 1.00 95.19 328 VAL A CA 1
ATOM 2570 C C . VAL A 1 328 ? -13.341 -4.601 28.400 1.00 95.19 328 VAL A C 1
ATOM 2572 O O . VAL A 1 328 ? -13.062 -5.472 29.223 1.00 95.19 328 VAL A O 1
ATOM 2575 N N . ARG A 1 329 ? -12.766 -4.551 27.191 1.00 94.38 329 ARG A N 1
ATOM 2576 C CA . ARG A 1 329 ? -11.720 -5.499 26.773 1.00 94.38 329 ARG A CA 1
ATOM 2577 C C . ARG A 1 329 ? -10.477 -5.382 27.646 1.00 94.38 329 ARG A C 1
ATOM 2579 O O . ARG A 1 329 ? -9.971 -6.401 28.093 1.00 94.38 329 ARG A O 1
ATOM 2586 N N . LYS A 1 330 ? -10.050 -4.160 27.975 1.00 96.00 330 LYS A N 1
ATOM 2587 C CA . LYS A 1 330 ? -8.944 -3.945 28.913 1.00 96.00 330 LYS A CA 1
ATOM 2588 C C . LYS A 1 330 ? -9.248 -4.557 30.282 1.00 96.00 330 LYS A C 1
ATOM 2590 O O . LYS A 1 330 ? -8.425 -5.288 30.815 1.00 96.00 330 LYS A O 1
ATOM 2595 N N . GLN A 1 331 ? -10.451 -4.329 30.815 1.00 94.44 331 GLN A N 1
ATOM 2596 C CA . GLN A 1 331 ? -10.864 -4.913 32.091 1.00 94.44 331 GLN A CA 1
ATOM 2597 C C . GLN A 1 331 ? -10.863 -6.449 32.049 1.00 94.44 331 GLN A C 1
ATOM 2599 O O . GLN A 1 331 ? -10.451 -7.087 33.014 1.00 94.44 331 GLN A O 1
ATOM 2604 N N . ARG A 1 332 ? -11.298 -7.051 30.935 1.00 94.81 332 ARG A N 1
ATOM 2605 C CA . ARG A 1 332 ? -11.216 -8.501 30.704 1.00 94.81 332 ARG A CA 1
ATOM 2606 C C . ARG A 1 332 ? -9.765 -8.974 30.729 1.00 94.81 332 ARG A C 1
ATOM 2608 O O . ARG A 1 332 ? -9.447 -9.896 31.477 1.00 94.81 332 ARG A O 1
ATOM 2615 N N . ASP A 1 333 ? -8.898 -8.337 29.951 1.00 94.88 333 ASP A N 1
ATOM 2616 C CA . ASP A 1 333 ? -7.491 -8.720 29.827 1.00 94.88 333 ASP A CA 1
ATOM 2617 C C . ASP A 1 333 ? -6.761 -8.591 31.174 1.00 94.88 333 ASP A C 1
ATOM 2619 O O . ASP A 1 333 ? -6.033 -9.500 31.564 1.00 94.88 333 ASP A O 1
ATOM 2623 N N . ASP A 1 334 ? -7.048 -7.545 31.957 1.00 94.44 334 ASP A N 1
ATOM 2624 C CA . ASP A 1 334 ? -6.498 -7.337 33.304 1.00 94.44 334 ASP A CA 1
ATOM 2625 C C . ASP A 1 334 ? -6.906 -8.442 34.305 1.00 94.44 334 ASP A C 1
ATOM 2627 O O . ASP A 1 334 ? -6.183 -8.733 35.270 1.00 94.44 334 ASP A O 1
ATOM 2631 N N . ILE A 1 335 ? -8.082 -9.052 34.125 1.00 93.62 335 ILE A N 1
ATOM 2632 C CA . ILE A 1 335 ? -8.552 -10.175 34.952 1.00 93.62 335 ILE A CA 1
ATOM 2633 C C . ILE A 1 335 ? -7.914 -11.477 34.477 1.00 93.62 335 ILE A C 1
ATOM 2635 O O . ILE A 1 335 ? -7.391 -12.227 35.299 1.00 93.62 335 ILE A O 1
ATOM 2639 N N . VAL A 1 336 ? -7.908 -11.728 33.166 1.00 92.62 336 VAL A N 1
ATOM 2640 C CA . VAL A 1 336 ? -7.315 -12.934 32.573 1.00 92.62 336 VAL A CA 1
ATOM 2641 C C . VAL A 1 336 ? -5.817 -12.997 32.864 1.00 92.62 336 VAL A C 1
ATOM 2643 O O . VAL A 1 336 ? -5.331 -14.027 33.330 1.00 92.62 336 VAL A O 1
ATOM 2646 N N . TYR A 1 337 ? -5.091 -11.894 32.678 1.00 93.81 337 TYR A N 1
ATOM 2647 C CA . TYR A 1 337 ? -3.661 -11.798 32.975 1.00 93.81 337 TYR A CA 1
ATOM 2648 C C . TYR A 1 337 ? -3.355 -12.050 34.456 1.00 93.81 337 TYR A C 1
ATOM 2650 O O . TYR A 1 337 ? -2.339 -12.649 34.790 1.00 93.81 337 TYR A O 1
ATOM 2658 N N . PHE A 1 338 ? -4.251 -11.636 35.353 1.00 93.31 338 PHE A N 1
ATOM 2659 C CA . PHE A 1 338 ? -4.104 -11.883 36.785 1.00 93.31 338 PHE A CA 1
ATOM 2660 C C . PHE A 1 338 ? -4.406 -13.338 37.171 1.00 93.31 338 PHE A C 1
ATOM 2662 O O . PHE A 1 338 ? -3.675 -13.928 37.961 1.00 93.31 338 PHE A O 1
ATOM 2669 N N . ALA A 1 339 ? -5.468 -13.926 36.619 1.00 89.56 339 ALA A N 1
ATOM 2670 C CA . ALA A 1 339 ? -5.932 -15.254 37.012 1.00 89.56 339 ALA A CA 1
ATOM 2671 C C . ALA A 1 339 ? -5.137 -16.397 36.353 1.00 89.56 339 ALA A C 1
ATOM 2673 O O . ALA A 1 339 ? -4.910 -17.427 36.985 1.00 89.56 339 ALA A O 1
ATOM 2674 N N . THR A 1 340 ? -4.675 -16.221 35.111 1.00 90.25 340 THR A N 1
ATOM 2675 C CA . THR A 1 340 ? -3.997 -17.278 34.331 1.00 90.25 340 THR A CA 1
ATOM 2676 C C . THR A 1 340 ? -2.734 -17.823 35.015 1.00 90.25 340 THR A C 1
ATOM 2678 O O . THR A 1 340 ? -2.606 -19.045 35.107 1.00 90.25 340 THR A O 1
ATOM 2681 N N . PRO A 1 341 ? -1.810 -16.994 35.549 1.00 90.00 341 PRO A N 1
ATOM 2682 C CA . PRO A 1 341 ? -0.618 -17.500 36.233 1.00 90.00 341 PRO A CA 1
ATOM 2683 C C . PRO A 1 341 ? -0.939 -18.271 37.516 1.00 90.00 341 PRO A C 1
ATOM 2685 O O . PRO A 1 341 ? -0.235 -19.218 37.849 1.00 90.00 341 PRO A O 1
ATOM 2688 N N . ILE A 1 342 ? -1.998 -17.877 38.229 1.00 87.06 342 ILE A N 1
ATOM 2689 C CA . ILE A 1 342 ? -2.438 -18.529 39.469 1.00 87.06 342 ILE A CA 1
ATOM 2690 C C . ILE A 1 342 ? -3.058 -19.895 39.150 1.00 87.06 342 ILE A C 1
ATOM 2692 O O . ILE A 1 342 ? -2.689 -20.901 39.753 1.00 87.06 342 ILE A O 1
ATOM 2696 N N . LEU A 1 343 ? -3.960 -19.943 38.165 1.00 84.31 343 LEU A N 1
ATOM 2697 C CA . LEU A 1 343 ? -4.682 -21.157 37.769 1.00 84.31 343 LEU A CA 1
ATOM 2698 C C . LEU A 1 343 ? -3.782 -22.201 37.094 1.00 84.31 343 LEU A C 1
ATOM 2700 O O . LEU A 1 343 ? -4.077 -23.391 37.169 1.00 84.31 343 LEU A O 1
ATOM 2704 N N . ASN A 1 344 ? -2.670 -21.771 36.492 1.00 85.75 344 ASN A N 1
ATOM 2705 C CA . ASN A 1 344 ? -1.694 -22.642 35.834 1.00 85.75 344 ASN A CA 1
ATOM 2706 C C . ASN A 1 344 ? -0.434 -22.909 36.674 1.00 85.75 344 ASN A C 1
ATOM 2708 O O . ASN A 1 344 ? 0.578 -23.360 36.130 1.00 85.75 344 ASN A O 1
ATOM 2712 N N . LYS A 1 345 ? -0.454 -22.651 37.991 1.00 83.12 345 LYS A N 1
ATOM 2713 C CA . LYS A 1 345 ? 0.667 -23.041 38.861 1.00 83.12 345 LYS A CA 1
ATOM 2714 C C . LYS A 1 345 ? 0.916 -24.553 38.740 1.00 83.12 345 LYS A C 1
ATOM 2716 O O . LYS A 1 345 ? -0.041 -25.318 38.830 1.00 83.12 345 LYS A O 1
ATOM 2721 N N . PRO A 1 346 ? 2.160 -25.022 38.546 1.00 79.50 346 PRO A N 1
ATOM 2722 C CA . PRO A 1 346 ? 2.448 -26.450 38.439 1.00 79.50 346 PRO A CA 1
ATOM 2723 C C . PRO A 1 346 ? 2.251 -27.169 39.782 1.00 79.50 346 PRO A C 1
ATOM 2725 O O . PRO A 1 346 ? 2.489 -26.596 40.847 1.00 79.50 346 PRO A O 1
ATOM 2728 N N . LYS A 1 347 ? 1.839 -28.444 39.733 1.00 73.38 347 LYS A N 1
ATOM 2729 C CA . LYS A 1 347 ? 1.713 -29.293 40.929 1.00 73.38 347 LYS A CA 1
ATOM 2730 C C . LYS A 1 347 ? 3.085 -29.470 41.608 1.00 73.38 347 LYS A C 1
ATOM 2732 O O . LYS A 1 347 ? 4.074 -29.686 40.900 1.00 73.38 347 LYS A O 1
ATOM 2737 N N . PRO A 1 348 ? 3.172 -29.438 42.952 1.00 71.31 348 PRO A N 1
ATOM 2738 C CA . PRO A 1 348 ? 4.391 -29.811 43.665 1.00 71.31 348 PRO A CA 1
ATOM 2739 C C . PRO A 1 348 ? 4.791 -31.244 43.294 1.00 71.31 348 PRO A C 1
ATOM 2741 O O . PRO A 1 348 ? 3.939 -32.134 43.275 1.00 71.31 348 PRO A O 1
ATOM 2744 N N . LYS A 1 349 ? 6.073 -31.482 42.985 1.00 60.00 349 LYS A N 1
ATOM 2745 C CA . LYS A 1 349 ? 6.567 -32.845 42.730 1.00 60.00 349 LYS A CA 1
ATOM 2746 C C . LYS A 1 349 ? 6.326 -33.703 43.985 1.00 60.00 349 LYS A C 1
ATOM 2748 O O . LYS A 1 349 ? 6.643 -33.228 45.078 1.00 60.00 349 LYS A O 1
ATOM 2753 N N . PRO A 1 350 ? 5.787 -34.930 43.866 1.00 58.47 350 PRO A N 1
ATOM 2754 C CA . PRO A 1 350 ? 5.599 -35.798 45.021 1.00 58.47 350 PRO A CA 1
ATOM 2755 C C . PRO A 1 350 ? 6.953 -36.091 45.677 1.00 58.47 350 PRO A C 1
ATOM 2757 O O . PRO A 1 350 ? 7.913 -36.465 45.003 1.00 58.47 350 PRO A O 1
ATOM 2760 N N . VAL A 1 351 ? 7.029 -35.888 46.994 1.00 53.00 351 VAL A N 1
ATOM 2761 C CA . VAL A 1 351 ? 8.198 -36.253 47.799 1.00 53.00 351 VAL A CA 1
ATOM 2762 C C . VAL A 1 351 ? 8.255 -37.777 47.845 1.00 53.00 351 VAL A C 1
ATOM 2764 O O . VAL A 1 351 ? 7.370 -38.414 48.414 1.00 53.00 351 VAL A O 1
ATOM 2767 N N . VAL A 1 352 ? 9.281 -38.365 47.228 1.00 47.78 352 VAL A N 1
ATOM 2768 C CA . VAL A 1 352 ? 9.615 -39.779 47.421 1.00 47.78 352 VAL A CA 1
ATOM 2769 C C . VAL A 1 352 ? 10.098 -39.919 48.862 1.00 47.78 352 VAL A C 1
ATOM 2771 O O . VAL A 1 352 ? 11.194 -39.481 49.199 1.00 47.78 352 VAL A O 1
ATOM 2774 N N . VAL A 1 353 ? 9.250 -40.460 49.735 1.00 44.44 353 VAL A N 1
ATOM 2775 C CA . VAL A 1 353 ? 9.660 -40.875 51.077 1.00 44.44 353 VAL A CA 1
ATOM 2776 C C . VAL A 1 353 ? 10.310 -42.243 50.922 1.00 44.44 353 VAL A C 1
ATOM 2778 O O . VAL A 1 353 ? 9.624 -43.234 50.680 1.00 44.44 353 VAL A O 1
ATOM 2781 N N . GLU A 1 354 ? 11.637 -42.291 51.013 1.00 48.28 354 GLU A N 1
ATOM 2782 C CA . GLU A 1 354 ? 12.376 -43.543 51.151 1.00 48.28 354 GLU A CA 1
ATOM 2783 C C . GLU A 1 354 ? 11.956 -44.220 52.464 1.00 48.28 354 GLU A C 1
ATOM 2785 O O . GLU A 1 354 ? 12.278 -43.759 53.559 1.00 48.28 354 GLU A O 1
ATOM 2790 N N . THR A 1 355 ? 11.198 -45.311 52.373 1.00 39.00 355 THR A N 1
ATOM 2791 C CA . THR A 1 355 ? 11.059 -46.257 53.485 1.00 39.00 355 THR A CA 1
ATOM 2792 C C . THR A 1 355 ? 12.354 -47.067 53.630 1.00 39.00 355 THR A C 1
ATOM 2794 O O . THR A 1 355 ? 12.875 -47.525 52.610 1.00 39.00 355 THR A O 1
ATOM 2797 N N . PRO A 1 356 ? 12.868 -47.297 54.855 1.00 43.97 356 PRO A N 1
ATOM 2798 C CA . PRO A 1 356 ? 14.075 -48.089 55.062 1.00 43.97 356 PRO A CA 1
ATOM 2799 C C . PRO A 1 356 ? 13.807 -49.552 54.697 1.00 43.97 356 PRO A C 1
ATOM 2801 O O . PRO A 1 356 ? 12.917 -50.183 55.265 1.00 43.97 356 PRO A O 1
ATOM 2804 N N . VAL A 1 357 ? 14.576 -50.087 53.750 1.00 39.75 357 VAL A N 1
ATOM 2805 C CA . VAL A 1 357 ? 14.557 -51.509 53.392 1.00 39.75 357 VAL A CA 1
ATOM 2806 C C . VAL A 1 357 ? 15.491 -52.261 54.343 1.00 39.75 357 VAL A C 1
ATOM 2808 O O . VAL A 1 357 ? 16.691 -51.993 54.379 1.00 39.75 357 VAL A O 1
ATOM 2811 N N . GLU A 1 358 ? 14.936 -53.202 55.111 1.00 39.75 358 GLU A N 1
ATOM 2812 C CA . GLU A 1 358 ? 15.698 -54.265 55.770 1.00 39.75 358 GLU A CA 1
ATOM 2813 C C . GLU A 1 358 ? 16.339 -55.176 54.716 1.00 39.75 358 GLU A C 1
ATOM 2815 O O . GLU A 1 358 ? 15.675 -55.703 53.823 1.00 39.75 358 GLU A O 1
ATOM 2820 N N . THR A 1 359 ? 17.646 -55.382 54.844 1.00 38.84 359 THR A N 1
ATOM 2821 C CA . THR A 1 359 ? 18.413 -56.391 54.111 1.00 38.84 359 THR A CA 1
ATOM 2822 C C . THR A 1 359 ? 17.986 -57.801 54.532 1.00 38.84 359 THR A C 1
ATOM 2824 O O . THR A 1 359 ? 17.768 -58.052 55.719 1.00 38.84 359 THR A O 1
ATOM 2827 N N . PRO A 1 360 ? 18.038 -58.776 53.610 1.00 41.41 360 PRO A N 1
ATOM 2828 C CA . PRO A 1 360 ? 18.980 -59.861 53.874 1.00 41.41 360 PRO A CA 1
ATOM 2829 C C . PRO A 1 360 ? 19.850 -60.257 52.673 1.00 41.41 360 PRO A C 1
ATOM 2831 O O . PRO A 1 360 ? 19.389 -60.394 51.548 1.00 41.41 360 PRO A O 1
ATOM 2834 N N . ALA A 1 361 ? 21.118 -60.479 53.026 1.00 33.47 361 ALA A N 1
ATOM 2835 C CA . ALA A 1 361 ? 22.070 -61.482 52.549 1.00 33.47 361 ALA A CA 1
ATOM 2836 C C . ALA A 1 361 ? 22.243 -61.755 51.039 1.00 33.47 361 ALA A C 1
ATOM 2838 O O . ALA A 1 361 ? 21.420 -62.361 50.364 1.00 33.47 361 ALA A O 1
ATOM 2839 N N . ALA A 1 362 ? 23.455 -61.395 50.617 1.00 33.94 362 ALA A N 1
ATOM 2840 C CA . ALA A 1 362 ? 24.230 -61.808 49.456 1.00 33.94 362 ALA A CA 1
ATOM 2841 C C . ALA A 1 362 ? 24.152 -63.293 49.045 1.00 33.94 362 ALA A C 1
ATOM 2843 O O . ALA A 1 362 ? 24.362 -64.182 49.867 1.00 33.94 362 ALA A O 1
ATOM 2844 N N . GLU A 1 363 ? 24.091 -63.511 47.729 1.00 31.09 363 GLU A N 1
ATOM 2845 C CA . GLU A 1 363 ? 24.953 -64.466 47.024 1.00 31.09 363 GLU A CA 1
ATOM 2846 C C . GLU A 1 363 ? 25.633 -63.736 45.853 1.00 31.09 363 GLU A C 1
ATOM 2848 O O . GLU A 1 363 ? 25.036 -62.897 45.179 1.00 31.09 363 GLU A O 1
ATOM 2853 N N . GLU A 1 364 ? 26.927 -63.996 45.687 1.00 32.34 364 GLU A N 1
ATOM 2854 C CA . GLU A 1 364 ? 27.873 -63.251 44.858 1.00 32.34 364 GLU A CA 1
ATOM 2855 C C . GLU A 1 364 ? 28.348 -64.113 43.669 1.00 32.34 364 GLU A C 1
ATOM 2857 O O . GLU A 1 364 ? 28.521 -65.322 43.830 1.00 32.34 364 GLU A O 1
ATOM 2862 N N . LYS A 1 365 ? 28.692 -63.428 42.557 1.00 31.98 365 LYS A N 1
ATOM 2863 C CA . LYS A 1 365 ? 29.509 -63.823 41.372 1.00 31.98 365 LYS A CA 1
ATOM 2864 C C . LYS A 1 365 ? 28.747 -64.356 40.139 1.00 31.98 365 LYS A C 1
ATOM 2866 O O . LYS A 1 365 ? 27.880 -65.201 40.272 1.00 31.98 365 LYS A O 1
ATOM 2871 N N . ALA A 1 366 ? 29.045 -63.961 38.892 1.00 29.89 366 ALA A N 1
ATOM 2872 C CA . ALA A 1 366 ? 30.115 -63.125 38.324 1.00 29.89 366 ALA A CA 1
ATOM 2873 C C . ALA A 1 366 ? 29.726 -62.529 36.944 1.00 29.89 366 ALA A C 1
ATOM 2875 O O . ALA A 1 366 ? 28.938 -63.115 36.211 1.00 29.89 366 ALA A O 1
ATOM 2876 N N . GLU A 1 367 ? 30.338 -61.374 36.649 1.00 31.92 367 GLU A N 1
ATOM 2877 C CA . GLU A 1 367 ? 30.762 -60.772 35.364 1.00 31.92 367 GLU A CA 1
ATOM 2878 C C . GLU A 1 367 ? 30.085 -61.146 34.027 1.00 31.92 367 GLU A C 1
ATOM 2880 O O . GLU A 1 367 ? 30.201 -62.258 33.523 1.00 31.92 367 GLU A O 1
ATOM 2885 N N . SER A 1 368 ? 29.615 -60.125 33.300 1.00 28.47 368 SER A N 1
ATOM 2886 C CA . SER A 1 368 ? 30.331 -59.615 32.109 1.00 28.47 368 SER A CA 1
ATOM 2887 C C . SER A 1 368 ? 29.713 -58.307 31.596 1.00 28.47 368 SER A C 1
ATOM 2889 O O . SER A 1 368 ? 28.501 -58.108 31.606 1.00 28.47 368 SER A O 1
ATOM 2891 N N . LYS A 1 369 ? 30.598 -57.386 31.204 1.00 31.89 369 LYS A N 1
ATOM 2892 C CA . LYS A 1 369 ? 30.305 -56.144 30.486 1.00 31.89 369 LYS A CA 1
ATOM 2893 C C . LYS A 1 369 ? 30.044 -56.470 29.017 1.00 31.89 369 LYS A C 1
ATOM 2895 O O . LYS A 1 369 ? 30.881 -57.137 28.423 1.00 31.89 369 LYS A O 1
ATOM 2900 N N . GLU A 1 370 ? 29.025 -55.864 28.418 1.00 29.45 370 GLU A N 1
ATOM 2901 C CA . GLU A 1 370 ? 29.139 -55.390 27.037 1.00 29.45 370 GLU A CA 1
ATOM 2902 C C . GLU A 1 370 ? 28.209 -54.195 26.799 1.00 29.45 370 GLU A C 1
ATOM 2904 O O . GLU A 1 370 ? 27.028 -54.205 27.142 1.00 29.45 370 GLU A O 1
ATOM 2909 N N . GLU A 1 371 ? 28.808 -53.124 26.287 1.00 31.73 371 GLU A N 1
ATOM 2910 C CA . GLU A 1 371 ? 28.160 -51.898 25.845 1.00 31.73 371 GLU A CA 1
ATOM 2911 C C . GLU A 1 371 ? 27.343 -52.159 24.576 1.00 31.73 371 GLU A C 1
ATOM 2913 O O . GLU A 1 371 ? 27.797 -52.859 23.671 1.00 31.73 371 GLU A O 1
ATOM 2918 N N . THR A 1 372 ? 26.202 -51.487 24.417 1.00 30.34 372 THR A N 1
ATOM 2919 C CA . THR A 1 372 ? 25.807 -51.012 23.084 1.00 30.34 372 THR A CA 1
ATOM 2920 C C . THR A 1 372 ? 24.932 -49.763 23.168 1.00 30.34 372 THR A C 1
ATOM 2922 O O . THR A 1 372 ? 23.956 -49.693 23.910 1.00 30.34 372 THR A O 1
ATOM 2925 N N . LYS A 1 373 ? 25.377 -48.756 22.412 1.00 31.38 373 LYS A N 1
ATOM 2926 C CA . LYS A 1 373 ? 24.739 -47.478 22.077 1.00 31.38 373 LYS A CA 1
ATOM 2927 C C . LYS A 1 373 ? 23.597 -47.655 21.058 1.00 31.38 373 LYS A C 1
ATOM 2929 O O . LYS A 1 373 ? 23.491 -48.711 20.444 1.00 31.38 373 LYS A O 1
ATOM 2934 N N . HIS A 1 374 ? 22.938 -46.518 20.791 1.00 30.64 374 HIS A N 1
ATOM 2935 C CA . HIS A 1 374 ? 22.013 -46.153 19.699 1.00 30.64 374 HIS A CA 1
ATOM 2936 C C . HIS A 1 374 ? 20.524 -46.443 19.966 1.00 30.64 374 HIS A C 1
ATOM 2938 O O . HIS A 1 374 ? 20.189 -47.487 20.501 1.00 30.64 374 HIS A O 1
ATOM 2944 N N . ASP A 1 375 ? 19.567 -45.570 19.641 1.00 30.70 375 ASP A N 1
ATOM 2945 C CA . ASP A 1 375 ? 19.597 -44.366 18.802 1.00 30.70 375 ASP A CA 1
ATOM 2946 C C . ASP A 1 375 ? 18.408 -43.444 19.143 1.00 30.70 375 ASP A C 1
ATOM 2948 O O . ASP A 1 375 ? 17.308 -43.928 19.417 1.00 30.70 375 ASP A O 1
ATOM 2952 N N . GLU A 1 376 ? 18.625 -42.129 19.107 1.00 34.56 376 GLU A N 1
ATOM 2953 C CA . GLU A 1 376 ? 17.563 -41.116 19.106 1.00 34.56 376 GLU A CA 1
ATOM 2954 C C . GLU A 1 376 ? 17.053 -40.962 17.669 1.00 34.56 376 GLU A C 1
ATOM 2956 O O . GLU A 1 376 ? 17.814 -40.587 16.782 1.00 34.56 376 GLU A O 1
ATOM 2961 N N . SER A 1 377 ? 15.755 -41.176 17.438 1.00 33.19 377 SER A N 1
ATOM 2962 C CA . SER A 1 377 ? 15.099 -40.745 16.200 1.00 33.19 377 SER A CA 1
ATOM 2963 C C . SER A 1 377 ? 14.159 -39.576 16.481 1.00 33.19 377 SER A C 1
ATOM 2965 O O . SER A 1 377 ? 13.196 -39.669 17.243 1.00 33.19 377 SER A O 1
ATOM 2967 N N . LYS A 1 378 ? 14.519 -38.451 15.862 1.00 38.31 378 LYS A N 1
ATOM 2968 C CA . LYS A 1 378 ? 13.686 -37.284 15.589 1.00 38.31 378 LYS A CA 1
ATOM 2969 C C . LYS A 1 378 ? 12.822 -37.519 14.346 1.00 38.31 378 LYS A C 1
ATOM 2971 O O . LYS A 1 378 ? 13.139 -38.364 13.515 1.00 38.31 378 LYS A O 1
ATOM 2976 N N . ASP A 1 379 ? 11.843 -36.627 14.237 1.00 38.31 379 ASP A N 1
ATOM 2977 C CA . ASP A 1 379 ? 11.035 -36.244 13.077 1.00 38.31 379 ASP A CA 1
ATOM 2978 C C . ASP A 1 379 ? 9.791 -37.079 12.777 1.00 38.31 379 ASP A C 1
ATOM 2980 O O . ASP A 1 379 ? 9.856 -38.250 12.423 1.00 38.31 379 ASP A O 1
ATOM 2984 N N . MET A 1 380 ? 8.647 -36.390 12.834 1.00 42.31 380 MET A N 1
ATOM 2985 C CA . MET A 1 380 ? 7.709 -36.324 11.713 1.00 42.31 380 MET A CA 1
ATOM 2986 C C . MET A 1 380 ? 6.895 -35.023 11.804 1.00 42.31 380 MET A C 1
ATOM 2988 O O . MET A 1 380 ? 6.066 -34.851 12.698 1.00 42.31 380 MET A O 1
ATOM 2992 N N . ASP A 1 381 ? 7.185 -34.124 10.864 1.00 51.34 381 ASP A N 1
ATOM 2993 C CA . ASP A 1 381 ? 6.265 -33.117 10.326 1.00 51.34 381 ASP A CA 1
ATOM 2994 C C . ASP A 1 381 ? 5.189 -33.779 9.436 1.00 51.34 381 ASP A C 1
ATOM 2996 O O . ASP A 1 381 ? 5.334 -34.951 9.076 1.00 51.34 381 ASP A O 1
ATOM 3000 N N . ILE A 1 382 ? 4.229 -32.942 8.991 1.00 46.19 382 ILE A N 1
ATOM 3001 C CA . ILE A 1 382 ? 3.236 -33.073 7.889 1.00 46.19 382 ILE A CA 1
ATOM 3002 C C . ILE A 1 382 ? 1.805 -33.303 8.432 1.00 46.19 382 ILE A C 1
ATOM 3004 O O . ILE A 1 382 ? 1.577 -34.253 9.175 1.00 46.19 382 ILE A O 1
ATOM 3008 N N . ASP A 1 383 ? 0.779 -32.479 8.171 1.00 48.94 383 ASP A N 1
ATOM 3009 C CA . ASP A 1 383 ? 0.490 -31.434 7.159 1.00 48.94 383 ASP A CA 1
ATOM 3010 C C . ASP A 1 383 ? -0.199 -30.203 7.788 1.00 48.94 383 ASP A C 1
ATOM 3012 O O . ASP A 1 383 ? -0.961 -30.388 8.773 1.00 48.94 383 ASP A O 1
#

InterPro domains:
  IPR013126 Heat shock protein 70 family [PF00012] (1-88)
  IPR013126 Heat shock protein 70 family [PF00012] (144-253)
  IPR013126 Heat shock protein 70 family [PTHR45639] (94-375)
  IPR018181 Heat shock protein 70, conserved site [PS01036] (15-29)
  IPR029048 Heat shock protein 70kD, C-terminal domain superfamily [G3DSA:1.20.1270.10] (152-264)
  IPR029048 Heat shock protein 70kD, C-terminal domain superfamily [SSF100934] (157-252)
  IPR029048 Heat shock protein 70kD, C-terminal domain superfamily [SSF100934] (265-349)
  IPR043129 ATPase, nucleotide binding domain [SSF53067] (1-60)

Organism: NCBI:txid64522

Mean predicted aligned error: 15.41 Å

Secondary structure (DSSP, 8-state):
-HHHHT--STT---EE--SGGGG-HHHHHHHHHHHTSPEE--S-TTTHHHHHHHHHHHHH-SS-------------S------PPPTT---------EEEEEEEEEEE------------------PPP-EEEEEEEEEEEEPPPPP--SSPPHHHHHHHHHHHHHHHHHHHHHHHHHHHHHHHHHHHHHHHHHHHTTTTTTS-HHHHHHHHHHHHHHHHHHHTTTSS--HHHHHHHHHHHHHHHHHHHHHHHHHHHHHHHHHHHHHHHHHHHHHHH---TTSTTS-HHHHHHHHHHHHHHHHHHHHHHHHHHHS-TTSPPSS-HHHHHHHHHHHHHHHHHHHTPPPPPP----PPPPP------------------------